Protein AF-A0A954QRC5-F1 (afdb_monomer_lite)

Structure (mmCIF, N/CA/C/O backbone):
data_AF-A0A954QRC5-F1
#
_entry.id   AF-A0A954QRC5-F1
#
loop_
_atom_site.group_PDB
_atom_site.id
_atom_site.type_symbol
_atom_site.label_atom_id
_atom_site.label_alt_id
_atom_site.label_comp_id
_atom_site.label_asym_id
_atom_site.label_entity_id
_atom_site.label_seq_id
_atom_site.pdbx_PDB_ins_code
_atom_site.Cartn_x
_atom_site.Cartn_y
_atom_site.Cartn_z
_atom_site.occupancy
_atom_site.B_iso_or_equiv
_atom_site.auth_seq_id
_atom_site.auth_comp_id
_atom_site.auth_asym_id
_atom_site.auth_atom_id
_atom_site.pdbx_PDB_model_num
ATOM 1 N N . TRP A 1 1 ? 45.193 21.363 -23.589 1.00 53.00 1 TRP A N 1
ATOM 2 C CA . TRP A 1 1 ? 45.398 22.729 -24.098 1.00 53.00 1 TRP A CA 1
ATOM 3 C C . TRP A 1 1 ? 46.099 23.523 -22.999 1.00 53.00 1 TRP A C 1
ATOM 5 O O . TRP A 1 1 ? 45.970 23.137 -21.849 1.00 53.00 1 TRP A O 1
ATOM 15 N N . THR A 1 2 ? 46.882 24.565 -23.301 1.00 50.34 2 THR A N 1
ATOM 16 C CA . THR A 1 2 ? 47.559 25.387 -22.263 1.00 50.34 2 THR A CA 1
ATOM 17 C C . THR A 1 2 ? 46.798 26.670 -21.912 1.00 50.34 2 THR A C 1
ATOM 19 O O . THR A 1 2 ? 47.251 27.435 -21.067 1.00 50.34 2 THR A O 1
ATOM 22 N N . ASN A 1 3 ? 45.649 26.916 -22.552 1.00 53.81 3 ASN A N 1
ATOM 23 C CA . ASN A 1 3 ? 44.782 28.058 -22.284 1.00 53.81 3 ASN A CA 1
ATOM 24 C C . ASN A 1 3 ? 43.510 27.578 -21.572 1.00 53.81 3 ASN A C 1
ATOM 26 O O . ASN A 1 3 ? 42.698 26.878 -22.168 1.00 53.81 3 ASN A O 1
ATOM 30 N N . THR A 1 4 ? 43.352 27.955 -20.305 1.00 54.16 4 THR A N 1
ATOM 31 C CA . THR A 1 4 ? 42.213 27.595 -19.446 1.00 54.16 4 THR A CA 1
ATOM 32 C C . THR A 1 4 ? 40.976 28.477 -19.661 1.00 54.16 4 THR A C 1
ATOM 34 O O . THR A 1 4 ? 39.961 28.262 -19.008 1.00 54.16 4 THR A O 1
ATOM 37 N N . PHE A 1 5 ? 41.033 29.466 -20.564 1.00 59.69 5 PHE A N 1
ATOM 38 C CA . PHE A 1 5 ? 39.926 30.394 -20.847 1.00 59.69 5 PHE A CA 1
ATOM 39 C C . PHE A 1 5 ? 39.188 30.116 -22.162 1.00 59.69 5 PHE A C 1
ATOM 41 O O . PHE A 1 5 ? 38.230 30.816 -22.481 1.00 59.69 5 PHE A O 1
ATOM 48 N N . SER A 1 6 ? 39.638 29.146 -22.958 1.00 71.06 6 SER A N 1
ATOM 49 C CA . SER A 1 6 ? 38.993 28.791 -24.224 1.00 71.06 6 SER A CA 1
ATOM 50 C C . SER A 1 6 ? 38.045 27.611 -24.050 1.00 71.06 6 SER A C 1
ATOM 52 O O . SER A 1 6 ? 38.427 26.601 -23.460 1.00 71.06 6 SER A O 1
ATOM 54 N N . THR A 1 7 ? 36.848 27.738 -24.614 1.00 84.19 7 THR A N 1
ATOM 55 C CA . THR A 1 7 ? 35.832 26.685 -24.661 1.00 84.19 7 THR A CA 1
ATOM 56 C C . THR A 1 7 ? 35.935 25.906 -25.971 1.00 84.19 7 THR A C 1
ATOM 58 O O . THR A 1 7 ? 36.093 26.504 -27.037 1.00 84.19 7 THR A O 1
ATOM 61 N N . ALA A 1 8 ? 35.839 24.580 -25.904 1.00 86.00 8 ALA A N 1
ATOM 62 C CA . ALA A 1 8 ? 35.593 23.731 -27.060 1.00 86.00 8 ALA A CA 1
ATOM 63 C C . ALA A 1 8 ? 34.089 23.737 -27.369 1.00 86.00 8 ALA A C 1
ATOM 65 O O . ALA A 1 8 ? 33.312 23.090 -26.673 1.00 86.00 8 ALA A O 1
ATOM 66 N N . ASP A 1 9 ? 33.679 24.491 -28.389 1.00 87.31 9 ASP A N 1
ATOM 67 C CA . ASP A 1 9 ? 32.316 24.425 -28.921 1.00 87.31 9 ASP A CA 1
ATOM 68 C C . ASP A 1 9 ? 32.235 23.306 -29.970 1.00 87.31 9 ASP A C 1
ATOM 70 O O . ASP A 1 9 ? 32.835 23.396 -31.047 1.00 87.31 9 ASP A O 1
ATOM 74 N N . ILE A 1 10 ? 31.497 22.247 -29.651 1.00 86.38 10 ILE A N 1
ATOM 75 C CA . ILE A 1 10 ? 31.308 21.079 -30.510 1.00 86.38 10 ILE A CA 1
ATOM 76 C C . ILE A 1 10 ? 30.021 21.271 -31.314 1.00 86.38 10 ILE A C 1
ATOM 78 O O . ILE A 1 10 ? 28.940 21.298 -30.742 1.00 86.38 10 ILE A O 1
ATOM 82 N N . TYR A 1 11 ? 30.153 21.431 -32.633 1.00 83.38 11 TYR A N 1
ATOM 83 C CA . TYR A 1 11 ? 29.033 21.609 -33.576 1.00 83.38 11 TYR A CA 1
ATOM 84 C C . TYR A 1 11 ? 28.767 20.367 -34.448 1.00 83.38 11 TYR A C 1
ATOM 86 O O . TYR A 1 11 ? 27.966 20.431 -35.377 1.00 83.38 11 TYR A O 1
ATOM 94 N N . GLY A 1 12 ? 29.494 19.273 -34.230 1.00 83.25 12 GLY A N 1
ATOM 95 C CA . GLY A 1 12 ? 29.350 18.044 -35.006 1.00 83.25 12 GLY A CA 1
ATOM 96 C C . GLY A 1 12 ? 29.810 16.831 -34.213 1.00 83.25 12 GLY A C 1
ATOM 97 O O . GLY A 1 12 ? 30.175 16.957 -33.049 1.00 83.25 12 GLY A O 1
ATOM 98 N N . ASN A 1 13 ? 29.821 15.674 -34.864 1.00 86.56 13 ASN A N 1
ATOM 99 C CA . ASN A 1 13 ? 29.955 14.382 -34.205 1.00 86.56 13 ASN A CA 1
ATOM 100 C C . ASN A 1 13 ? 31.312 14.216 -33.508 1.00 86.56 13 ASN A C 1
ATOM 102 O O . ASN A 1 13 ? 32.377 14.310 -34.133 1.00 86.56 13 ASN A O 1
ATOM 106 N N . LEU A 1 14 ? 31.267 13.916 -32.213 1.00 90.50 14 LEU A N 1
ATOM 107 C CA . LEU A 1 14 ? 32.425 13.542 -31.415 1.00 90.50 14 LEU A CA 1
ATOM 108 C C . LEU A 1 14 ? 32.396 12.039 -31.124 1.00 90.50 14 LEU A C 1
ATOM 110 O O . LEU A 1 14 ? 31.457 11.547 -30.509 1.00 90.50 14 LEU A O 1
ATOM 114 N N . ASN A 1 15 ? 33.457 11.332 -31.511 1.00 91.69 15 ASN A N 1
ATOM 115 C CA . ASN A 1 15 ? 33.613 9.895 -31.295 1.00 91.69 15 ASN A CA 1
ATOM 116 C C . ASN A 1 15 ? 34.990 9.615 -30.651 1.00 91.69 15 ASN A C 1
ATOM 118 O O . ASN A 1 15 ? 36.013 9.780 -31.328 1.00 91.69 15 ASN A O 1
ATOM 122 N N . PRO A 1 16 ? 35.055 9.242 -29.356 1.00 93.19 16 PRO A N 1
ATOM 123 C CA . PRO A 1 16 ? 36.322 9.051 -28.646 1.00 93.19 16 PRO A CA 1
ATOM 124 C C . PRO A 1 16 ? 37.228 7.930 -29.180 1.00 93.19 16 PRO A C 1
ATOM 126 O O . PRO A 1 16 ? 38.452 8.053 -29.092 1.00 93.19 16 PRO A O 1
ATOM 129 N N . GLY A 1 17 ? 36.658 6.849 -29.714 1.00 85.31 17 GLY A N 1
ATOM 130 C CA . GLY A 1 17 ? 37.396 5.669 -30.179 1.00 85.31 17 GLY A CA 1
ATOM 131 C C . GLY A 1 17 ? 37.596 5.579 -31.690 1.00 85.31 17 GLY A C 1
ATOM 132 O O . GLY A 1 17 ? 38.430 4.802 -32.170 1.00 85.31 17 GLY A O 1
ATOM 133 N N . GLY A 1 18 ? 36.884 6.409 -32.448 1.00 82.88 18 GLY A N 1
ATOM 134 C CA . GLY A 1 18 ? 36.820 6.340 -33.901 1.00 82.88 18 GLY A CA 1
ATOM 135 C C . GLY A 1 18 ? 35.854 5.257 -34.395 1.00 82.88 18 GLY A C 1
ATOM 136 O O . GLY A 1 18 ? 35.088 4.660 -33.651 1.00 82.88 18 GLY A O 1
ATOM 137 N N . VAL A 1 19 ? 35.874 4.987 -35.700 1.00 75.06 19 VAL A N 1
ATOM 138 C CA . VAL A 1 19 ? 34.818 4.188 -36.355 1.00 75.06 19 VAL A CA 1
ATOM 139 C C . VAL A 1 19 ? 34.851 2.681 -36.059 1.00 75.06 19 VAL A C 1
ATOM 141 O O . VAL A 1 19 ? 33.872 1.993 -36.329 1.00 75.06 19 VAL A O 1
ATOM 144 N N . SER A 1 20 ? 35.959 2.131 -35.553 1.00 78.31 20 SER A N 1
ATOM 145 C CA . SER A 1 20 ? 36.150 0.670 -35.440 1.00 78.31 20 SER A CA 1
ATOM 146 C C . SER A 1 20 ? 36.813 0.202 -34.144 1.00 78.31 20 SER A C 1
ATOM 148 O O . SER A 1 20 ? 37.191 -0.965 -34.038 1.00 78.31 20 SER A O 1
ATOM 150 N N . SER A 1 21 ? 37.030 1.100 -33.194 1.00 88.12 21 SER A N 1
ATOM 151 C CA . SER A 1 21 ? 37.685 0.804 -31.923 1.00 88.12 21 SER A CA 1
ATOM 152 C C . SER A 1 21 ? 37.087 1.672 -30.839 1.00 88.12 21 SER A C 1
ATOM 154 O O . SER A 1 21 ? 36.661 2.779 -31.127 1.00 88.12 21 SER A O 1
ATOM 156 N N . THR A 1 22 ? 37.139 1.197 -29.601 1.00 94.44 22 THR A N 1
ATOM 157 C CA . THR A 1 22 ? 36.865 2.046 -28.444 1.00 94.44 22 THR A CA 1
ATOM 158 C C . THR A 1 22 ? 38.098 2.879 -28.100 1.00 94.44 22 THR A C 1
ATOM 160 O O . THR A 1 22 ? 39.227 2.475 -28.407 1.00 94.44 22 THR A O 1
ATOM 163 N N . GLY A 1 23 ? 37.917 4.013 -27.429 1.00 96.00 23 GLY A N 1
ATOM 164 C CA . GLY A 1 23 ? 39.027 4.861 -27.006 1.00 96.00 23 GLY A CA 1
ATOM 165 C C . GLY A 1 23 ? 38.673 5.876 -25.928 1.00 96.00 23 GLY A C 1
ATOM 166 O O . GLY A 1 23 ? 37.530 6.006 -25.497 1.00 96.00 23 GLY A O 1
ATOM 167 N N . ILE A 1 24 ? 39.704 6.580 -25.457 1.00 96.75 24 ILE A N 1
ATOM 168 C CA . ILE A 1 24 ? 39.552 7.719 -24.553 1.00 96.75 24 ILE A CA 1
ATOM 169 C C . ILE A 1 24 ? 39.967 8.976 -25.301 1.00 96.75 24 ILE A C 1
ATOM 171 O O . ILE A 1 24 ? 41.099 9.064 -25.783 1.00 96.75 24 ILE A O 1
ATOM 175 N N . LEU A 1 25 ? 39.080 9.966 -25.332 1.00 94.62 25 LEU A N 1
ATOM 176 C CA . LEU A 1 25 ? 39.396 11.310 -25.797 1.00 94.62 25 LEU A CA 1
ATOM 177 C C . LEU A 1 25 ? 39.401 12.264 -24.606 1.00 94.62 25 LEU A C 1
ATOM 179 O O . LEU A 1 25 ? 38.436 12.315 -23.854 1.00 94.62 25 LEU A O 1
ATOM 183 N N . THR A 1 26 ? 40.475 13.035 -24.434 1.00 93.06 26 THR A N 1
ATOM 184 C CA . THR A 1 26 ? 40.593 14.001 -23.333 1.00 93.06 26 THR A CA 1
ATOM 185 C C . THR A 1 26 ? 40.559 15.433 -23.846 1.00 93.06 26 THR A C 1
ATOM 187 O O . THR A 1 26 ? 41.431 15.850 -24.617 1.00 93.06 26 THR A O 1
ATOM 190 N N . LEU A 1 27 ? 39.604 16.217 -23.349 1.00 90.00 27 LEU A N 1
ATOM 191 C CA . LEU A 1 27 ? 39.529 17.659 -23.551 1.00 90.00 27 LEU A CA 1
ATOM 192 C C . LEU A 1 27 ? 39.936 18.366 -22.254 1.00 90.00 27 LEU A C 1
ATOM 194 O O . LEU A 1 27 ? 39.220 18.374 -21.260 1.00 90.00 27 LEU A O 1
ATOM 198 N N . ASN A 1 28 ? 41.127 18.966 -22.278 1.00 85.31 28 ASN A N 1
ATOM 199 C CA . ASN A 1 28 ? 41.669 19.720 -21.147 1.00 85.31 28 ASN A CA 1
ATOM 200 C C . ASN A 1 28 ? 41.193 21.183 -21.227 1.00 85.31 28 ASN A C 1
ATOM 202 O O . ASN A 1 28 ? 41.961 22.043 -21.680 1.00 85.31 28 ASN A O 1
ATOM 206 N N . GLY A 1 29 ? 39.918 21.422 -20.909 1.00 85.44 29 GLY A N 1
ATOM 207 C CA . GLY A 1 29 ? 39.257 22.731 -20.917 1.00 85.44 29 GLY A CA 1
ATOM 208 C C . GLY A 1 29 ? 37.724 22.641 -20.923 1.00 85.44 29 GLY A C 1
ATOM 209 O O . GLY A 1 29 ? 37.149 21.558 -21.017 1.00 85.44 29 GLY A O 1
ATOM 210 N N . ASN A 1 30 ? 37.056 23.798 -20.835 1.00 88.50 30 ASN A N 1
ATOM 211 C CA . ASN A 1 30 ? 35.592 23.883 -20.883 1.00 88.50 30 ASN A CA 1
ATOM 212 C C . ASN A 1 30 ? 35.060 23.356 -22.222 1.00 88.50 30 ASN A C 1
ATOM 214 O O . ASN A 1 30 ? 35.640 23.649 -23.268 1.00 88.50 30 ASN A O 1
ATOM 218 N N . THR A 1 31 ? 33.944 22.636 -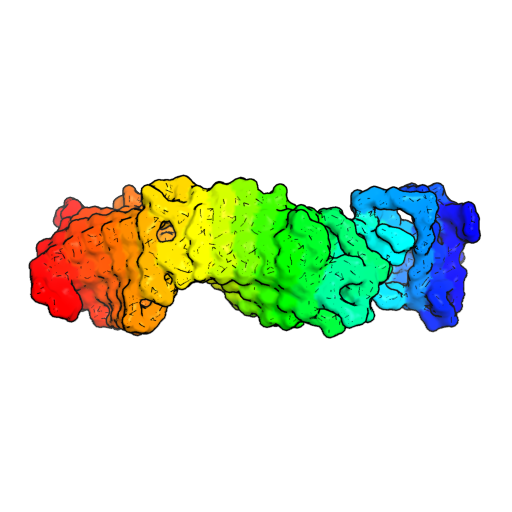22.202 1.00 90.25 31 THR A N 1
ATOM 219 C CA . THR A 1 31 ? 33.335 22.021 -23.386 1.00 90.25 31 THR A CA 1
ATOM 220 C C . THR A 1 31 ? 31.842 22.316 -23.426 1.00 90.25 31 THR A C 1
ATOM 222 O O . THR A 1 31 ? 31.152 22.178 -22.418 1.00 90.25 31 THR A O 1
ATOM 225 N N . ILE A 1 32 ? 31.347 22.721 -24.593 1.00 90.62 32 ILE A N 1
ATOM 226 C CA . ILE A 1 32 ? 29.923 22.922 -24.854 1.00 90.62 32 ILE A CA 1
ATOM 227 C C . ILE A 1 32 ? 29.559 22.115 -26.094 1.00 90.62 32 ILE A C 1
ATOM 229 O O . ILE A 1 32 ? 30.104 22.355 -27.173 1.00 90.62 32 ILE A O 1
ATOM 233 N N . PHE A 1 33 ? 28.612 21.194 -25.957 1.00 89.00 33 PHE A N 1
ATOM 234 C CA . PHE A 1 33 ? 27.949 20.590 -27.108 1.00 89.00 33 PHE A CA 1
ATOM 235 C C . PHE A 1 33 ? 26.873 21.547 -27.610 1.00 89.00 33 PHE A C 1
ATOM 237 O O . PHE A 1 33 ? 26.063 22.044 -26.826 1.00 89.00 33 PHE A O 1
ATOM 244 N N . ARG A 1 34 ? 26.887 21.852 -28.907 1.00 84.12 34 ARG A N 1
ATOM 245 C CA . ARG A 1 34 ? 25.936 22.739 -29.579 1.00 84.12 34 ARG A CA 1
ATOM 246 C C . ARG A 1 34 ? 25.078 21.892 -30.510 1.00 84.12 34 ARG A C 1
ATOM 248 O O . ARG A 1 34 ? 25.609 21.343 -31.465 1.00 84.12 34 ARG A O 1
ATOM 255 N N . ASN A 1 35 ? 23.768 21.874 -30.274 1.00 73.12 35 ASN A N 1
ATOM 256 C CA . ASN A 1 35 ? 22.785 21.209 -31.132 1.00 73.12 35 ASN A CA 1
ATOM 257 C C . ASN A 1 35 ? 22.794 21.808 -32.554 1.00 73.12 35 ASN A C 1
ATOM 259 O O . ASN A 1 35 ? 22.119 22.804 -32.836 1.00 73.12 35 ASN A O 1
ATOM 263 N N . ALA A 1 36 ? 23.624 21.241 -33.425 1.00 67.81 36 ALA A N 1
ATOM 264 C CA . ALA A 1 36 ? 23.804 21.665 -34.812 1.00 67.81 36 ALA A CA 1
ATOM 265 C C . ALA A 1 36 ? 23.773 20.488 -35.804 1.00 67.81 36 ALA A C 1
ATOM 267 O O . ALA A 1 36 ? 23.745 20.726 -37.016 1.00 67.81 36 ALA A O 1
ATOM 268 N N . SER A 1 37 ? 23.741 19.245 -35.312 1.00 62.75 37 SER A N 1
ATOM 269 C CA . SER A 1 37 ? 23.676 18.014 -36.102 1.00 62.75 37 SER A CA 1
ATOM 270 C C . SER A 1 37 ? 22.645 17.026 -35.526 1.00 62.75 37 SER A C 1
ATOM 272 O O . SER A 1 37 ? 22.051 17.290 -34.486 1.00 62.75 37 SER A O 1
ATOM 274 N N . SER A 1 38 ? 22.396 15.910 -36.225 1.00 62.12 38 SER A N 1
ATOM 275 C CA . SER A 1 38 ? 21.506 14.837 -35.747 1.00 62.12 38 SER A CA 1
ATOM 276 C C . SER A 1 38 ? 22.173 13.866 -34.767 1.00 62.12 38 SER A C 1
ATOM 278 O O . SER A 1 38 ? 21.476 13.025 -34.216 1.00 62.12 38 SER A O 1
ATOM 280 N N . THR A 1 39 ? 23.503 13.911 -34.609 1.00 60.66 39 THR A N 1
ATOM 281 C CA . THR A 1 39 ? 24.262 13.083 -33.655 1.00 60.66 39 THR A CA 1
ATOM 282 C C . THR A 1 39 ? 25.511 13.835 -33.199 1.00 60.66 39 THR A C 1
ATOM 284 O O . THR A 1 39 ? 26.461 13.997 -33.954 1.00 60.66 39 THR A O 1
ATOM 287 N N . ASP A 1 40 ? 25.539 14.315 -31.955 1.00 82.56 40 ASP A N 1
ATOM 288 C CA . ASP A 1 40 ? 26.649 15.154 -31.480 1.00 82.56 40 ASP A CA 1
ATOM 289 C C . ASP A 1 40 ? 27.681 14.351 -30.665 1.00 82.56 40 ASP A C 1
ATOM 291 O O . ASP A 1 40 ? 28.870 14.685 -30.672 1.00 82.56 40 ASP A O 1
ATOM 295 N N . PHE A 1 41 ? 27.274 13.249 -30.023 1.00 92.56 41 PHE A N 1
ATOM 296 C CA . PHE A 1 41 ? 28.179 12.353 -29.296 1.00 92.56 41 PHE A CA 1
ATOM 297 C C . PHE A 1 41 ? 27.910 10.880 -29.620 1.00 92.56 41 PHE A C 1
ATOM 299 O O . PHE A 1 41 ? 26.816 10.380 -29.375 1.00 92.56 41 PHE A O 1
ATOM 306 N N . GLU A 1 42 ? 28.920 10.186 -30.145 1.00 93.38 42 GLU A N 1
ATOM 307 C CA . GLU A 1 42 ? 28.864 8.774 -30.534 1.00 93.38 42 GLU A CA 1
ATOM 308 C C . GLU A 1 42 ? 29.714 7.924 -29.585 1.00 93.38 42 GLU A C 1
ATOM 310 O O . GLU A 1 42 ? 30.894 8.221 -29.367 1.00 93.38 42 GLU A O 1
ATOM 315 N N . VAL A 1 43 ? 29.139 6.844 -29.051 1.00 95.69 43 VAL A N 1
ATOM 316 C CA . VAL A 1 43 ? 29.839 5.927 -28.140 1.00 95.69 43 VAL A CA 1
ATOM 317 C C . VAL A 1 43 ? 29.598 4.453 -28.468 1.00 95.69 43 VAL A C 1
ATOM 319 O O . VAL A 1 43 ? 28.471 3.997 -28.680 1.00 95.69 43 VAL A O 1
ATOM 322 N N . GLN A 1 44 ? 30.677 3.677 -28.472 1.00 95.69 44 GLN A N 1
ATOM 323 C CA . GLN A 1 44 ? 30.676 2.224 -28.617 1.00 95.69 44 GLN A CA 1
ATOM 324 C C . GLN A 1 44 ? 30.791 1.556 -27.245 1.00 95.69 44 GLN A C 1
ATOM 326 O O . GLN A 1 44 ? 31.702 1.863 -26.474 1.00 95.69 44 GLN A O 1
ATOM 331 N N . LEU A 1 45 ? 29.900 0.606 -26.947 1.00 96.75 45 LEU A N 1
ATOM 332 C CA . LEU A 1 45 ? 29.929 -0.209 -25.730 1.00 96.75 45 LEU A CA 1
ATOM 333 C C . LEU A 1 45 ? 30.228 -1.675 -26.094 1.00 96.75 45 LEU A C 1
ATOM 335 O O . LEU A 1 45 ? 29.338 -2.461 -26.430 1.00 96.75 45 LEU A O 1
ATOM 339 N N . ASN A 1 46 ? 31.503 -2.050 -26.013 1.00 95.19 46 ASN A N 1
ATOM 340 C CA . ASN A 1 46 ? 32.032 -3.396 -26.281 1.00 95.19 46 ASN A CA 1
ATOM 341 C C . ASN A 1 46 ? 32.468 -4.136 -24.993 1.00 95.19 46 ASN A C 1
ATOM 343 O O . ASN A 1 46 ? 32.863 -5.300 -25.046 1.00 95.19 46 ASN A O 1
ATOM 347 N N . GLY A 1 47 ? 32.405 -3.465 -23.840 1.00 95.75 47 GLY A N 1
ATOM 348 C CA . GLY A 1 47 ? 32.763 -3.958 -22.513 1.00 95.75 47 GLY A CA 1
ATOM 349 C C . GLY A 1 47 ? 32.836 -2.823 -21.483 1.00 95.75 47 GLY A C 1
ATOM 350 O O . GLY A 1 47 ? 32.876 -1.642 -21.822 1.00 95.75 47 GLY A O 1
ATOM 351 N N . THR A 1 48 ? 32.885 -3.159 -20.198 1.00 96.12 48 THR A N 1
ATOM 352 C CA . THR A 1 48 ? 32.796 -2.175 -19.100 1.00 96.12 48 THR A CA 1
ATOM 353 C C . THR A 1 48 ? 34.098 -1.429 -18.792 1.00 96.12 48 THR A C 1
ATOM 355 O O . THR A 1 48 ? 34.093 -0.508 -17.985 1.00 96.12 48 THR A O 1
ATOM 358 N N . ALA A 1 49 ? 35.225 -1.777 -19.420 1.00 96.94 49 ALA A N 1
ATOM 359 C CA . ALA A 1 49 ? 36.497 -1.082 -19.208 1.00 96.94 49 ALA A CA 1
ATOM 360 C C . ALA A 1 49 ? 36.583 0.203 -20.063 1.00 96.94 49 ALA A C 1
ATOM 362 O O . ALA A 1 49 ? 36.498 0.096 -21.287 1.00 96.94 49 ALA A O 1
ATOM 363 N N . PRO A 1 50 ? 36.796 1.403 -19.492 1.00 96.69 50 PRO A N 1
ATOM 364 C CA . PRO A 1 50 ? 36.955 2.622 -20.289 1.00 96.69 50 PRO A CA 1
ATOM 365 C C . PRO A 1 50 ? 38.126 2.528 -21.276 1.00 96.69 50 PRO A C 1
ATOM 367 O O . PRO A 1 50 ? 39.174 1.946 -20.975 1.00 96.69 50 PRO A O 1
ATOM 370 N N . GLY A 1 51 ? 37.947 3.063 -22.480 1.00 95.62 51 GLY A N 1
ATOM 371 C CA . GLY A 1 51 ? 38.925 3.091 -23.569 1.00 95.62 51 GLY A CA 1
ATOM 372 C C . GLY A 1 51 ? 39.154 1.771 -24.300 1.00 95.62 51 GLY A C 1
ATOM 373 O O . GLY A 1 51 ? 39.402 1.764 -25.499 1.00 95.62 51 GLY A O 1
ATOM 374 N N . THR A 1 52 ? 39.088 0.642 -23.600 1.00 95.00 52 THR A N 1
ATOM 375 C CA . THR A 1 52 ? 39.373 -0.692 -24.173 1.00 95.00 52 THR A CA 1
ATOM 376 C C . THR A 1 52 ? 38.129 -1.553 -24.355 1.00 95.00 52 THR A C 1
ATOM 378 O O . THR A 1 52 ? 38.127 -2.462 -25.180 1.00 95.00 52 THR A O 1
ATOM 381 N N . GLY A 1 53 ? 37.091 -1.278 -23.571 1.00 95.88 53 GLY A N 1
ATOM 382 C CA . GLY A 1 53 ? 35.774 -1.889 -23.648 1.00 95.88 53 GLY A CA 1
ATOM 383 C C . GLY A 1 53 ? 34.701 -0.893 -24.075 1.00 95.88 53 GLY A C 1
ATOM 384 O O . GLY A 1 53 ? 33.806 -1.281 -24.807 1.00 95.88 53 GLY A O 1
ATOM 385 N N . HIS A 1 54 ? 34.774 0.380 -23.695 1.00 97.69 54 HIS A N 1
ATOM 386 C CA . HIS A 1 54 ? 33.841 1.394 -24.191 1.00 97.69 54 HIS A CA 1
ATOM 387 C C . HIS A 1 54 ? 34.513 2.736 -24.434 1.00 97.69 54 HIS A C 1
ATOM 389 O O . HIS A 1 54 ? 35.574 3.021 -23.877 1.00 97.69 54 HIS A O 1
ATOM 395 N N . ASP A 1 55 ? 33.876 3.558 -25.258 1.00 98.00 55 ASP A N 1
ATOM 396 C CA . ASP A 1 55 ? 34.292 4.937 -25.472 1.00 98.00 55 ASP A CA 1
ATOM 397 C C . ASP A 1 55 ? 34.078 5.797 -24.235 1.00 98.00 55 ASP A C 1
ATOM 399 O O . ASP A 1 55 ? 33.025 5.745 -23.601 1.00 98.00 55 ASP A O 1
ATOM 403 N N . GLN A 1 56 ? 35.075 6.619 -23.914 1.00 97.75 56 GLN A N 1
ATOM 404 C CA . GLN A 1 56 ? 34.973 7.597 -22.839 1.00 97.75 56 GLN A CA 1
ATOM 405 C C . GLN A 1 56 ? 35.523 8.951 -23.280 1.00 97.75 56 GLN A C 1
ATOM 407 O O . GLN A 1 56 ? 36.657 9.075 -23.749 1.00 97.75 56 GLN A O 1
ATOM 412 N N . LEU A 1 57 ? 34.731 9.992 -23.064 1.00 96.25 57 LEU A N 1
ATOM 413 C CA . LEU A 1 57 ? 35.198 11.369 -23.096 1.00 96.25 57 LEU A CA 1
ATOM 414 C C . LEU A 1 57 ? 35.632 11.783 -21.687 1.00 96.25 57 LEU A C 1
ATOM 416 O O . LEU A 1 57 ? 34.878 11.620 -20.735 1.00 96.25 57 LEU A O 1
ATOM 420 N N . VAL A 1 58 ? 36.833 12.333 -21.545 1.00 95.19 58 VAL A N 1
ATOM 421 C CA . VAL A 1 58 ? 37.317 12.919 -20.288 1.00 95.19 58 VAL A CA 1
ATOM 422 C C . VAL A 1 58 ? 37.365 14.432 -20.448 1.00 95.19 58 VAL A C 1
ATOM 424 O O . VAL A 1 58 ? 38.059 14.935 -21.337 1.00 95.19 58 VAL A O 1
ATOM 427 N N . ILE A 1 59 ? 36.653 15.150 -19.586 1.00 92.38 59 ILE A N 1
ATOM 428 C CA . ILE A 1 59 ? 36.622 16.614 -19.552 1.00 92.38 59 ILE A CA 1
ATOM 429 C C . ILE A 1 59 ? 37.325 17.104 -18.289 1.00 92.38 59 ILE A C 1
ATOM 431 O O . ILE A 1 59 ? 36.951 16.726 -17.187 1.00 92.38 59 ILE A O 1
ATOM 435 N N . ASP A 1 60 ? 38.313 17.981 -18.450 1.00 87.94 60 ASP A N 1
ATOM 436 C CA . ASP A 1 60 ? 38.970 18.703 -17.350 1.00 87.94 60 ASP A CA 1
ATOM 437 C C . ASP A 1 60 ? 38.641 20.205 -17.466 1.00 87.94 60 ASP A C 1
ATOM 439 O O . ASP A 1 60 ? 39.453 21.033 -17.887 1.00 87.94 60 ASP A O 1
ATOM 443 N N . GLY A 1 61 ? 37.365 20.523 -17.220 1.00 86.19 61 GLY A N 1
ATOM 444 C CA . GLY A 1 61 ? 36.737 21.842 -17.356 1.00 86.19 61 GLY A CA 1
ATOM 445 C C . GLY A 1 61 ? 35.214 21.762 -17.178 1.00 86.19 61 GLY A C 1
ATOM 446 O O . GLY A 1 61 ? 34.676 20.690 -16.931 1.00 86.19 61 GLY A O 1
ATOM 447 N N . SER A 1 62 ? 34.487 22.880 -17.287 1.00 87.88 62 SER A N 1
ATOM 448 C CA . SER A 1 62 ? 33.014 22.833 -17.242 1.00 87.88 62 SER A CA 1
ATOM 449 C C . SER A 1 62 ? 32.439 22.142 -18.482 1.00 87.88 62 SER A C 1
ATOM 451 O O . SER A 1 62 ? 32.898 22.426 -19.591 1.00 87.88 62 SER A O 1
ATOM 453 N N . LEU A 1 63 ? 31.399 21.326 -18.312 1.00 92.19 63 LEU A N 1
ATOM 454 C CA . LEU A 1 63 ? 30.681 20.659 -19.398 1.00 92.19 63 LEU A CA 1
ATOM 455 C C . LEU A 1 63 ? 29.235 21.158 -19.485 1.00 92.19 63 LEU A C 1
ATOM 457 O O . LEU A 1 63 ? 28.497 21.047 -18.510 1.00 92.19 63 LEU A O 1
ATOM 461 N N . GLU A 1 64 ? 28.836 21.642 -20.661 1.00 92.62 64 GLU A N 1
ATOM 462 C CA . GLU A 1 64 ? 27.439 21.921 -21.011 1.00 92.62 64 GLU A CA 1
ATOM 463 C C . GLU A 1 64 ? 26.995 20.995 -22.152 1.00 92.62 64 GLU A C 1
ATOM 465 O O . GLU A 1 64 ? 27.606 20.973 -23.225 1.00 92.62 64 GLU A O 1
ATOM 470 N N . LEU A 1 65 ? 25.934 20.226 -21.918 1.00 92.19 65 LEU A N 1
ATOM 471 C CA . LEU A 1 65 ? 25.368 19.279 -22.872 1.00 92.19 65 LEU A CA 1
ATOM 472 C C . LEU A 1 65 ? 24.114 19.843 -23.540 1.00 92.19 65 LEU A C 1
ATOM 474 O O . LEU A 1 65 ? 23.158 20.245 -22.875 1.00 92.19 65 LEU A O 1
ATOM 478 N N . THR A 1 66 ? 24.121 19.801 -24.869 1.00 83.00 66 THR A N 1
ATOM 479 C CA . THR A 1 66 ? 22.946 19.860 -25.748 1.00 83.00 66 THR A CA 1
ATOM 480 C C . THR A 1 66 ? 23.183 18.882 -26.907 1.00 83.00 66 THR A C 1
ATOM 482 O O . THR A 1 66 ? 24.314 18.422 -27.066 1.00 83.00 66 THR A O 1
ATOM 485 N N . GLY A 1 67 ? 22.166 18.556 -27.710 1.00 84.38 67 GLY A N 1
ATOM 486 C CA . GLY A 1 67 ? 22.361 17.670 -28.868 1.00 84.38 67 GLY A CA 1
ATOM 487 C C . GLY A 1 67 ? 22.040 16.201 -28.605 1.00 84.38 67 GLY A C 1
ATOM 488 O O . GLY A 1 67 ? 21.580 15.850 -27.519 1.00 84.38 67 GLY A O 1
ATOM 489 N N . ASP A 1 68 ? 22.261 15.348 -29.602 1.00 87.94 68 ASP A N 1
ATOM 490 C CA . ASP A 1 68 ? 21.837 13.941 -29.579 1.00 87.94 68 ASP A CA 1
ATOM 491 C C . ASP A 1 68 ? 22.985 12.990 -29.187 1.00 87.94 68 ASP A C 1
ATOM 493 O O . ASP A 1 68 ? 24.140 13.186 -29.578 1.00 87.94 68 ASP A O 1
ATOM 497 N N . LEU A 1 69 ? 22.646 11.942 -28.428 1.00 92.94 69 LEU A N 1
ATOM 498 C CA . LEU A 1 69 ? 23.537 10.840 -28.052 1.00 92.94 69 LEU A CA 1
ATOM 499 C C . LEU A 1 69 ? 23.257 9.624 -28.942 1.00 92.94 69 LEU A C 1
ATOM 501 O O . LEU A 1 69 ? 22.135 9.118 -28.961 1.00 92.94 69 LEU A O 1
ATOM 505 N N . GLU A 1 70 ? 24.289 9.103 -29.600 1.00 92.75 70 GLU A N 1
ATOM 506 C CA . GLU A 1 70 ? 24.241 7.837 -30.329 1.00 92.75 70 GLU A CA 1
ATOM 507 C C . GLU A 1 70 ? 25.082 6.776 -29.612 1.00 92.75 70 GLU A C 1
ATOM 509 O O . GLU A 1 70 ? 26.259 6.976 -29.311 1.00 92.75 70 GLU A O 1
ATOM 514 N N . VAL A 1 71 ? 24.475 5.620 -29.346 1.00 94.81 71 VAL A N 1
ATOM 515 C CA . VAL A 1 71 ? 25.122 4.497 -28.659 1.00 94.81 71 VAL A CA 1
ATOM 516 C C . VAL A 1 71 ? 25.065 3.265 -29.550 1.00 94.81 71 VAL A C 1
ATOM 518 O O . VAL A 1 71 ? 24.026 2.953 -30.128 1.00 94.81 71 VAL A O 1
ATOM 521 N N . THR A 1 72 ? 26.161 2.514 -29.618 1.00 94.06 72 THR A N 1
ATOM 522 C CA . THR A 1 72 ? 26.213 1.215 -30.303 1.00 94.06 72 THR A CA 1
ATOM 523 C C . THR A 1 72 ? 26.706 0.121 -29.361 1.00 94.06 72 THR A C 1
ATOM 525 O O . THR A 1 72 ? 27.533 0.362 -28.483 1.00 94.06 72 THR A O 1
ATOM 528 N N . LEU A 1 73 ? 26.187 -1.098 -29.527 1.00 94.88 73 LEU A N 1
ATOM 529 C CA . LEU A 1 73 ? 26.571 -2.258 -28.719 1.00 94.88 73 LEU A CA 1
ATOM 530 C C . LEU A 1 73 ? 27.374 -3.257 -29.553 1.00 94.88 73 LEU A C 1
ATOM 532 O O . LEU A 1 73 ? 26.889 -3.733 -30.580 1.00 94.88 73 LEU A O 1
ATOM 536 N N . GLY A 1 74 ? 28.556 -3.644 -29.071 1.00 93.69 74 GLY A N 1
ATOM 537 C CA . GLY A 1 74 ? 29.314 -4.782 -29.612 1.00 93.69 74 GLY A CA 1
ATOM 538 C C . GLY A 1 74 ? 29.064 -6.103 -28.882 1.00 93.69 74 GLY A C 1
ATOM 539 O O . GLY A 1 74 ? 29.597 -7.137 -29.283 1.00 93.69 74 GLY A O 1
ATOM 540 N N . TYR A 1 75 ? 28.271 -6.089 -27.808 1.00 94.19 75 TYR A N 1
ATOM 541 C CA . TYR A 1 75 ? 27.886 -7.273 -27.036 1.00 94.19 75 TYR A CA 1
ATOM 542 C C . TYR A 1 75 ? 26.514 -7.078 -26.370 1.00 94.19 75 TYR A C 1
ATOM 544 O O . TYR A 1 75 ? 25.835 -6.088 -26.622 1.00 94.19 75 TYR A O 1
ATOM 552 N N . THR A 1 76 ? 26.073 -8.029 -25.542 1.00 93.69 76 THR A N 1
ATOM 553 C CA . THR A 1 76 ? 24.835 -7.914 -24.752 1.00 93.69 76 THR A CA 1
ATOM 554 C C . THR A 1 76 ? 25.168 -7.636 -23.283 1.00 93.69 76 THR A C 1
ATOM 556 O O . THR A 1 76 ? 25.537 -8.580 -22.580 1.00 93.69 76 THR A O 1
ATOM 559 N N . PRO A 1 77 ? 25.031 -6.385 -22.802 1.00 94.94 77 PRO A N 1
ATOM 560 C CA . PRO A 1 77 ? 25.347 -6.047 -21.419 1.00 94.94 77 PRO A CA 1
ATOM 561 C C . PRO A 1 77 ? 24.458 -6.742 -20.381 1.00 94.94 77 PRO A C 1
ATOM 563 O O . PRO A 1 77 ? 23.233 -6.861 -20.531 1.00 94.94 77 PRO A O 1
ATOM 566 N N . ALA A 1 78 ? 25.070 -7.183 -19.285 1.00 92.69 78 ALA A N 1
ATOM 567 C CA . ALA A 1 78 ? 24.352 -7.755 -18.147 1.00 92.69 78 ALA A CA 1
ATOM 568 C C . ALA A 1 78 ? 23.604 -6.671 -17.343 1.00 92.69 78 ALA A C 1
ATOM 570 O O . ALA A 1 78 ? 23.930 -5.487 -17.413 1.00 92.69 78 ALA A O 1
ATOM 571 N N . VAL A 1 79 ? 22.547 -7.056 -16.609 1.00 88.88 79 VAL A N 1
ATOM 572 C CA . VAL A 1 79 ? 21.756 -6.105 -15.797 1.00 88.88 79 VAL A CA 1
ATOM 573 C C . VAL A 1 79 ? 22.660 -5.458 -14.763 1.00 88.88 79 VAL A C 1
ATOM 575 O O . VAL A 1 79 ? 23.362 -6.168 -14.049 1.00 88.88 79 VAL A O 1
ATOM 578 N N . GLY A 1 80 ? 22.619 -4.129 -14.676 1.00 91.62 80 GLY A N 1
ATOM 579 C CA . GLY A 1 80 ? 23.442 -3.358 -13.752 1.00 91.62 80 GLY A CA 1
ATOM 580 C C . GLY A 1 80 ? 24.864 -3.091 -14.244 1.00 91.62 80 GLY A C 1
ATOM 581 O O . GLY A 1 80 ? 25.612 -2.433 -13.528 1.00 91.62 80 GLY A O 1
ATOM 582 N N . GLU A 1 81 ? 25.256 -3.553 -15.439 1.00 96.75 81 GLU A N 1
ATOM 583 C CA . GLU A 1 81 ? 26.494 -3.068 -16.054 1.00 96.75 81 GLU A CA 1
ATOM 584 C C . GLU A 1 81 ? 26.369 -1.578 -16.380 1.00 96.75 81 GLU A C 1
ATOM 586 O O . GLU A 1 81 ? 25.388 -1.142 -16.993 1.00 96.75 81 GLU A O 1
ATOM 591 N N . SER A 1 82 ? 27.381 -0.818 -15.964 1.00 96.94 82 SER A N 1
ATOM 592 C CA . SER A 1 82 ? 27.453 0.630 -16.133 1.00 96.94 82 SER A CA 1
ATOM 593 C C . SER A 1 82 ? 28.649 1.041 -16.988 1.00 96.94 82 SER A C 1
ATOM 595 O O . SER A 1 82 ? 29.702 0.401 -16.966 1.00 96.94 82 SER A O 1
ATOM 597 N N . PHE A 1 83 ? 28.480 2.145 -17.710 1.00 98.12 83 PHE A N 1
ATOM 598 C CA . PHE A 1 83 ? 29.449 2.713 -18.641 1.00 98.12 83 PHE A CA 1
ATOM 599 C C . PHE A 1 83 ? 29.538 4.218 -18.389 1.00 98.12 83 PHE A C 1
ATOM 601 O O . PHE A 1 83 ? 28.583 4.949 -18.660 1.00 98.12 83 PHE A O 1
ATOM 608 N N . THR A 1 84 ? 30.668 4.685 -17.858 1.00 97.81 84 THR A N 1
ATOM 609 C CA . THR A 1 84 ? 30.945 6.121 -17.719 1.00 97.81 84 THR A CA 1
ATOM 610 C C . THR A 1 84 ? 31.392 6.659 -19.072 1.00 97.81 84 THR A C 1
ATOM 612 O O . THR A 1 84 ? 32.580 6.643 -19.394 1.00 97.81 84 THR A O 1
ATOM 615 N N . ILE A 1 85 ? 30.427 7.108 -19.873 1.00 97.81 85 ILE A N 1
ATOM 616 C CA . ILE A 1 85 ? 30.661 7.598 -21.236 1.00 97.81 85 ILE A CA 1
ATOM 617 C C . ILE A 1 85 ? 31.270 9.004 -21.249 1.00 97.81 85 ILE A C 1
ATOM 619 O O . ILE A 1 85 ? 32.005 9.349 -22.175 1.00 97.81 85 ILE A O 1
ATOM 623 N N . ILE A 1 86 ? 31.022 9.796 -20.201 1.00 97.12 86 ILE A N 1
ATOM 624 C CA . ILE A 1 86 ? 31.721 11.058 -19.959 1.00 97.12 86 ILE A CA 1
ATOM 625 C C . ILE A 1 86 ? 32.185 11.089 -18.507 1.00 97.12 86 ILE A C 1
ATOM 627 O O . ILE A 1 86 ? 31.363 11.032 -17.597 1.00 97.12 86 ILE A O 1
ATOM 631 N N . ASN A 1 87 ? 33.496 11.200 -18.317 1.00 96.25 87 ASN A N 1
ATOM 632 C CA . ASN A 1 87 ? 34.133 11.482 -17.038 1.00 96.25 87 ASN A CA 1
ATOM 633 C C . ASN A 1 87 ? 34.412 12.990 -16.955 1.00 96.25 87 ASN A C 1
ATOM 635 O O . ASN A 1 87 ? 35.261 13.504 -17.696 1.00 96.25 87 ASN A O 1
ATOM 639 N N . ASN A 1 88 ? 33.688 13.703 -16.097 1.00 93.56 88 ASN A N 1
ATOM 640 C CA . ASN A 1 88 ? 33.921 15.121 -15.845 1.00 93.56 88 ASN A CA 1
ATOM 641 C C . ASN A 1 88 ? 34.877 15.263 -14.657 1.00 93.56 88 ASN A C 1
ATOM 643 O O . ASN A 1 88 ? 34.468 15.497 -13.529 1.00 93.56 88 ASN A O 1
ATOM 647 N N . ALA A 1 89 ? 36.175 15.198 -14.945 1.00 91.31 89 ALA A N 1
ATOM 648 C CA . ALA A 1 89 ? 37.249 15.233 -13.956 1.00 91.31 89 ALA A CA 1
ATOM 649 C C . ALA A 1 89 ? 37.393 16.584 -13.217 1.00 91.31 89 ALA A C 1
ATOM 651 O O . ALA A 1 89 ? 38.246 16.722 -12.334 1.00 91.31 89 ALA A O 1
ATOM 652 N N . SER A 1 90 ? 36.605 17.600 -13.589 1.00 86.94 90 SER A N 1
ATOM 653 C CA . SER A 1 90 ? 36.549 18.876 -12.874 1.00 86.94 90 SER A CA 1
ATOM 654 C C . SER A 1 90 ? 35.590 18.805 -11.682 1.00 86.94 90 SER A C 1
ATOM 656 O O . SER A 1 90 ? 34.747 17.930 -11.596 1.00 86.94 90 SER A O 1
ATOM 658 N N . THR A 1 91 ? 35.634 19.779 -10.770 1.00 83.88 91 THR A N 1
ATOM 659 C CA . THR A 1 91 ? 34.636 19.869 -9.683 1.00 83.88 91 THR A CA 1
ATOM 660 C C . THR A 1 91 ? 33.331 20.551 -10.105 1.00 83.88 91 THR A C 1
ATOM 662 O O . THR A 1 91 ? 32.452 20.768 -9.270 1.00 83.88 91 THR A O 1
ATOM 665 N N . ASN A 1 92 ? 33.220 21.000 -11.358 1.00 85.12 92 ASN A N 1
ATOM 666 C CA . ASN A 1 92 ? 32.014 21.660 -11.843 1.00 85.12 92 ASN A CA 1
ATOM 667 C C . ASN A 1 92 ? 30.990 20.601 -12.248 1.00 85.12 92 ASN A C 1
ATOM 6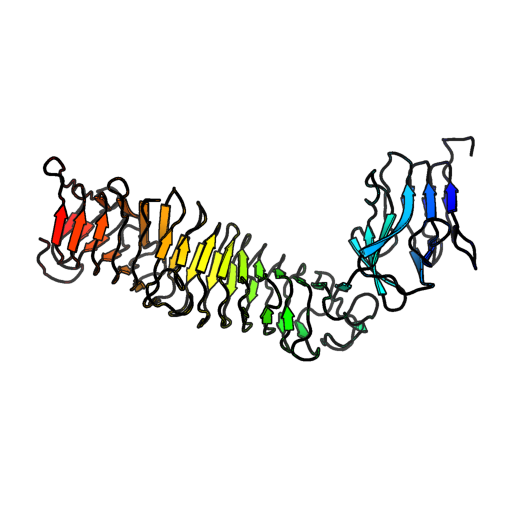69 O O . ASN A 1 92 ? 31.329 19.630 -12.925 1.00 85.12 92 ASN A O 1
ATOM 673 N N . ALA A 1 93 ? 29.729 20.816 -11.878 1.00 84.88 93 ALA A N 1
ATOM 674 C CA . ALA A 1 93 ? 28.643 19.949 -12.311 1.00 84.88 93 ALA A CA 1
ATOM 675 C C . ALA A 1 93 ? 28.507 19.964 -13.840 1.00 84.88 93 ALA A C 1
ATOM 677 O O . ALA A 1 93 ? 28.680 21.007 -14.477 1.00 84.88 93 ALA A O 1
ATOM 678 N N . THR A 1 94 ? 28.154 18.813 -14.406 1.00 91.44 94 THR A N 1
ATOM 679 C CA . THR A 1 94 ? 27.660 18.736 -15.780 1.00 91.44 94 THR A CA 1
ATOM 680 C C . THR A 1 94 ? 26.335 19.490 -15.861 1.00 91.44 94 THR A C 1
ATOM 682 O O . THR A 1 94 ? 25.427 19.251 -15.062 1.00 91.44 94 THR A O 1
ATOM 685 N N . THR A 1 95 ? 26.231 20.446 -16.782 1.00 92.19 95 THR A N 1
ATOM 686 C CA . THR A 1 95 ? 25.016 21.237 -17.007 1.00 92.19 95 THR A CA 1
ATOM 687 C C . THR A 1 95 ? 24.348 20.842 -18.321 1.00 92.19 95 THR A C 1
ATOM 689 O O . THR A 1 95 ? 25.006 20.418 -19.266 1.00 92.19 95 THR A O 1
ATOM 692 N N . GLY A 1 96 ? 23.025 20.990 -18.398 1.00 90.88 96 GLY A N 1
ATOM 693 C CA . GLY A 1 96 ? 22.255 20.547 -19.563 1.00 90.88 96 GLY A CA 1
ATOM 694 C C . GLY A 1 96 ? 22.056 19.028 -19.609 1.00 90.88 96 GLY A C 1
ATOM 695 O O . GLY A 1 96 ? 22.256 18.336 -18.613 1.00 90.88 96 GLY A O 1
ATOM 696 N N . ALA A 1 97 ? 21.595 18.532 -20.753 1.00 91.00 97 ALA A N 1
ATOM 697 C CA . ALA A 1 97 ? 21.326 17.119 -21.009 1.00 91.00 97 ALA A CA 1
ATOM 698 C C . ALA A 1 97 ? 21.343 16.856 -22.522 1.00 91.00 97 ALA A C 1
ATOM 700 O O . ALA A 1 97 ? 21.201 17.785 -23.323 1.00 91.00 97 ALA A O 1
ATOM 701 N N . PHE A 1 98 ? 21.470 15.589 -22.911 1.00 93.00 98 PHE A N 1
ATOM 702 C CA . PHE A 1 98 ? 21.219 15.197 -24.297 1.00 93.00 98 PHE A CA 1
ATOM 703 C C . PHE A 1 98 ? 19.722 15.354 -24.606 1.00 93.00 98 PHE A C 1
ATOM 705 O O . PHE A 1 98 ? 18.868 15.220 -23.722 1.00 93.00 98 PHE A O 1
ATOM 712 N N . ASN A 1 99 ? 19.382 15.673 -25.852 1.00 87.56 99 ASN A N 1
ATOM 713 C CA . ASN A 1 99 ? 18.008 15.934 -26.263 1.00 87.56 99 ASN A CA 1
ATOM 714 C C . ASN A 1 99 ? 17.128 14.708 -25.983 1.00 87.56 99 ASN A C 1
ATOM 716 O O . ASN A 1 99 ? 17.476 13.579 -26.317 1.00 87.56 99 ASN A O 1
ATOM 720 N N . GLY A 1 100 ? 15.973 14.936 -25.356 1.00 83.12 100 GLY A N 1
ATOM 721 C CA . GLY A 1 100 ? 15.034 13.865 -25.008 1.00 83.12 100 GLY A CA 1
ATOM 722 C C . GLY A 1 100 ? 15.498 12.936 -23.880 1.00 83.12 100 GLY A C 1
ATOM 723 O O . GLY A 1 100 ? 14.722 12.087 -23.457 1.00 83.12 100 GLY A O 1
ATOM 724 N N . LEU A 1 101 ? 16.710 13.121 -23.350 1.00 89.69 101 LEU A N 1
ATOM 725 C CA . LEU A 1 101 ? 17.301 12.287 -22.310 1.00 89.69 101 LEU A CA 1
ATOM 726 C C . LEU A 1 101 ? 17.572 13.123 -21.055 1.00 89.69 101 LEU A C 1
ATOM 728 O O . LEU A 1 101 ? 18.709 13.398 -20.708 1.00 89.69 101 LEU A O 1
ATOM 732 N N . SER A 1 102 ? 16.530 13.553 -20.344 1.00 90.62 102 SER A N 1
ATOM 733 C CA . SER A 1 102 ? 16.702 14.158 -19.011 1.00 90.62 102 SER A CA 1
ATOM 734 C C . SER A 1 102 ? 17.342 13.194 -17.992 1.00 90.62 102 SER A C 1
ATOM 736 O O . SER A 1 102 ? 17.414 11.989 -18.229 1.00 90.62 102 SER A O 1
ATOM 738 N N . GLU A 1 103 ? 17.773 13.702 -16.833 1.00 91.50 103 GLU A N 1
ATOM 739 C CA . GLU A 1 103 ? 18.270 12.873 -15.721 1.00 91.50 103 GLU A CA 1
ATOM 740 C C . GLU A 1 103 ? 17.336 11.687 -15.420 1.00 91.50 103 GLU A C 1
ATOM 742 O O . GLU A 1 103 ? 16.140 11.874 -15.193 1.00 91.50 103 GLU A O 1
ATOM 747 N N . GLY A 1 104 ? 17.886 10.470 -15.413 1.00 86.19 104 GLY A N 1
ATOM 748 C CA . GLY A 1 104 ? 17.158 9.230 -15.140 1.00 86.19 104 GLY A CA 1
ATOM 749 C C . GLY A 1 104 ? 16.368 8.655 -16.320 1.00 86.19 104 GLY A C 1
ATOM 750 O O . GLY A 1 104 ? 15.722 7.623 -16.145 1.00 86.19 104 GLY A O 1
ATOM 751 N N . SER A 1 105 ? 16.403 9.284 -17.501 1.00 86.62 105 SER A N 1
ATOM 752 C CA . SER A 1 105 ? 15.615 8.832 -18.659 1.00 86.62 105 SER A CA 1
ATOM 753 C C . SER A 1 105 ? 15.993 7.424 -19.099 1.00 86.62 105 SER A C 1
ATOM 755 O O . SER A 1 105 ? 17.159 7.024 -19.022 1.00 86.62 105 SER A O 1
ATOM 757 N N . LEU A 1 106 ? 14.997 6.696 -19.602 1.00 87.38 106 LEU A N 1
ATOM 758 C CA . LEU A 1 106 ? 15.185 5.407 -20.247 1.00 87.38 106 LEU A CA 1
ATOM 759 C C . LEU A 1 106 ? 15.271 5.573 -21.760 1.00 87.38 106 LEU A C 1
ATOM 761 O O . LEU A 1 106 ? 14.531 6.357 -22.348 1.00 87.38 106 LEU A O 1
ATOM 765 N N . PHE A 1 107 ? 16.152 4.807 -22.390 1.00 88.00 107 PHE A N 1
ATOM 766 C CA . PHE A 1 107 ? 16.236 4.721 -23.843 1.00 88.00 107 PHE A CA 1
ATOM 767 C C . PHE A 1 107 ? 16.765 3.357 -24.279 1.00 88.00 107 PHE A C 1
ATOM 769 O O . PHE A 1 107 ? 17.380 2.623 -23.498 1.00 88.00 107 PHE A O 1
ATOM 776 N N . SER A 1 108 ? 16.512 3.022 -25.539 1.00 86.94 108 SER A N 1
ATOM 777 C CA . SER A 1 108 ? 16.847 1.723 -26.108 1.00 86.94 108 SER A CA 1
ATOM 778 C C . SER A 1 108 ? 18.094 1.794 -26.976 1.00 86.94 108 SER A C 1
ATOM 780 O O . SER A 1 108 ? 18.254 2.704 -27.787 1.00 86.94 108 SER A O 1
ATOM 782 N N . VAL A 1 109 ? 18.956 0.787 -26.845 1.00 89.25 109 VAL A N 1
ATOM 783 C CA . VAL A 1 109 ? 20.091 0.554 -27.740 1.00 89.25 109 VAL A CA 1
ATOM 784 C C . VAL A 1 109 ? 20.045 -0.898 -28.199 1.00 89.25 109 VAL A C 1
ATOM 786 O O . VAL A 1 109 ? 20.243 -1.829 -27.412 1.00 89.25 109 VAL A O 1
ATOM 789 N N . GLY A 1 110 ? 19.742 -1.113 -29.479 1.00 86.62 110 GLY A N 1
ATOM 790 C CA . GLY A 1 110 ? 19.431 -2.449 -29.984 1.00 86.62 110 GLY A CA 1
ATOM 791 C C . GLY A 1 110 ? 18.214 -3.026 -29.258 1.00 86.62 110 GLY A C 1
ATOM 792 O O . GLY A 1 110 ? 17.154 -2.421 -29.275 1.00 86.62 110 GLY A O 1
ATOM 793 N N . SER A 1 111 ? 18.365 -4.183 -28.607 1.00 82.12 111 SER A N 1
ATOM 794 C CA . SER A 1 111 ? 17.295 -4.826 -27.826 1.00 82.12 111 SER A CA 1
ATOM 795 C C . SER A 1 111 ? 17.409 -4.596 -26.308 1.00 82.12 111 SER A C 1
ATOM 797 O O . SER A 1 111 ? 16.837 -5.363 -25.532 1.00 82.12 111 SER A O 1
ATOM 799 N N . GLN A 1 112 ? 18.246 -3.652 -25.868 1.00 88.56 112 GLN A N 1
ATOM 800 C CA . GLN A 1 112 ? 18.552 -3.410 -24.454 1.00 88.56 112 GLN A CA 1
ATOM 801 C C . GLN A 1 112 ? 18.075 -2.022 -24.031 1.00 88.56 112 GLN A C 1
ATOM 803 O O . GLN A 1 112 ? 18.192 -1.075 -24.803 1.00 88.56 112 GLN A O 1
ATOM 808 N N . VAL A 1 113 ? 17.598 -1.901 -22.791 1.00 89.00 113 VAL A N 1
ATOM 809 C CA . VAL A 1 113 ? 17.163 -0.627 -22.199 1.00 89.00 113 VAL A CA 1
ATOM 810 C C . VAL A 1 113 ? 18.227 -0.121 -21.228 1.00 89.00 113 VAL A C 1
ATOM 812 O O . VAL A 1 113 ? 18.730 -0.877 -20.388 1.00 89.00 113 VAL A O 1
ATOM 815 N N . PHE A 1 114 ? 18.551 1.163 -21.330 1.00 92.62 114 PHE A N 1
ATOM 816 C CA . PHE A 1 114 ? 19.510 1.860 -20.481 1.00 92.62 114 PHE A CA 1
ATOM 817 C C . PHE A 1 114 ? 18.842 3.009 -19.738 1.00 92.62 114 PHE A C 1
ATOM 819 O O . PHE A 1 114 ? 17.968 3.670 -20.285 1.00 92.62 114 PHE A O 1
ATOM 826 N N . SER A 1 115 ? 19.296 3.266 -18.513 1.00 94.19 115 SER A N 1
ATOM 827 C CA . SER A 1 115 ? 19.076 4.535 -17.819 1.00 94.19 115 SER A CA 1
ATOM 828 C C . SER A 1 115 ? 20.312 5.421 -17.941 1.00 94.19 115 SER A C 1
ATOM 830 O O . SER A 1 115 ? 21.432 4.914 -17.813 1.00 94.19 115 SER A O 1
ATOM 832 N N . ILE A 1 116 ? 20.121 6.727 -18.100 1.00 96.19 116 ILE A N 1
ATOM 833 C CA . ILE A 1 116 ? 21.199 7.727 -18.069 1.00 96.19 116 ILE A CA 1
ATOM 834 C C . ILE A 1 116 ? 21.166 8.547 -16.774 1.00 96.19 116 ILE A C 1
ATOM 836 O O . ILE A 1 116 ? 20.099 8.950 -16.318 1.00 96.19 116 ILE A O 1
ATOM 840 N N . THR A 1 117 ? 22.333 8.820 -16.195 1.00 95.75 117 THR A N 1
ATOM 841 C CA . THR A 1 117 ? 22.514 9.829 -15.138 1.00 95.75 117 THR A CA 1
ATOM 842 C C . THR A 1 117 ? 23.629 10.791 -15.526 1.00 95.75 117 THR A C 1
ATOM 844 O O . THR A 1 117 ? 24.623 10.361 -16.107 1.00 95.75 117 THR A O 1
ATOM 847 N N . TYR A 1 118 ? 23.457 12.072 -15.209 1.00 95.38 118 TYR A N 1
ATOM 848 C CA . TYR A 1 118 ? 24.440 13.156 -15.337 1.00 95.38 118 TYR A CA 1
ATOM 849 C C . TYR A 1 118 ? 25.117 13.485 -13.995 1.00 95.38 118 TYR A C 1
ATOM 851 O O . TYR A 1 118 ? 25.896 14.434 -13.899 1.00 95.38 118 TYR A O 1
ATOM 859 N N . GLN A 1 119 ? 24.781 12.720 -12.951 1.00 93.75 119 GLN A N 1
ATOM 860 C CA . GLN A 1 119 ? 25.292 12.842 -11.586 1.00 93.75 119 GLN A CA 1
ATOM 861 C C . GLN A 1 119 ? 26.027 11.564 -11.154 1.00 93.75 119 GLN A C 1
ATOM 863 O O . GLN A 1 119 ? 26.045 11.208 -9.974 1.00 93.75 119 GLN A O 1
ATOM 868 N N . GLY A 1 120 ? 26.596 10.833 -12.112 1.00 89.94 120 GLY A N 1
ATOM 869 C CA . GLY A 1 120 ? 27.387 9.642 -11.835 1.00 89.94 120 GLY A CA 1
ATOM 870 C C . GLY A 1 120 ? 28.769 9.975 -11.270 1.00 89.94 120 GLY A C 1
ATOM 871 O O . GLY A 1 120 ? 29.128 11.137 -11.086 1.00 89.94 120 GLY A O 1
ATOM 872 N N . GLY A 1 121 ? 29.573 8.935 -11.041 1.00 87.50 121 GLY A N 1
ATOM 873 C CA . GLY A 1 121 ? 30.951 9.103 -10.577 1.00 87.50 121 GLY A CA 1
ATOM 874 C C . GLY A 1 121 ? 31.068 9.373 -9.078 1.00 87.50 121 GLY A C 1
ATOM 875 O O . GLY A 1 121 ? 30.083 9.438 -8.342 1.00 87.50 121 GLY A O 1
ATOM 876 N N . THR A 1 122 ? 32.302 9.495 -8.595 1.00 86.81 122 THR A N 1
ATOM 877 C CA . THR A 1 122 ? 32.587 9.771 -7.170 1.00 86.81 122 THR A CA 1
ATOM 878 C C . THR A 1 122 ? 32.345 11.228 -6.773 1.00 86.81 122 THR A C 1
ATOM 880 O O . THR A 1 122 ? 32.205 11.544 -5.594 1.00 86.81 122 THR A O 1
ATOM 883 N N . ASP A 1 123 ? 32.304 12.096 -7.768 1.00 87.25 123 ASP A N 1
ATOM 884 C CA . ASP A 1 123 ? 32.161 13.549 -7.759 1.00 87.25 123 ASP A CA 1
ATOM 885 C C . ASP A 1 123 ? 30.759 14.015 -8.186 1.00 87.25 123 ASP A C 1
ATOM 887 O O . ASP A 1 123 ? 30.452 15.201 -8.071 1.00 87.25 123 ASP A O 1
ATOM 891 N N . SER A 1 124 ? 29.867 13.081 -8.541 1.00 90.25 124 SER A N 1
ATOM 892 C CA . SER A 1 124 ? 28.447 13.336 -8.843 1.00 90.25 124 SER A CA 1
ATOM 893 C C . SER A 1 124 ? 28.219 14.289 -10.022 1.00 90.25 124 SER A C 1
ATOM 895 O O . SER A 1 124 ? 27.300 15.111 -10.007 1.00 90.25 124 SER A O 1
ATOM 897 N N . ASN A 1 125 ? 29.058 14.191 -11.047 1.00 92.69 125 ASN A N 1
ATOM 898 C CA . ASN A 1 125 ? 29.001 15.003 -12.262 1.00 92.69 125 ASN A CA 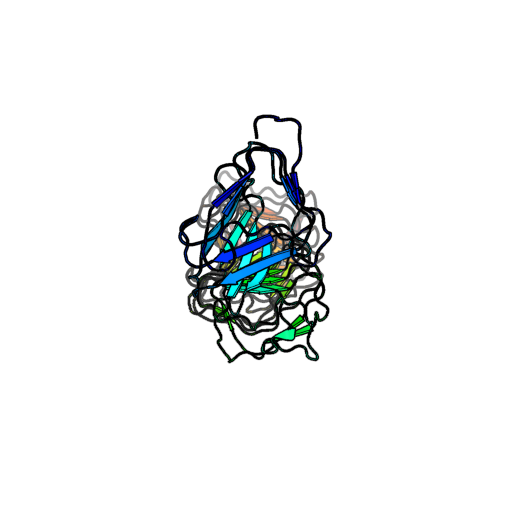1
ATOM 899 C C . ASN A 1 125 ? 29.340 14.214 -13.541 1.00 92.69 125 ASN A C 1
ATOM 901 O O . ASN A 1 125 ? 29.387 14.816 -14.616 1.00 92.69 125 ASN A O 1
ATOM 905 N N . ASP A 1 126 ? 29.549 12.900 -13.460 1.00 95.81 126 ASP A N 1
ATOM 906 C CA . ASP A 1 126 ? 29.788 12.064 -14.637 1.00 95.81 126 ASP A CA 1
ATOM 907 C C . ASP A 1 126 ? 28.493 11.725 -15.375 1.00 95.81 126 ASP A C 1
ATOM 909 O O . ASP A 1 126 ? 27.416 11.617 -14.778 1.00 95.81 126 ASP A O 1
ATOM 913 N N . VAL A 1 127 ? 28.622 11.446 -16.675 1.00 97.38 127 VAL A N 1
ATOM 914 C CA . VAL A 1 127 ? 27.537 10.869 -17.473 1.00 97.38 127 VAL A CA 1
ATOM 915 C C . VAL A 1 127 ? 27.709 9.362 -17.565 1.00 97.38 127 VAL A C 1
ATOM 917 O O . VAL A 1 127 ? 28.665 8.862 -18.170 1.00 97.38 127 VAL A O 1
ATOM 920 N N . VAL A 1 128 ? 26.770 8.631 -16.969 1.00 98.00 128 VAL A N 1
ATOM 921 C CA . VAL A 1 128 ? 26.822 7.172 -16.842 1.00 98.00 128 VAL A CA 1
ATOM 922 C C . VAL A 1 128 ? 25.566 6.546 -17.430 1.00 98.00 128 VAL A C 1
ATOM 924 O O . VAL A 1 128 ? 24.445 6.905 -17.069 1.00 98.00 128 VAL A O 1
ATOM 927 N N . LEU A 1 129 ? 25.765 5.564 -18.307 1.00 97.81 129 LEU A N 1
ATOM 928 C CA . LEU A 1 129 ? 24.709 4.688 -18.804 1.00 97.81 129 LEU A CA 1
ATOM 929 C C . LEU A 1 129 ? 24.704 3.410 -17.980 1.00 97.81 129 LEU A C 1
ATOM 931 O O . LEU A 1 129 ? 25.759 2.822 -17.765 1.00 97.81 129 LEU A O 1
ATOM 935 N N . THR A 1 130 ? 23.540 2.948 -17.542 1.00 96.19 130 THR A N 1
ATOM 936 C CA . THR A 1 130 ? 23.409 1.671 -16.828 1.00 96.19 130 THR A CA 1
ATOM 937 C C . THR A 1 130 ? 22.362 0.816 -17.507 1.00 96.19 130 THR A C 1
ATOM 939 O O . THR A 1 130 ? 21.242 1.274 -17.733 1.00 96.19 130 THR A O 1
ATOM 942 N N . ARG A 1 131 ? 22.705 -0.431 -17.839 1.00 94.12 131 ARG A N 1
ATOM 943 C CA . ARG A 1 131 ? 21.729 -1.363 -18.402 1.00 94.12 131 ARG A CA 1
ATOM 944 C C . ARG A 1 131 ? 20.718 -1.737 -17.321 1.00 94.12 131 ARG A C 1
ATOM 946 O O . ARG A 1 131 ? 21.094 -2.221 -16.250 1.00 94.12 131 ARG A O 1
ATOM 953 N N . VAL A 1 132 ? 19.431 -1.621 -17.638 1.00 90.50 132 VAL A N 1
ATOM 954 C CA . VAL A 1 132 ? 18.322 -1.917 -16.719 1.00 90.50 132 VAL A CA 1
ATOM 955 C C . VAL A 1 132 ? 17.350 -2.947 -17.302 1.00 90.50 132 VAL A C 1
ATOM 957 O O . VAL A 1 132 ? 17.414 -3.323 -18.474 1.00 90.50 132 VAL A O 1
ATOM 960 N N . LEU A 1 133 ? 16.459 -3.451 -16.451 1.00 90.81 133 LEU A N 1
ATOM 961 C CA . LEU A 1 133 ? 15.228 -4.114 -16.869 1.00 90.81 133 LEU A CA 1
ATOM 962 C C . LEU A 1 133 ? 14.090 -3.150 -16.567 1.00 90.81 133 LEU A C 1
ATOM 964 O O . LEU A 1 133 ? 13.597 -3.111 -15.441 1.00 90.81 133 LEU A O 1
ATOM 968 N N . ALA A 1 134 ? 13.723 -2.331 -17.544 1.00 91.44 134 ALA A N 1
ATOM 969 C CA . ALA A 1 134 ? 12.651 -1.368 -17.387 1.00 91.44 134 ALA A CA 1
ATOM 970 C C . ALA A 1 134 ? 11.900 -1.154 -18.700 1.00 91.44 134 ALA A C 1
ATOM 972 O O . ALA A 1 134 ? 12.441 -1.411 -19.772 1.00 91.44 134 ALA A O 1
ATOM 973 N N . GLY A 1 135 ? 10.660 -0.699 -18.589 1.00 93.44 135 GLY A N 1
ATOM 974 C CA . GLY A 1 135 ? 9.852 -0.251 -19.713 1.00 93.44 135 GLY A CA 1
ATOM 975 C C . GLY A 1 135 ? 9.047 0.968 -19.304 1.00 93.44 135 GLY A C 1
ATOM 976 O O . GLY A 1 135 ? 8.382 0.938 -18.270 1.00 93.44 135 GLY A O 1
ATOM 977 N N . GLU A 1 136 ? 9.104 2.033 -20.094 1.00 95.38 136 GLU A N 1
ATOM 978 C CA . GLU A 1 136 ? 8.269 3.213 -19.889 1.00 95.38 136 GLU A CA 1
ATOM 979 C C . GLU A 1 136 ? 7.149 3.222 -20.920 1.00 95.38 136 GLU A C 1
ATOM 981 O O . GLU A 1 136 ? 7.400 3.164 -22.117 1.00 95.38 136 GLU A O 1
ATOM 986 N N . TRP A 1 137 ? 5.909 3.235 -20.449 1.00 97.88 137 TRP A N 1
ATOM 987 C CA . TRP A 1 137 ? 4.733 3.257 -21.301 1.00 97.88 137 TRP A CA 1
ATOM 988 C C . TRP A 1 137 ? 4.549 4.653 -21.893 1.00 97.88 137 TRP A C 1
ATOM 990 O O . TRP A 1 137 ? 4.276 5.601 -21.154 1.00 97.88 137 TRP A O 1
ATOM 1000 N N . ASP A 1 138 ? 4.618 4.786 -23.212 1.00 96.06 138 ASP A N 1
ATOM 1001 C CA . ASP A 1 138 ? 4.296 6.032 -23.915 1.00 96.06 138 ASP A CA 1
ATOM 1002 C C . ASP A 1 138 ? 2.940 5.965 -24.639 1.00 96.06 138 ASP A C 1
ATOM 1004 O O . ASP A 1 138 ? 2.309 7.003 -24.865 1.00 96.06 138 ASP A O 1
ATOM 1008 N N . GLY A 1 139 ? 2.429 4.759 -24.909 1.00 97.38 139 GLY A N 1
ATOM 1009 C CA . GLY A 1 139 ? 1.198 4.545 -25.664 1.00 97.38 139 GLY A CA 1
ATOM 1010 C C . GLY A 1 139 ? 1.272 5.057 -27.107 1.00 97.38 139 GLY A C 1
ATOM 1011 O O . GLY A 1 139 ? 0.255 5.535 -27.620 1.00 97.38 139 GLY A O 1
ATOM 1012 N N . GLY A 1 140 ? 2.455 5.028 -27.731 1.00 96.44 140 GLY A N 1
ATOM 1013 C CA . GLY A 1 140 ? 2.684 5.486 -29.106 1.00 96.44 140 GLY A CA 1
ATOM 1014 C C . GLY A 1 140 ? 2.021 4.623 -30.188 1.00 96.44 140 GLY A C 1
ATOM 1015 O O . GLY A 1 140 ? 1.792 5.092 -31.307 1.00 96.44 140 GLY A O 1
ATOM 1016 N N . GLY A 1 141 ? 1.649 3.388 -29.854 1.00 96.50 141 GLY A N 1
ATOM 1017 C CA . GLY A 1 141 ? 1.044 2.416 -30.750 1.00 96.50 141 GLY A CA 1
ATOM 1018 C C . GLY A 1 141 ? -0.429 2.676 -31.084 1.00 96.50 141 GLY A C 1
ATOM 1019 O O . GLY A 1 141 ? -1.097 3.616 -30.632 1.00 96.50 141 GLY A O 1
ATOM 1020 N N . THR A 1 142 ? -0.969 1.804 -31.938 1.00 96.75 142 THR A N 1
ATOM 1021 C CA . THR A 1 142 ? -2.358 1.916 -32.427 1.00 96.75 142 THR A CA 1
ATOM 1022 C C . THR A 1 142 ? -3.397 1.292 -31.492 1.00 96.75 142 THR A C 1
ATOM 1024 O O . THR A 1 142 ? -4.583 1.610 -31.615 1.00 96.75 142 THR A O 1
ATOM 1027 N N . ASP A 1 143 ? -2.962 0.496 -30.519 1.00 97.62 143 ASP A N 1
ATOM 1028 C CA . ASP A 1 143 ? -3.788 -0.162 -29.509 1.00 97.62 143 ASP A CA 1
ATOM 1029 C C . ASP A 1 143 ? -3.286 0.139 -28.088 1.00 97.62 143 ASP A C 1
ATOM 1031 O O . ASP A 1 143 ? -2.358 0.921 -27.906 1.00 97.62 143 ASP A O 1
ATOM 1035 N N . ASP A 1 144 ? -3.924 -0.460 -27.082 1.00 98.00 144 ASP A N 1
ATOM 1036 C CA . ASP A 1 144 ? -3.576 -0.267 -25.674 1.00 98.00 144 ASP A CA 1
ATOM 1037 C C . ASP A 1 144 ? -2.922 -1.522 -25.050 1.00 98.00 144 ASP A C 1
ATOM 1039 O O . ASP A 1 144 ? -2.993 -1.716 -23.835 1.00 98.00 144 ASP A O 1
ATOM 1043 N N . ASN A 1 145 ? -2.314 -2.394 -25.864 1.00 98.44 145 ASN A N 1
ATOM 1044 C CA . ASN A 1 145 ? -1.752 -3.678 -25.429 1.00 98.44 145 ASN A CA 1
ATOM 1045 C C . ASN A 1 145 ? -0.293 -3.548 -24.963 1.00 98.44 145 ASN A C 1
ATOM 1047 O O . ASN A 1 145 ? 0.508 -2.844 -25.583 1.00 98.44 145 ASN A O 1
ATOM 1051 N N . TRP A 1 146 ? 0.075 -4.261 -23.895 1.00 98.56 146 TRP A N 1
ATOM 1052 C CA . TRP A 1 146 ? 1.445 -4.303 -23.363 1.00 98.56 146 TRP A CA 1
ATOM 1053 C C . TRP A 1 146 ? 2.409 -5.108 -24.249 1.00 98.56 146 TRP A C 1
ATOM 1055 O O . TRP A 1 146 ? 3.612 -4.864 -24.194 1.00 98.56 146 TRP A O 1
ATOM 1065 N N . THR A 1 147 ? 1.923 -6.029 -25.087 1.00 98.06 147 THR A N 1
ATOM 1066 C CA . THR A 1 147 ? 2.754 -6.768 -26.059 1.00 98.06 147 THR A CA 1
ATOM 1067 C C . THR A 1 147 ? 3.104 -5.970 -27.316 1.00 98.06 147 THR A C 1
ATOM 1069 O O . THR A 1 147 ? 3.997 -6.385 -28.057 1.00 98.06 147 THR A O 1
ATOM 1072 N N . THR A 1 148 ? 2.450 -4.833 -27.558 1.00 98.00 148 THR A N 1
ATOM 1073 C CA . THR A 1 148 ? 2.756 -3.946 -28.687 1.00 98.00 148 THR A CA 1
ATOM 1074 C C . THR A 1 148 ? 4.003 -3.133 -28.365 1.00 98.00 148 THR A C 1
ATOM 1076 O O . THR A 1 148 ? 4.016 -2.361 -27.407 1.00 98.00 148 THR A O 1
ATOM 1079 N N . ALA A 1 149 ? 5.062 -3.312 -29.154 1.00 96.69 149 ALA A N 1
ATOM 1080 C CA . ALA A 1 149 ? 6.360 -2.700 -28.895 1.00 96.69 149 ALA A CA 1
ATOM 1081 C C . ALA A 1 149 ? 6.288 -1.166 -28.954 1.00 96.69 149 ALA A C 1
ATOM 1083 O O . ALA A 1 149 ? 6.832 -0.503 -28.079 1.00 96.69 149 ALA A O 1
ATOM 1084 N N . GLU A 1 150 ? 5.522 -0.630 -29.904 1.00 96.81 150 GLU A N 1
ATOM 1085 C CA . GLU A 1 150 ? 5.318 0.804 -30.150 1.00 96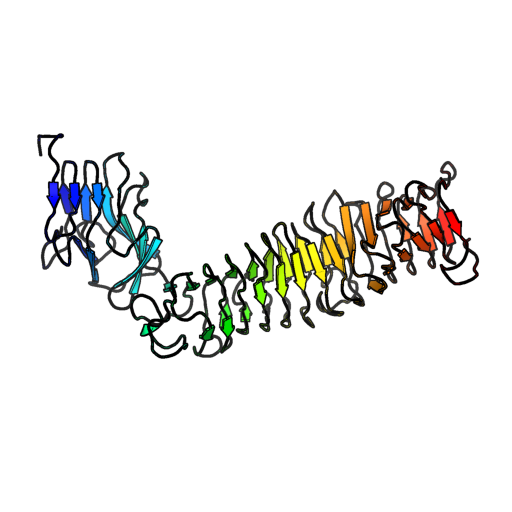.81 150 GLU A CA 1
ATOM 1086 C C . GLU A 1 150 ? 4.581 1.543 -29.016 1.00 96.81 150 GLU A C 1
ATOM 1088 O O . GLU A 1 150 ? 4.409 2.756 -29.079 1.00 96.81 150 GLU A O 1
ATOM 1093 N N . ASN A 1 151 ? 4.080 0.833 -27.998 1.00 97.81 151 ASN A N 1
ATOM 1094 C CA . ASN A 1 151 ? 3.494 1.444 -26.799 1.00 97.81 151 ASN A CA 1
ATOM 1095 C C . ASN A 1 151 ? 4.511 1.685 -25.670 1.00 97.81 151 ASN A C 1
ATOM 1097 O O . ASN A 1 151 ? 4.139 2.181 -24.597 1.00 97.81 151 ASN A O 1
ATOM 1101 N N . TRP A 1 152 ? 5.767 1.301 -25.889 1.00 96.69 152 TRP A N 1
ATOM 1102 C CA . TRP A 1 152 ? 6.857 1.454 -24.942 1.00 96.69 152 TRP A CA 1
ATOM 1103 C C . TRP A 1 152 ? 7.944 2.334 -25.538 1.00 96.69 152 TRP A C 1
ATOM 1105 O O . TRP A 1 152 ? 8.318 2.172 -26.697 1.00 96.69 152 TRP A O 1
ATOM 1115 N N . VAL A 1 153 ? 8.517 3.201 -24.705 1.00 89.25 153 VAL A N 1
ATOM 1116 C CA . VAL A 1 153 ? 9.643 4.052 -25.087 1.00 89.25 153 VAL A CA 1
ATOM 1117 C C . VAL A 1 153 ? 10.753 3.202 -25.701 1.00 89.25 153 VAL A C 1
ATOM 1119 O O . VAL A 1 153 ? 11.245 2.244 -25.099 1.00 89.25 153 VAL A O 1
ATOM 1122 N N . GLY A 1 154 ? 11.159 3.593 -26.907 1.00 86.50 154 GLY A N 1
ATOM 1123 C CA . GLY A 1 154 ? 12.194 2.913 -27.676 1.00 86.50 154 GLY A CA 1
ATOM 1124 C C . GLY A 1 154 ? 11.714 1.663 -28.412 1.00 86.50 154 GLY A C 1
ATOM 1125 O O . GLY A 1 154 ? 12.566 0.871 -28.804 1.00 86.50 154 GLY A O 1
ATOM 1126 N N . ASP A 1 155 ? 10.400 1.494 -28.585 1.00 93.00 155 ASP A N 1
ATOM 1127 C CA . ASP A 1 155 ? 9.745 0.461 -29.392 1.00 93.00 155 ASP A CA 1
ATOM 1128 C C . ASP A 1 155 ? 10.175 -0.969 -29.022 1.00 93.00 155 ASP A C 1
ATOM 1130 O O . ASP A 1 155 ? 10.440 -1.819 -29.879 1.00 93.00 155 ASP A O 1
ATOM 1134 N N . ILE A 1 156 ? 10.283 -1.242 -27.717 1.00 90.12 156 ILE A N 1
ATOM 1135 C CA . ILE A 1 156 ? 10.693 -2.545 -27.182 1.00 90.12 156 ILE A CA 1
ATOM 1136 C C . ILE A 1 156 ? 9.723 -3.006 -26.105 1.00 90.12 156 ILE A C 1
ATOM 1138 O O . ILE A 1 156 ? 9.532 -2.360 -25.079 1.00 90.12 156 ILE A O 1
ATOM 1142 N N . VAL A 1 157 ? 9.195 -4.213 -26.303 1.00 94.75 157 VAL A N 1
ATOM 1143 C CA . VAL A 1 157 ? 8.374 -4.901 -25.310 1.00 94.75 157 VAL A CA 1
ATOM 1144 C C . VAL A 1 157 ? 9.206 -5.225 -24.058 1.00 94.75 157 VAL A C 1
ATOM 1146 O O . VAL A 1 157 ? 10.251 -5.876 -24.175 1.00 94.75 157 VAL A O 1
ATOM 1149 N N . PRO A 1 158 ? 8.749 -4.844 -22.853 1.00 95.19 158 PRO A N 1
ATOM 1150 C CA . PRO A 1 158 ? 9.438 -5.157 -21.610 1.00 95.19 158 PRO A CA 1
ATOM 1151 C C . PRO A 1 158 ? 9.663 -6.658 -21.411 1.00 95.19 158 PRO A C 1
ATOM 1153 O O . PRO A 1 158 ? 8.764 -7.480 -21.580 1.00 95.19 158 PRO A O 1
ATOM 1156 N N . ALA A 1 159 ? 10.876 -7.017 -20.996 1.00 91.69 159 ALA A N 1
ATOM 1157 C CA . ALA A 1 159 ? 11.221 -8.388 -20.637 1.00 91.69 159 ALA A CA 1
ATOM 1158 C C . ALA A 1 159 ? 10.669 -8.772 -19.244 1.00 91.69 159 ALA A C 1
ATOM 1160 O O . ALA A 1 159 ? 10.357 -7.894 -18.434 1.00 91.69 159 ALA A O 1
ATOM 1161 N N . PRO A 1 160 ? 10.593 -10.076 -18.904 1.00 94.38 160 PRO A N 1
ATOM 1162 C CA . PRO A 1 160 ? 10.269 -10.502 -17.546 1.00 94.38 160 PRO A CA 1
ATOM 1163 C C . PRO A 1 160 ? 11.190 -9.859 -16.502 1.00 94.38 160 PRO A C 1
ATOM 1165 O O . PRO A 1 160 ? 12.374 -9.634 -16.753 1.00 94.38 160 PRO A O 1
ATOM 1168 N N . TYR A 1 161 ? 10.637 -9.603 -15.317 1.00 92.62 161 TYR A N 1
ATOM 1169 C CA . TYR A 1 161 ? 11.253 -8.891 -14.192 1.00 92.62 161 TYR A CA 1
ATOM 1170 C C . TYR A 1 161 ? 11.530 -7.399 -14.434 1.00 92.62 161 TYR A C 1
ATOM 1172 O O . TYR A 1 161 ? 12.141 -6.756 -13.582 1.00 92.62 161 TYR A O 1
ATOM 1180 N N . ALA A 1 162 ? 11.062 -6.818 -15.545 1.00 95.00 162 ALA A N 1
ATOM 1181 C CA . ALA A 1 162 ? 11.192 -5.385 -15.779 1.00 95.00 162 ALA A CA 1
ATOM 1182 C C . ALA A 1 162 ? 10.402 -4.541 -14.771 1.00 95.00 162 ALA A C 1
ATOM 1184 O O . ALA A 1 162 ? 9.312 -4.914 -14.331 1.00 95.00 162 ALA A O 1
ATOM 1185 N N . ASN A 1 163 ? 10.960 -3.381 -14.431 1.00 94.56 163 ASN A N 1
ATOM 1186 C CA . ASN A 1 163 ? 10.262 -2.304 -13.746 1.00 94.56 163 ASN A CA 1
ATOM 1187 C C . ASN A 1 163 ? 9.482 -1.486 -14.777 1.00 94.56 163 ASN A C 1
ATOM 1189 O O . ASN A 1 163 ? 10.071 -0.928 -15.699 1.00 94.56 163 ASN A O 1
ATOM 1193 N N . LEU A 1 164 ? 8.165 -1.417 -14.635 1.00 98.12 164 LEU A N 1
ATOM 1194 C CA . LEU A 1 164 ? 7.309 -0.705 -15.577 1.00 98.12 164 LEU A CA 1
ATOM 1195 C C . LEU A 1 164 ? 6.981 0.688 -15.049 1.00 98.12 164 LEU A C 1
ATOM 1197 O O . LEU A 1 164 ? 6.636 0.848 -13.878 1.00 98.12 164 LEU A O 1
ATOM 1201 N N . ILE A 1 165 ? 7.064 1.692 -15.911 1.00 97.88 165 ILE A N 1
ATOM 1202 C CA . ILE A 1 165 ? 6.805 3.091 -15.580 1.00 97.88 165 ILE A CA 1
ATOM 1203 C C . ILE A 1 165 ? 5.635 3.581 -16.430 1.00 97.88 165 ILE A C 1
ATOM 1205 O O . ILE A 1 165 ? 5.620 3.418 -17.644 1.00 97.88 165 ILE A O 1
ATOM 1209 N N . PHE A 1 166 ? 4.658 4.203 -15.781 1.00 98.19 166 PHE A N 1
ATOM 1210 C CA . PHE A 1 166 ? 3.465 4.791 -16.381 1.00 98.19 166 PHE A CA 1
ATOM 1211 C C . PHE A 1 166 ? 3.478 6.309 -16.108 1.00 98.19 166 PHE A C 1
ATOM 1213 O O . PHE A 1 166 ? 2.970 6.763 -15.073 1.00 98.19 166 PHE A O 1
ATOM 1220 N N . PRO A 1 167 ? 4.123 7.099 -16.989 1.00 96.94 167 PRO A N 1
ATOM 1221 C CA . PRO A 1 167 ? 4.430 8.513 -16.782 1.00 96.94 167 PRO A CA 1
ATOM 1222 C C . PRO A 1 167 ? 3.261 9.446 -17.104 1.00 96.94 167 PRO A C 1
ATOM 1224 O O . PRO A 1 167 ? 2.281 9.084 -17.742 1.00 96.94 167 PRO A O 1
ATOM 1227 N N . ASN A 1 168 ? 3.347 10.721 -16.726 1.00 95.44 168 ASN A N 1
ATOM 1228 C CA . ASN A 1 168 ? 2.306 11.683 -17.106 1.00 95.44 168 ASN A CA 1
ATOM 1229 C C . ASN A 1 168 ? 2.242 11.937 -18.627 1.00 95.44 168 ASN A C 1
ATOM 1231 O O . ASN A 1 168 ? 1.158 12.192 -19.144 1.00 95.44 168 ASN A O 1
ATOM 1235 N N . SER A 1 169 ? 3.355 11.789 -19.346 1.00 93.44 169 SER A N 1
ATOM 1236 C CA . SER A 1 169 ? 3.496 12.050 -20.789 1.00 93.44 169 SER A CA 1
ATOM 1237 C C . SER A 1 169 ? 2.743 11.078 -21.705 1.00 93.44 169 SER A C 1
ATOM 1239 O O . SER A 1 169 ? 2.400 11.470 -22.815 1.00 93.44 169 SER A O 1
ATOM 1241 N N . ALA A 1 170 ? 2.462 9.846 -21.263 1.00 96.88 170 ALA A N 1
ATOM 1242 C CA . ALA A 1 170 ? 1.912 8.819 -22.151 1.00 96.88 170 ALA A CA 1
ATOM 1243 C C . ALA A 1 170 ? 0.562 9.201 -22.777 1.00 96.88 170 ALA A C 1
ATOM 1245 O O . ALA A 1 170 ? -0.328 9.686 -22.066 1.00 96.88 170 ALA A O 1
ATOM 1246 N N . ALA A 1 171 ? 0.381 8.890 -24.058 1.00 97.25 171 ALA A N 1
ATOM 1247 C CA . ALA A 1 171 ? -0.821 9.193 -24.829 1.00 97.25 171 ALA A CA 1
ATOM 1248 C C . ALA A 1 171 ? -2.039 8.355 -24.401 1.00 97.25 171 ALA A C 1
ATOM 1250 O O . ALA A 1 171 ? -3.172 8.838 -24.431 1.00 97.25 171 ALA A O 1
ATOM 1251 N N . ARG A 1 172 ? -1.813 7.109 -23.966 1.00 97.50 172 ARG A N 1
ATOM 1252 C CA . ARG A 1 172 ? -2.864 6.143 -23.603 1.00 97.50 172 ARG A CA 1
ATOM 1253 C C . ARG A 1 172 ? -2.805 5.826 -22.116 1.00 97.50 172 ARG A C 1
ATOM 1255 O O . ARG A 1 172 ? -1.840 5.239 -21.641 1.00 97.50 172 ARG A O 1
ATOM 1262 N N . LYS A 1 173 ? -3.821 6.237 -21.355 1.00 98.25 173 LYS A N 1
ATOM 1263 C CA . LYS A 1 173 ? -3.875 6.029 -19.892 1.00 98.25 173 LYS A CA 1
ATOM 1264 C C . LYS A 1 173 ? -4.699 4.815 -19.469 1.00 98.25 173 LYS A C 1
ATOM 1266 O O . LYS A 1 173 ? -4.540 4.330 -18.357 1.00 98.25 173 LYS A O 1
ATOM 1271 N N . SER A 1 174 ? -5.575 4.325 -20.337 1.00 98.44 174 SER A N 1
ATOM 1272 C CA . SER A 1 174 ? -6.256 3.043 -20.144 1.00 98.44 174 SER A CA 1
ATOM 1273 C C . SER A 1 174 ? -5.531 2.010 -20.985 1.00 98.44 174 SER A C 1
ATOM 1275 O O . SER A 1 174 ? -5.437 2.204 -22.191 1.00 98.44 174 SER A O 1
ATOM 1277 N N . ASN A 1 175 ? -4.973 0.977 -20.362 1.00 98.44 175 ASN A N 1
ATOM 1278 C CA . ASN A 1 175 ? -4.213 -0.041 -21.077 1.00 98.44 175 ASN A CA 1
ATOM 1279 C C . ASN A 1 175 ? -4.403 -1.443 -20.492 1.00 98.44 175 ASN A C 1
ATOM 1281 O O . ASN A 1 175 ? -4.923 -1.634 -19.383 1.00 98.44 175 ASN A O 1
ATOM 1285 N N . ILE A 1 176 ? -4.057 -2.429 -21.314 1.00 98.62 176 ILE A N 1
ATOM 1286 C CA . ILE A 1 176 ? -4.348 -3.839 -21.102 1.00 98.62 176 ILE A CA 1
ATOM 1287 C C . ILE A 1 176 ? -3.029 -4.605 -21.104 1.00 98.62 176 ILE A C 1
ATOM 1289 O O . ILE A 1 176 ? -2.348 -4.712 -22.121 1.00 98.62 176 ILE A O 1
ATOM 1293 N N . ASN A 1 177 ? -2.703 -5.185 -19.954 1.00 98.75 177 ASN A N 1
ATOM 1294 C CA . ASN A 1 177 ? -1.695 -6.218 -19.849 1.00 98.75 177 ASN A CA 1
ATOM 1295 C C . ASN A 1 177 ? -2.183 -7.484 -20.557 1.00 98.75 177 ASN A C 1
ATOM 1297 O O . ASN A 1 177 ? -2.989 -8.245 -20.018 1.00 98.75 177 ASN A O 1
ATOM 1301 N N . ASP A 1 178 ? -1.673 -7.724 -21.753 1.00 98.62 178 ASP A N 1
ATOM 1302 C CA . ASP A 1 178 ? -1.928 -8.913 -22.560 1.00 98.62 178 ASP A CA 1
ATOM 1303 C C . ASP A 1 178 ? -0.711 -9.851 -22.627 1.00 98.62 178 ASP A C 1
ATOM 1305 O O . ASP A 1 178 ? -0.725 -10.835 -23.369 1.00 98.62 178 ASP A O 1
ATOM 1309 N N . PHE A 1 179 ? 0.315 -9.618 -21.796 1.00 98.44 179 PHE A N 1
ATOM 1310 C CA . PHE A 1 179 ? 1.391 -10.586 -21.595 1.00 98.44 179 PHE A CA 1
ATOM 1311 C C . PHE A 1 179 ? 0.855 -11.952 -21.163 1.00 98.44 179 PHE A C 1
ATOM 1313 O O . PHE A 1 179 ? -0.249 -12.082 -20.625 1.00 98.44 179 PHE A O 1
ATOM 1320 N N . SER A 1 180 ? 1.664 -12.996 -21.366 1.00 98.06 180 SER A N 1
ATOM 1321 C CA . SER A 1 180 ? 1.332 -14.341 -20.897 1.00 98.06 180 SER A CA 1
ATOM 1322 C C . SER A 1 180 ? 0.991 -14.326 -19.404 1.00 98.06 180 SER A C 1
ATOM 1324 O O . SER A 1 180 ? 1.746 -13.772 -18.603 1.00 98.06 180 SER A O 1
ATOM 1326 N N . ALA A 1 181 ? -0.118 -14.967 -19.035 1.00 98.00 181 ALA A N 1
ATOM 1327 C CA . ALA A 1 181 ? -0.571 -15.062 -17.652 1.00 98.00 181 ALA A CA 1
ATOM 1328 C C . ALA A 1 181 ? 0.551 -15.553 -16.718 1.00 98.00 181 ALA A C 1
ATOM 1330 O O . ALA A 1 181 ? 1.179 -16.581 -16.972 1.00 98.00 181 ALA A O 1
ATOM 1331 N N . GLY A 1 182 ? 0.786 -14.814 -15.635 1.00 94.62 182 GLY A N 1
ATOM 1332 C CA . GLY A 1 182 ? 1.836 -15.092 -14.656 1.00 94.62 182 GLY A CA 1
ATOM 1333 C C . GLY A 1 182 ? 3.215 -14.545 -15.027 1.00 94.62 182 GLY A C 1
ATOM 1334 O O . GLY A 1 182 ? 4.186 -14.893 -14.357 1.00 94.62 182 GLY A O 1
ATOM 1335 N N . MET A 1 183 ? 3.334 -13.699 -16.060 1.00 97.81 183 MET A N 1
ATOM 1336 C CA . MET A 1 183 ? 4.601 -13.031 -16.371 1.00 97.81 183 MET A CA 1
ATOM 1337 C C . MET A 1 183 ? 5.134 -12.298 -15.136 1.00 97.81 183 MET A C 1
ATOM 1339 O O . MET A 1 183 ? 4.412 -11.542 -14.481 1.00 97.81 183 MET A O 1
ATOM 1343 N N . SER A 1 184 ? 6.406 -12.543 -14.816 1.00 97.69 184 SER A N 1
ATOM 1344 C CA . SER A 1 184 ? 7.072 -11.880 -13.700 1.00 97.69 184 SER A CA 1
ATOM 1345 C C . SER A 1 184 ? 7.326 -10.414 -14.032 1.00 97.69 184 SER A C 1
ATOM 1347 O O . SER A 1 184 ? 7.926 -10.126 -15.066 1.00 97.69 184 SER A O 1
ATOM 1349 N N . ILE A 1 185 ? 6.928 -9.507 -13.145 1.00 97.88 185 ILE A N 1
ATOM 1350 C CA . ILE A 1 185 ? 7.170 -8.062 -13.228 1.00 97.88 185 ILE A CA 1
ATOM 1351 C C . ILE A 1 185 ? 7.940 -7.627 -11.981 1.00 97.88 185 ILE A C 1
ATOM 1353 O O . ILE A 1 185 ? 7.622 -8.051 -10.868 1.00 97.88 185 ILE A O 1
ATOM 1357 N N . GLY A 1 186 ? 8.956 -6.784 -12.176 1.00 93.94 186 GLY A N 1
ATOM 1358 C CA . GLY A 1 186 ? 9.809 -6.261 -11.113 1.00 93.94 186 GLY A CA 1
ATOM 1359 C C . GLY A 1 186 ? 9.018 -5.366 -10.167 1.00 93.94 186 GLY A C 1
ATOM 1360 O O . GLY A 1 186 ? 8.677 -5.753 -9.055 1.00 93.94 186 GLY A O 1
ATOM 1361 N N . SER A 1 187 ? 8.691 -4.170 -10.632 1.00 95.31 187 SER A N 1
ATOM 1362 C CA . SER A 1 187 ? 7.848 -3.194 -9.940 1.00 95.31 187 SER A CA 1
ATOM 1363 C C . SER A 1 187 ? 7.041 -2.400 -10.959 1.00 95.31 187 SER A C 1
ATOM 1365 O O . SER A 1 187 ? 7.327 -2.448 -12.155 1.00 95.31 187 SER A O 1
ATOM 1367 N N . ILE A 1 188 ? 6.020 -1.685 -10.500 1.00 98.38 188 ILE A N 1
ATOM 1368 C CA . ILE A 1 188 ? 5.229 -0.789 -11.338 1.00 98.38 188 ILE A CA 1
ATOM 1369 C C . ILE A 1 188 ? 5.189 0.580 -10.668 1.00 98.38 188 ILE A C 1
ATOM 1371 O O . ILE A 1 188 ? 4.764 0.709 -9.522 1.00 98.38 188 ILE A O 1
ATOM 1375 N N . LEU A 1 189 ? 5.590 1.619 -11.388 1.00 97.50 189 LEU A N 1
ATOM 1376 C CA . LEU A 1 189 ? 5.470 3.004 -10.958 1.00 97.50 189 LEU A CA 1
ATOM 1377 C C . LEU A 1 189 ? 4.454 3.724 -11.840 1.00 97.50 189 LEU A C 1
ATOM 1379 O O . LEU A 1 189 ? 4.659 3.868 -13.038 1.00 97.50 189 LEU A O 1
ATOM 1383 N N . ILE A 1 190 ? 3.390 4.242 -11.239 1.00 98.00 190 ILE A N 1
ATOM 1384 C CA . ILE A 1 190 ? 2.400 5.095 -11.893 1.00 98.00 190 ILE A CA 1
ATOM 1385 C C . ILE A 1 190 ? 2.649 6.532 -11.436 1.00 98.00 190 ILE A C 1
ATOM 1387 O O . ILE A 1 190 ? 2.149 6.968 -10.398 1.00 98.00 190 ILE A O 1
ATOM 1391 N N . SER A 1 191 ? 3.474 7.261 -12.185 1.00 96.25 191 SER A N 1
ATOM 1392 C CA . SER A 1 191 ? 3.807 8.661 -11.895 1.00 96.25 191 SER A CA 1
ATOM 1393 C C . SER A 1 191 ? 2.864 9.656 -12.579 1.00 96.25 191 SER A C 1
ATOM 1395 O O . SER A 1 191 ? 2.805 10.813 -12.168 1.00 96.25 191 SER A O 1
ATOM 1397 N N . GLY A 1 192 ? 2.092 9.226 -13.585 1.00 95.56 192 GLY A N 1
ATOM 1398 C CA . GLY A 1 192 ? 1.020 10.020 -14.193 1.00 95.56 192 GLY A CA 1
ATOM 1399 C C . GLY A 1 192 ? -0.355 9.817 -13.550 1.00 95.56 192 GLY A C 1
ATOM 1400 O O . GLY A 1 192 ? -0.572 8.885 -12.779 1.00 95.56 192 GLY A O 1
ATOM 1401 N N . SER A 1 193 ? -1.297 10.704 -13.878 1.00 97.19 193 SER A N 1
ATOM 1402 C CA . SER A 1 193 ? -2.677 10.659 -13.364 1.00 97.19 193 SER A CA 1
ATOM 1403 C C . SER A 1 193 ? -3.641 9.928 -14.307 1.00 97.19 193 SER A C 1
ATOM 1405 O O . SER A 1 193 ? -3.407 9.862 -15.514 1.00 97.19 193 SER A O 1
ATOM 1407 N N . SER A 1 194 ? -4.782 9.492 -13.764 1.00 97.50 194 SER A N 1
ATOM 1408 C CA . SER A 1 194 ? -5.922 8.903 -14.491 1.00 97.50 194 SER A CA 1
ATOM 1409 C C . SER A 1 194 ? -5.612 7.606 -15.245 1.00 97.50 194 SER A C 1
ATOM 1411 O O . SER A 1 194 ? -6.256 7.300 -16.250 1.00 97.50 194 SER A O 1
ATOM 1413 N N . TYR A 1 195 ? -4.635 6.835 -14.769 1.00 98.56 195 TYR A N 1
ATOM 1414 C CA . TYR A 1 195 ? -4.347 5.518 -15.320 1.00 98.56 195 TYR A CA 1
ATOM 1415 C C . TYR A 1 195 ? -5.406 4.486 -14.934 1.00 98.56 195 TYR A C 1
ATOM 1417 O O . TYR A 1 195 ? -5.858 4.438 -13.791 1.00 98.56 195 TYR A O 1
ATOM 1425 N N . SER A 1 196 ? -5.735 3.606 -15.875 1.00 98.62 196 SER A N 1
ATOM 1426 C CA . SER A 1 196 ? -6.501 2.384 -15.646 1.00 98.62 196 SER A CA 1
ATOM 1427 C C . SER A 1 196 ? -5.721 1.210 -16.229 1.00 98.62 196 SER A C 1
ATOM 1429 O O . SER A 1 196 ? -5.628 1.070 -17.447 1.00 98.62 196 SER A O 1
ATOM 1431 N N . LEU A 1 197 ? -5.118 0.402 -15.354 1.00 98.81 197 LEU A N 1
ATOM 1432 C CA . LEU A 1 197 ? -4.342 -0.778 -15.744 1.00 98.81 197 LEU A CA 1
ATOM 1433 C C . LEU A 1 197 ? -5.193 -2.032 -15.511 1.00 98.81 197 LEU A C 1
ATOM 1435 O O . LEU A 1 197 ? -5.719 -2.225 -14.412 1.00 98.81 197 LEU A O 1
ATOM 1439 N N . SER A 1 198 ? -5.344 -2.884 -16.523 1.00 98.81 198 SER A N 1
ATOM 1440 C CA . SER A 1 198 ? -6.181 -4.098 -16.474 1.00 98.81 198 SER A CA 1
ATOM 1441 C C . SER A 1 198 ? -5.538 -5.254 -17.245 1.00 98.81 198 SER A C 1
ATOM 1443 O O . SER A 1 198 ? -4.519 -5.043 -17.891 1.00 98.81 198 SER A O 1
ATOM 1445 N N . GLY A 1 199 ? -6.094 -6.469 -17.185 1.00 98.62 199 GLY A N 1
ATOM 1446 C CA . GLY A 1 199 ? -5.675 -7.580 -18.051 1.00 98.62 199 GLY A CA 1
ATOM 1447 C C . GLY A 1 199 ? -5.232 -8.846 -17.314 1.00 98.62 199 GLY A C 1
ATOM 1448 O O . GLY A 1 199 ? -5.745 -9.171 -16.242 1.00 98.62 199 GLY A O 1
ATOM 1449 N N . ASN A 1 200 ? -4.314 -9.588 -17.934 1.00 98.75 200 ASN A N 1
ATOM 1450 C CA . ASN A 1 200 ? -3.842 -10.903 -17.498 1.00 98.75 200 ASN A CA 1
ATOM 1451 C C . ASN A 1 200 ? -3.091 -10.845 -16.157 1.00 98.75 200 ASN A C 1
ATOM 1453 O O . ASN A 1 200 ? -2.449 -9.836 -15.870 1.00 98.75 200 ASN A O 1
ATOM 1457 N N . PRO A 1 201 ? -3.119 -11.922 -15.344 1.00 98.75 201 PRO A N 1
ATOM 1458 C CA . PRO A 1 201 ? -2.439 -11.951 -14.052 1.00 98.75 201 PRO A CA 1
ATOM 1459 C C . PRO A 1 201 ? -0.916 -11.815 -14.190 1.00 98.75 201 PRO A C 1
ATOM 1461 O O . PRO A 1 201 ? -0.340 -12.302 -15.165 1.00 98.75 201 PRO A O 1
ATOM 1464 N N . ILE A 1 202 ? -0.261 -11.236 -13.181 1.00 98.75 202 ILE A N 1
ATOM 1465 C CA . ILE A 1 202 ? 1.205 -11.106 -13.092 1.00 98.75 202 ILE A CA 1
ATOM 1466 C C . ILE A 1 202 ? 1.758 -11.753 -11.819 1.00 98.75 202 ILE A C 1
ATOM 1468 O O . ILE A 1 202 ? 1.066 -11.852 -10.804 1.00 98.75 202 ILE A O 1
ATOM 1472 N N . ASN A 1 203 ? 3.033 -12.140 -11.865 1.00 98.44 203 ASN A N 1
ATOM 1473 C CA . ASN A 1 203 ? 3.821 -12.461 -10.677 1.00 98.44 203 ASN A CA 1
ATOM 1474 C C . ASN A 1 203 ? 4.664 -11.233 -10.291 1.00 98.44 203 ASN A C 1
ATOM 1476 O O . ASN A 1 203 ? 5.568 -10.848 -11.029 1.00 98.44 203 ASN A O 1
ATOM 1480 N N . LEU A 1 204 ? 4.369 -10.582 -9.168 1.00 97.94 204 LEU A N 1
ATOM 1481 C CA . LEU A 1 204 ? 5.015 -9.325 -8.779 1.00 97.94 204 LEU A CA 1
ATOM 1482 C C . LEU A 1 204 ? 6.159 -9.580 -7.791 1.00 97.94 204 LEU A C 1
ATOM 1484 O O . LEU A 1 204 ? 5.935 -10.102 -6.701 1.00 97.94 204 LEU A O 1
ATOM 1488 N N . THR A 1 205 ? 7.383 -9.178 -8.137 1.00 94.81 205 THR A N 1
ATOM 1489 C CA . THR A 1 205 ? 8.568 -9.331 -7.263 1.00 94.81 205 THR A CA 1
ATOM 1490 C C . THR A 1 205 ? 8.943 -8.056 -6.500 1.00 94.81 205 THR A C 1
ATOM 1492 O O . THR A 1 205 ? 9.988 -7.998 -5.859 1.00 94.81 205 THR A O 1
ATOM 1495 N N . GLY A 1 206 ? 8.102 -7.029 -6.576 1.00 91.00 206 GLY A N 1
ATOM 1496 C CA . GLY A 1 206 ? 8.307 -5.715 -5.977 1.00 91.00 206 GLY A CA 1
ATOM 1497 C C . GLY A 1 206 ? 6.971 -5.068 -5.634 1.00 91.00 206 GLY A C 1
ATOM 1498 O O . GLY A 1 206 ? 6.088 -5.718 -5.087 1.00 91.00 206 GLY A O 1
ATOM 1499 N N . SER A 1 207 ? 6.806 -3.775 -5.912 1.00 94.69 207 SER A N 1
ATOM 1500 C CA . SER A 1 207 ? 5.586 -3.040 -5.545 1.00 94.69 207 SER A CA 1
ATOM 1501 C C . SER A 1 207 ? 4.987 -2.267 -6.711 1.00 94.69 207 SER A C 1
ATOM 1503 O O . SER A 1 207 ? 5.692 -1.901 -7.650 1.00 94.69 207 SER A O 1
ATOM 1505 N N . VAL A 1 208 ? 3.689 -1.993 -6.613 1.00 98.38 208 VAL A N 1
ATOM 1506 C CA . VAL A 1 208 ? 2.965 -1.027 -7.436 1.00 98.38 208 VAL A CA 1
ATOM 1507 C C . VAL A 1 208 ? 2.830 0.275 -6.647 1.00 98.38 208 VAL A C 1
ATOM 1509 O O . VAL A 1 208 ? 2.224 0.299 -5.578 1.00 98.38 208 VAL A O 1
ATOM 1512 N N . SER A 1 209 ? 3.368 1.373 -7.160 1.00 96.56 209 SER A N 1
ATOM 1513 C CA . SER A 1 209 ? 3.324 2.679 -6.496 1.00 96.56 209 SER A CA 1
ATOM 1514 C C . SER A 1 209 ? 2.612 3.699 -7.372 1.00 96.56 209 SER A C 1
ATOM 1516 O O . SER A 1 209 ? 3.020 3.931 -8.505 1.00 96.56 209 SER A O 1
ATOM 1518 N N . SER A 1 210 ? 1.568 4.333 -6.844 1.00 96.62 210 SER A N 1
ATOM 1519 C CA . SER A 1 210 ? 0.848 5.429 -7.490 1.00 96.62 210 SER A CA 1
ATOM 1520 C C . SER A 1 210 ? 1.236 6.763 -6.857 1.00 96.62 210 SER A C 1
ATOM 1522 O O . SER A 1 210 ? 0.910 7.036 -5.698 1.00 96.62 210 SER A O 1
ATOM 1524 N N . ASN A 1 211 ? 1.885 7.617 -7.647 1.00 93.31 211 ASN A N 1
ATOM 1525 C CA . ASN A 1 211 ? 2.387 8.922 -7.215 1.00 93.31 211 ASN A CA 1
ATOM 1526 C C . ASN A 1 211 ? 1.555 10.109 -7.703 1.00 93.31 211 ASN A C 1
ATOM 1528 O O . ASN A 1 211 ? 1.999 11.250 -7.641 1.00 93.31 211 ASN A O 1
ATOM 1532 N N . ALA A 1 212 ? 0.346 9.840 -8.182 1.00 93.69 212 ALA A N 1
ATOM 1533 C CA . ALA A 1 212 ? -0.511 10.827 -8.816 1.00 93.69 212 ALA A CA 1
ATOM 1534 C C . ALA A 1 212 ? -1.999 10.509 -8.580 1.00 93.69 212 ALA A C 1
ATOM 1536 O O . ALA A 1 212 ? -2.349 9.681 -7.734 1.00 93.69 212 ALA A O 1
ATOM 1537 N N . PHE A 1 213 ? -2.887 11.228 -9.268 1.00 94.81 213 PHE A N 1
ATOM 1538 C CA . PHE A 1 213 ? -4.315 11.276 -8.958 1.00 94.81 213 PHE A CA 1
ATOM 1539 C C . PHE A 1 213 ? -5.138 10.316 -9.819 1.00 94.81 213 PHE A C 1
ATOM 1541 O O . PHE A 1 213 ? -4.889 10.179 -11.014 1.00 94.81 213 PHE A O 1
ATOM 1548 N N . GLY A 1 214 ? -6.188 9.730 -9.234 1.00 94.81 214 GLY A N 1
ATOM 1549 C CA . GLY A 1 214 ? -7.240 9.039 -9.989 1.00 94.81 214 GLY A CA 1
ATOM 1550 C C . GLY A 1 214 ? -6.793 7.755 -10.687 1.00 94.81 214 GLY A C 1
ATOM 1551 O O . GLY A 1 214 ? -7.346 7.411 -11.726 1.00 94.81 214 GLY A O 1
ATOM 1552 N N . ASN A 1 215 ? -5.785 7.071 -10.149 1.00 98.00 215 ASN A N 1
ATOM 1553 C CA . ASN A 1 215 ? -5.260 5.843 -10.734 1.00 98.00 215 ASN A CA 1
ATOM 1554 C C . ASN A 1 215 ? -6.044 4.613 -10.245 1.00 98.00 215 ASN A C 1
ATOM 1556 O O . ASN A 1 215 ? -6.455 4.538 -9.080 1.00 98.00 215 ASN A O 1
ATOM 1560 N N . ALA A 1 216 ? -6.216 3.635 -11.132 1.00 98.50 216 ALA A N 1
ATOM 1561 C CA . ALA A 1 216 ? -6.886 2.368 -10.874 1.00 98.50 216 ALA A CA 1
ATOM 1562 C C . ALA A 1 216 ? -6.053 1.179 -11.379 1.00 98.50 216 ALA A C 1
ATOM 1564 O O . ALA A 1 216 ? -5.513 1.208 -12.487 1.00 98.50 216 ALA A O 1
ATOM 1565 N N . PHE A 1 217 ? -5.981 0.117 -10.575 1.00 98.81 217 PHE A N 1
ATOM 1566 C CA . PHE A 1 217 ? -5.222 -1.100 -10.862 1.00 98.81 217 PHE A CA 1
ATOM 1567 C C . PHE A 1 217 ? -6.098 -2.351 -10.705 1.00 98.81 217 PHE A C 1
ATOM 1569 O O . PHE A 1 217 ? -6.524 -2.705 -9.601 1.00 98.81 217 PHE A O 1
ATOM 1576 N N . SER A 1 218 ? -6.360 -3.025 -11.825 1.00 98.75 218 SER A N 1
ATOM 1577 C CA . SER A 1 218 ? -7.269 -4.177 -11.964 1.00 98.75 218 SER A CA 1
ATOM 1578 C C . SER A 1 218 ? -6.585 -5.419 -12.560 1.00 98.75 218 SER A C 1
ATOM 1580 O O . SER A 1 218 ? -7.255 -6.263 -13.150 1.00 98.75 218 SER A O 1
ATOM 1582 N N . ILE A 1 219 ? -5.259 -5.522 -12.458 1.00 98.88 219 ILE A N 1
ATOM 1583 C CA . ILE A 1 219 ? -4.481 -6.685 -12.902 1.00 98.88 219 ILE A CA 1
ATOM 1584 C C . ILE A 1 219 ? -4.328 -7.656 -11.722 1.00 98.88 219 ILE A C 1
ATOM 1586 O O . ILE A 1 219 ? -3.713 -7.271 -10.730 1.00 98.88 219 ILE A O 1
ATOM 1590 N N . PRO A 1 220 ? -4.823 -8.907 -11.783 1.00 98.88 220 PRO A N 1
ATOM 1591 C CA . PRO A 1 220 ? -4.623 -9.859 -10.692 1.00 98.88 220 PRO A CA 1
ATOM 1592 C C . PRO A 1 220 ? -3.133 -10.112 -10.413 1.00 98.88 220 PRO A C 1
ATOM 1594 O O . PRO A 1 220 ? -2.325 -10.210 -11.337 1.00 98.88 220 PRO A O 1
ATOM 1597 N N . VAL A 1 221 ? -2.768 -10.240 -9.139 1.00 98.88 221 VAL A N 1
ATOM 1598 C CA . VAL A 1 221 ? -1.373 -10.356 -8.697 1.00 98.88 221 VAL A CA 1
ATOM 1599 C C . VAL A 1 221 ? -1.187 -11.608 -7.857 1.00 98.88 221 VAL A C 1
ATOM 1601 O O . VAL A 1 221 ? -1.921 -11.827 -6.900 1.00 98.88 221 VAL A O 1
ATOM 1604 N N . GLN A 1 222 ? -0.154 -12.385 -8.164 1.00 98.75 222 GLN A N 1
ATOM 1605 C CA . GLN A 1 222 ? 0.489 -13.264 -7.192 1.00 98.75 222 GLN A CA 1
ATOM 1606 C C . GLN A 1 222 ? 1.802 -12.613 -6.744 1.00 98.75 222 GLN A C 1
ATOM 1608 O O . GLN A 1 222 ? 2.547 -12.102 -7.582 1.00 98.75 222 GLN A O 1
ATOM 1613 N N . LEU A 1 223 ? 2.102 -12.603 -5.445 1.00 98.06 223 LEU A N 1
ATOM 1614 C CA . LEU A 1 223 ? 3.390 -12.105 -4.959 1.00 98.06 223 LEU A CA 1
ATOM 1615 C C . LEU A 1 223 ? 4.497 -13.151 -5.172 1.00 98.06 223 LEU A C 1
ATOM 1617 O O . LEU A 1 223 ? 4.431 -14.279 -4.680 1.00 98.06 223 LEU A O 1
ATOM 1621 N N . GLY A 1 224 ? 5.553 -12.752 -5.875 1.00 96.06 224 GLY A N 1
ATOM 1622 C CA . GLY A 1 224 ? 6.786 -13.528 -6.036 1.00 96.06 224 GLY A CA 1
ATOM 1623 C C . GLY A 1 224 ? 7.827 -13.210 -4.963 1.00 96.06 224 GLY A C 1
ATOM 1624 O O . GLY A 1 224 ? 8.749 -13.987 -4.722 1.00 96.06 224 GLY A O 1
ATOM 1625 N N . SER A 1 225 ? 7.696 -12.066 -4.298 1.00 91.44 225 SER A N 1
ATOM 1626 C CA . SER A 1 225 ? 8.525 -11.603 -3.179 1.00 91.44 225 SER A CA 1
ATOM 1627 C C . SER A 1 225 ? 7.707 -10.644 -2.313 1.00 91.44 225 SER A C 1
ATOM 1629 O O . SER A 1 225 ? 6.628 -10.219 -2.724 1.00 91.44 225 SER A O 1
ATOM 1631 N N . ALA A 1 226 ? 8.203 -10.307 -1.120 1.00 87.56 226 ALA A N 1
ATOM 1632 C CA . ALA A 1 226 ? 7.564 -9.291 -0.286 1.00 87.56 226 ALA A CA 1
ATOM 1633 C C . ALA A 1 226 ? 7.444 -7.960 -1.050 1.00 87.56 226 ALA A C 1
ATOM 1635 O O . ALA A 1 226 ? 8.402 -7.503 -1.677 1.00 87.56 226 ALA A O 1
ATOM 1636 N N . GLY A 1 227 ? 6.270 -7.337 -0.996 1.00 86.19 227 GLY A N 1
ATOM 1637 C CA . GLY A 1 227 ? 5.920 -6.221 -1.873 1.00 86.19 227 GLY A CA 1
ATOM 1638 C C . GLY A 1 227 ? 4.472 -5.792 -1.685 1.00 86.19 227 GLY A C 1
ATOM 1639 O O . GLY A 1 227 ? 3.803 -6.290 -0.789 1.00 86.19 227 GLY A O 1
ATOM 1640 N N . GLY A 1 228 ? 3.964 -4.863 -2.489 1.00 95.50 228 GLY A N 1
ATOM 1641 C CA . GLY A 1 228 ? 2.549 -4.504 -2.412 1.00 95.50 228 GLY A CA 1
ATOM 1642 C C . GLY A 1 228 ? 2.193 -3.209 -3.115 1.00 95.50 228 GLY A C 1
ATOM 1643 O O . GLY A 1 228 ? 2.627 -2.986 -4.241 1.00 95.50 228 GLY A O 1
ATOM 1644 N N . PHE A 1 229 ? 1.364 -2.383 -2.483 1.00 98.44 229 PHE A N 1
ATOM 1645 C CA . PHE A 1 229 ? 0.712 -1.243 -3.125 1.00 98.44 229 PHE A CA 1
ATOM 1646 C C . PHE A 1 229 ? 0.917 0.026 -2.312 1.00 98.44 229 PHE A C 1
ATOM 1648 O O . PHE A 1 229 ? 0.717 0.021 -1.102 1.00 98.44 229 PHE A O 1
ATOM 1655 N N . ASN A 1 230 ? 1.286 1.122 -2.974 1.00 96.19 230 ASN A N 1
ATOM 1656 C CA . ASN A 1 230 ? 1.530 2.401 -2.316 1.00 96.19 230 ASN A CA 1
ATOM 1657 C C . ASN A 1 230 ? 0.766 3.537 -3.000 1.00 96.19 230 ASN A C 1
ATOM 1659 O O . ASN A 1 230 ? 0.783 3.642 -4.226 1.00 96.19 230 ASN A O 1
ATOM 1663 N N . SER A 1 231 ? 0.146 4.415 -2.211 1.00 95.06 231 SER A N 1
ATOM 1664 C CA . SER A 1 231 ? -0.419 5.685 -2.675 1.00 95.06 231 SER A CA 1
ATOM 1665 C C . SER A 1 231 ? 0.242 6.866 -1.976 1.00 95.06 231 SER A C 1
ATOM 1667 O O . SER A 1 231 ? 0.285 6.919 -0.743 1.00 95.06 231 SER A O 1
ATOM 1669 N N . THR A 1 232 ? 0.739 7.834 -2.746 1.00 92.56 232 THR A N 1
ATOM 1670 C CA . THR A 1 232 ? 1.438 9.005 -2.185 1.00 92.56 232 THR A CA 1
ATOM 1671 C C . THR A 1 232 ? 0.732 10.340 -2.418 1.00 92.56 232 THR A C 1
ATOM 1673 O O . THR A 1 232 ? 1.154 11.339 -1.842 1.00 92.56 232 THR A O 1
ATOM 1676 N N . SER A 1 233 ? -0.355 10.374 -3.201 1.00 90.81 233 SER A N 1
ATOM 1677 C CA . SER A 1 233 ? -1.039 11.626 -3.577 1.00 90.81 233 SER A CA 1
ATOM 1678 C C . SER A 1 233 ? -2.539 11.648 -3.270 1.00 90.81 233 SER A C 1
ATOM 1680 O O . SER A 1 233 ? -3.011 12.528 -2.553 1.00 90.81 233 SER A O 1
ATOM 1682 N N . SER A 1 234 ? -3.314 10.718 -3.828 1.00 92.81 234 SER A N 1
ATOM 1683 C CA . SER A 1 234 ? -4.782 10.720 -3.752 1.00 92.81 234 SER A CA 1
ATOM 1684 C C . SER A 1 234 ? -5.323 9.296 -3.642 1.00 92.81 234 SER A C 1
ATOM 1686 O O . SER A 1 234 ? -4.595 8.385 -3.254 1.00 92.81 234 SER A O 1
ATOM 1688 N N . THR A 1 235 ? -6.602 9.081 -3.946 1.00 95.50 235 THR A N 1
ATOM 1689 C CA . THR A 1 235 ? -7.162 7.734 -3.960 1.00 95.50 235 THR A CA 1
ATOM 1690 C C . THR A 1 235 ? -6.520 6.903 -5.068 1.00 95.50 235 THR A C 1
ATOM 1692 O O . THR A 1 235 ? -6.671 7.221 -6.249 1.00 95.50 235 THR A O 1
ATOM 1695 N N . PHE A 1 236 ? -5.825 5.833 -4.682 1.00 98.19 236 PHE A N 1
ATOM 1696 C CA . PHE A 1 236 ? -5.376 4.772 -5.578 1.00 98.19 236 PHE A CA 1
ATOM 1697 C C . PHE A 1 236 ? -6.293 3.568 -5.375 1.00 98.19 236 PHE A C 1
ATOM 1699 O O . PHE A 1 236 ? -6.335 3.003 -4.281 1.00 98.19 236 PHE A O 1
ATOM 1706 N N . THR A 1 237 ? -7.061 3.209 -6.404 1.00 98.62 237 THR A N 1
ATOM 1707 C CA . THR A 1 237 ? -8.028 2.106 -6.314 1.00 98.62 237 THR A CA 1
ATOM 1708 C C . THR A 1 237 ? -7.412 0.821 -6.844 1.00 98.62 237 THR A C 1
ATOM 1710 O O . THR A 1 237 ? -7.046 0.741 -8.014 1.00 98.62 237 THR A O 1
ATOM 1713 N N . VAL A 1 238 ? -7.344 -0.205 -6.002 1.00 98.81 238 VAL A N 1
ATOM 1714 C CA . VAL A 1 238 ? -6.861 -1.538 -6.364 1.00 98.81 238 VAL A CA 1
ATOM 1715 C C . VAL A 1 238 ? -8.030 -2.515 -6.286 1.00 98.81 238 VAL A C 1
ATOM 1717 O O . VAL A 1 238 ? -8.468 -2.918 -5.209 1.00 98.81 238 VAL A O 1
ATOM 1720 N N . SER A 1 239 ? -8.561 -2.887 -7.444 1.00 98.50 239 SER A N 1
ATOM 1721 C CA . SER A 1 239 ? -9.661 -3.854 -7.627 1.00 98.50 239 SER A CA 1
ATOM 1722 C C . SER A 1 239 ? -9.164 -5.252 -7.999 1.00 98.50 239 SER A C 1
ATOM 1724 O O . SER A 1 239 ? -9.939 -6.132 -8.363 1.00 98.50 239 SER A O 1
ATOM 1726 N N . SER A 1 240 ? -7.855 -5.457 -7.908 1.00 96.56 240 SER A N 1
ATOM 1727 C CA . SER A 1 240 ? -7.178 -6.693 -8.285 1.00 96.56 240 SER A CA 1
ATOM 1728 C C . SER A 1 240 ? -7.328 -7.769 -7.217 1.00 96.56 240 SER A C 1
ATOM 1730 O O . SER A 1 240 ? -7.190 -7.477 -6.031 1.00 96.56 240 SER A O 1
ATOM 1732 N N . ALA A 1 241 ? -7.550 -9.020 -7.629 1.00 98.56 241 ALA A N 1
ATOM 1733 C CA . ALA A 1 241 ? -7.336 -10.156 -6.737 1.00 98.56 241 ALA A CA 1
ATOM 1734 C C . ALA A 1 241 ? -5.832 -10.295 -6.451 1.00 98.56 241 ALA A C 1
ATOM 1736 O O . ALA A 1 241 ? -5.029 -10.241 -7.384 1.00 98.56 241 ALA A O 1
ATOM 1737 N N . ILE A 1 242 ? -5.464 -10.450 -5.181 1.00 98.88 242 ILE A N 1
ATOM 1738 C CA . ILE A 1 242 ? -4.079 -10.528 -4.716 1.00 98.88 242 ILE A CA 1
ATOM 1739 C C . ILE A 1 242 ? -3.889 -11.838 -3.953 1.00 98.88 242 ILE A C 1
ATOM 1741 O O . ILE A 1 242 ? -4.443 -12.020 -2.872 1.00 98.88 2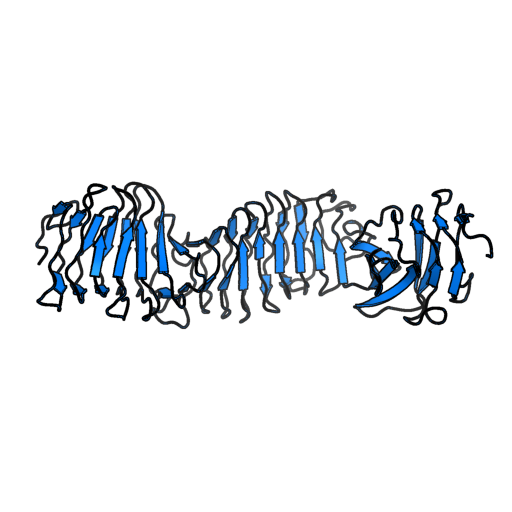42 ILE A O 1
ATOM 1745 N N . ASP A 1 243 ? -3.067 -12.731 -4.489 1.00 98.81 243 ASP A N 1
ATOM 1746 C CA . ASP A 1 243 ? -2.551 -13.893 -3.772 1.00 98.81 243 ASP A CA 1
ATOM 1747 C C . ASP A 1 243 ? -1.207 -13.542 -3.123 1.00 98.81 243 ASP A C 1
ATOM 1749 O O . ASP A 1 243 ? -0.207 -13.310 -3.807 1.00 98.81 243 ASP A O 1
ATOM 1753 N N . THR A 1 244 ? -1.183 -13.504 -1.790 1.00 98.75 244 THR A N 1
ATOM 1754 C CA . THR A 1 244 ? 0.035 -13.243 -1.010 1.00 98.75 244 THR A CA 1
ATOM 1755 C C . THR A 1 244 ? 1.090 -14.325 -1.203 1.00 98.75 244 THR A C 1
ATOM 1757 O O . THR A 1 244 ? 2.265 -14.035 -1.013 1.00 98.75 244 THR A O 1
ATOM 1760 N N . ASN A 1 245 ? 0.713 -15.559 -1.571 1.00 98.31 245 ASN A N 1
ATOM 1761 C CA . ASN A 1 245 ? 1.647 -16.664 -1.818 1.00 98.31 245 ASN A CA 1
ATOM 1762 C C . ASN A 1 245 ? 2.681 -16.863 -0.682 1.00 98.31 245 ASN A C 1
ATOM 1764 O O . ASN A 1 245 ? 3.854 -17.154 -0.909 1.00 98.31 245 ASN A O 1
ATOM 1768 N N . GLY A 1 246 ? 2.250 -16.635 0.564 1.00 97.88 246 GLY A N 1
ATOM 1769 C CA . GLY A 1 246 ? 3.101 -16.714 1.756 1.00 97.88 246 GLY A CA 1
ATOM 1770 C C . GLY A 1 246 ? 4.067 -15.542 1.961 1.00 97.88 246 GLY A C 1
ATOM 1771 O O . GLY A 1 246 ? 4.809 -15.555 2.940 1.00 97.88 246 GLY A O 1
ATOM 1772 N N . GLN A 1 247 ? 4.048 -14.535 1.088 1.00 97.50 247 GLN A N 1
ATOM 1773 C CA . GLN A 1 247 ? 4.861 -13.326 1.181 1.00 97.50 247 GLN A CA 1
ATOM 1774 C C . GLN A 1 247 ? 4.120 -12.194 1.889 1.00 97.50 247 GLN A C 1
ATOM 1776 O O . GLN A 1 247 ? 2.902 -12.065 1.788 1.00 97.50 247 GLN A O 1
ATOM 1781 N N . ASP A 1 248 ? 4.876 -11.322 2.548 1.00 95.75 248 ASP A N 1
ATOM 1782 C CA . ASP A 1 248 ? 4.327 -10.113 3.155 1.00 95.75 248 ASP A CA 1
ATOM 1783 C C . ASP A 1 248 ? 3.790 -9.144 2.085 1.00 95.75 248 ASP A C 1
ATOM 1785 O O . ASP A 1 248 ? 4.535 -8.688 1.208 1.00 95.75 248 ASP A O 1
ATOM 1789 N N . LEU A 1 249 ? 2.505 -8.793 2.200 1.00 98.75 249 LEU A N 1
ATOM 1790 C CA . LEU A 1 249 ? 1.838 -7.749 1.429 1.00 98.75 249 LEU A CA 1
ATOM 1791 C C . LEU A 1 249 ? 1.934 -6.410 2.170 1.00 98.75 249 LEU A C 1
ATOM 1793 O O . LEU A 1 249 ? 1.301 -6.208 3.203 1.00 98.75 249 LEU A O 1
ATOM 1797 N N . ASN A 1 250 ? 2.691 -5.469 1.617 1.00 97.69 250 ASN A N 1
ATOM 1798 C CA . ASN A 1 250 ? 2.917 -4.144 2.185 1.00 97.69 250 ASN A CA 1
ATOM 1799 C C . ASN A 1 250 ? 2.009 -3.099 1.518 1.00 97.69 250 ASN A C 1
ATOM 1801 O O . ASN A 1 250 ? 2.102 -2.850 0.317 1.00 97.69 250 ASN A O 1
ATOM 1805 N N . LEU A 1 251 ? 1.138 -2.473 2.302 1.00 98.56 251 LEU A N 1
ATOM 1806 C CA . LEU A 1 251 ? 0.147 -1.491 1.872 1.00 98.56 251 LEU A CA 1
ATOM 1807 C C . LEU A 1 251 ? 0.489 -0.115 2.457 1.00 98.56 251 LEU A C 1
ATOM 1809 O O . LEU A 1 251 ? 0.415 0.098 3.665 1.00 98.56 251 LEU A O 1
ATOM 1813 N N . GLY A 1 252 ? 0.886 0.832 1.614 1.00 95.50 252 GLY A N 1
ATOM 1814 C CA . GLY A 1 252 ? 1.311 2.167 2.033 1.00 95.50 252 GLY A CA 1
ATOM 1815 C C . GLY A 1 252 ? 0.358 3.267 1.581 1.00 95.50 252 GLY A C 1
ATOM 1816 O O . GLY A 1 252 ? -0.011 3.338 0.410 1.00 95.50 252 GLY A O 1
ATOM 1817 N N . ALA A 1 253 ? 0.006 4.182 2.480 1.00 95.25 253 ALA A N 1
ATOM 1818 C CA . ALA A 1 253 ? -0.702 5.409 2.120 1.00 95.25 253 ALA A CA 1
ATOM 1819 C C . ALA A 1 253 ? -0.066 6.617 2.814 1.00 95.25 253 ALA A C 1
ATOM 1821 O O . ALA A 1 253 ? -0.209 6.791 4.022 1.00 95.25 253 ALA A O 1
ATOM 1822 N N . SER A 1 254 ? 0.632 7.471 2.064 1.00 92.19 254 SER A N 1
ATOM 1823 C CA . SER A 1 254 ? 1.197 8.736 2.569 1.00 92.19 254 SER A CA 1
ATOM 1824 C C . SER A 1 254 ? 0.459 9.976 2.056 1.00 92.19 254 SER A C 1
ATOM 1826 O O . SER A 1 254 ? 0.644 11.059 2.604 1.00 92.19 254 SER A O 1
ATOM 1828 N N . GLY A 1 255 ? -0.415 9.816 1.060 1.00 85.56 255 GLY A N 1
ATOM 1829 C CA . GLY A 1 255 ? -1.322 10.853 0.575 1.00 85.56 255 GLY A CA 1
ATOM 1830 C C . GLY A 1 255 ? -2.603 10.235 0.021 1.00 85.56 255 GLY A C 1
ATOM 1831 O O . GLY A 1 255 ? -2.548 9.296 -0.771 1.00 85.56 255 GLY A O 1
ATOM 1832 N N . GLY A 1 256 ? -3.756 10.747 0.458 1.00 90.88 256 GLY A N 1
ATOM 1833 C CA . GLY A 1 256 ? -5.067 10.212 0.089 1.00 90.88 256 GLY A CA 1
ATOM 1834 C C . GLY A 1 256 ? -5.351 8.820 0.665 1.00 90.88 256 GLY A C 1
ATOM 1835 O O . GLY A 1 256 ? -4.960 8.499 1.783 1.00 90.88 256 GLY A O 1
ATOM 1836 N N . THR A 1 257 ? -6.067 7.993 -0.096 1.00 96.69 257 THR A N 1
ATOM 1837 C CA . THR A 1 257 ? -6.485 6.656 0.344 1.00 96.69 257 THR A CA 1
ATOM 1838 C C . THR A 1 257 ? -5.927 5.585 -0.582 1.00 96.69 257 THR A C 1
ATOM 1840 O O . THR A 1 257 ? -6.146 5.628 -1.789 1.00 96.69 257 THR A O 1
ATOM 1843 N N . LEU A 1 258 ? -5.260 4.575 -0.035 1.00 98.56 258 LEU A N 1
ATOM 1844 C CA . LEU A 1 258 ? -5.078 3.320 -0.760 1.00 98.56 258 LEU A CA 1
ATOM 1845 C C . LEU A 1 258 ? -6.341 2.479 -0.561 1.00 98.56 258 LEU A C 1
ATOM 1847 O O . LEU A 1 258 ? -6.574 1.979 0.538 1.00 98.56 258 LEU A O 1
ATOM 1851 N N . LEU A 1 259 ? -7.177 2.375 -1.592 1.00 98.75 259 LEU A N 1
ATOM 1852 C CA . LEU A 1 259 ? -8.462 1.682 -1.523 1.00 98.75 259 LEU A CA 1
ATOM 1853 C C . LEU A 1 259 ? -8.353 0.295 -2.162 1.00 98.75 259 LEU A C 1
ATOM 1855 O O . LEU A 1 259 ? -8.325 0.165 -3.385 1.00 98.75 259 LEU A O 1
ATOM 1859 N N . MET A 1 260 ? -8.336 -0.739 -1.326 1.00 98.81 260 MET A N 1
ATOM 1860 C CA . MET A 1 260 ? -8.272 -2.142 -1.731 1.00 98.81 260 MET A CA 1
ATOM 1861 C C . MET A 1 260 ? -9.688 -2.723 -1.778 1.00 98.81 260 MET A C 1
ATOM 1863 O O . MET A 1 260 ? -10.302 -2.974 -0.741 1.00 98.81 260 MET A O 1
ATOM 1867 N N . THR A 1 261 ? -10.220 -2.930 -2.980 1.00 98.69 261 THR A N 1
ATOM 1868 C CA . THR A 1 261 ? -11.567 -3.503 -3.198 1.00 98.69 261 THR A CA 1
ATOM 1869 C C . THR A 1 261 ? -11.529 -4.954 -3.671 1.00 98.69 261 THR A C 1
ATOM 1871 O O . THR A 1 261 ? -12.511 -5.677 -3.508 1.00 98.69 261 THR A O 1
ATOM 1874 N N . GLY A 1 262 ? -10.406 -5.391 -4.246 1.00 98.06 262 GLY A N 1
ATOM 1875 C CA . GLY A 1 262 ? -10.197 -6.783 -4.627 1.00 98.06 262 GLY A CA 1
ATOM 1876 C C . GLY A 1 262 ? -9.935 -7.697 -3.427 1.00 98.06 262 GLY A C 1
ATOM 1877 O O . GLY A 1 262 ? -9.601 -7.239 -2.335 1.00 98.06 262 GLY A O 1
ATOM 1878 N N . VAL A 1 263 ? -10.103 -9.004 -3.640 1.00 98.75 263 VAL A N 1
ATOM 1879 C CA . VAL A 1 263 ? -9.856 -10.037 -2.621 1.00 98.75 263 VAL A CA 1
ATOM 1880 C C . VAL A 1 263 ? -8.357 -10.214 -2.395 1.00 98.75 263 VAL A C 1
ATOM 1882 O O . VAL A 1 263 ? -7.611 -10.383 -3.357 1.00 98.75 263 VAL A O 1
ATOM 1885 N N . ILE A 1 264 ? -7.938 -10.260 -1.132 1.00 98.94 264 ILE A N 1
ATOM 1886 C CA . ILE A 1 264 ? -6.601 -10.679 -0.699 1.00 98.94 264 ILE A CA 1
ATOM 1887 C C . ILE A 1 264 ? -6.686 -12.111 -0.141 1.00 98.94 264 ILE A C 1
ATOM 1889 O O . ILE A 1 264 ? -7.536 -12.395 0.707 1.00 98.94 264 ILE A O 1
ATOM 1893 N N . SER A 1 265 ? -5.818 -13.014 -0.597 1.00 98.88 265 SER A N 1
ATOM 1894 C CA . SER A 1 265 ? -5.768 -14.432 -0.202 1.00 98.88 265 SER A CA 1
ATOM 1895 C C . SER A 1 265 ? -4.341 -14.919 0.089 1.00 98.88 265 SER A C 1
ATOM 1897 O O . SER A 1 265 ? -3.372 -14.188 -0.107 1.00 98.88 265 SER A O 1
ATOM 1899 N N . GLY A 1 266 ? -4.196 -16.169 0.537 1.00 98.62 266 GLY A N 1
ATOM 1900 C CA . GLY A 1 266 ? -2.903 -16.807 0.826 1.00 98.62 266 GLY A CA 1
ATOM 1901 C C . GLY A 1 266 ? -2.455 -16.649 2.285 1.00 98.62 266 GLY A C 1
ATOM 1902 O O . GLY A 1 266 ? -3.184 -16.121 3.119 1.00 98.62 266 GLY A O 1
ATOM 1903 N N . SER A 1 267 ? -1.268 -17.153 2.624 1.00 98.12 267 SER A N 1
ATOM 1904 C CA . SER A 1 267 ? -0.804 -17.235 4.020 1.00 98.12 267 SER A CA 1
ATOM 1905 C C . SER A 1 267 ? 0.138 -16.111 4.461 1.00 98.12 267 SER A C 1
ATOM 1907 O O . SER A 1 267 ? 0.682 -16.187 5.560 1.00 98.12 267 SER A O 1
ATOM 1909 N N . GLY A 1 268 ? 0.403 -15.124 3.604 1.00 98.19 268 GLY A N 1
ATOM 1910 C CA . GLY A 1 268 ? 1.292 -14.009 3.922 1.00 98.19 268 GLY A CA 1
ATOM 1911 C C . GLY A 1 268 ? 0.649 -12.988 4.860 1.00 98.19 268 GLY A C 1
ATOM 1912 O O . GLY A 1 268 ? -0.578 -12.914 4.958 1.00 98.19 268 GLY A O 1
ATOM 1913 N N . ASN A 1 269 ? 1.476 -12.194 5.544 1.00 98.44 269 ASN A N 1
ATOM 1914 C CA . ASN A 1 269 ? 0.983 -11.113 6.401 1.00 98.44 269 ASN A CA 1
ATOM 1915 C C . ASN A 1 269 ? 0.557 -9.903 5.562 1.00 98.44 269 ASN A C 1
ATOM 1917 O O . ASN A 1 269 ? 1.091 -9.666 4.478 1.00 98.44 269 ASN A O 1
ATOM 1921 N N . VAL A 1 270 ? -0.350 -9.089 6.099 1.00 98.88 270 VAL A N 1
ATOM 1922 C CA . VAL A 1 270 ? -0.731 -7.789 5.535 1.00 98.88 270 VAL A CA 1
ATOM 1923 C C . VAL A 1 270 ? -0.198 -6.686 6.442 1.00 98.88 270 VAL A C 1
ATOM 1925 O O . VAL A 1 270 ? -0.646 -6.532 7.574 1.00 98.88 270 VAL A O 1
ATOM 1928 N N . ASN A 1 271 ? 0.753 -5.896 5.951 1.00 98.19 271 ASN A N 1
ATOM 1929 C CA . ASN A 1 271 ? 1.373 -4.798 6.690 1.00 98.19 271 ASN A CA 1
ATOM 1930 C C . ASN A 1 271 ? 0.882 -3.456 6.148 1.00 98.19 271 ASN A C 1
ATOM 1932 O O . ASN A 1 271 ? 0.973 -3.221 4.946 1.00 98.19 271 ASN A O 1
ATOM 1936 N N . THR A 1 272 ? 0.437 -2.540 7.007 1.00 97.94 272 THR A N 1
ATOM 1937 C CA . THR A 1 272 ? 0.107 -1.166 6.603 1.00 97.94 272 THR A CA 1
ATOM 1938 C C . THR A 1 272 ? 1.186 -0.173 7.026 1.00 97.94 272 THR A C 1
ATOM 1940 O O . THR A 1 272 ? 1.878 -0.375 8.026 1.00 97.94 272 THR A O 1
ATOM 1943 N N . SER A 1 273 ? 1.349 0.892 6.241 1.00 92.88 273 SER A N 1
ATOM 1944 C CA . SER A 1 273 ? 2.340 1.953 6.455 1.00 92.88 273 SER A CA 1
ATOM 1945 C C . SER A 1 273 ? 1.884 3.307 5.890 1.00 92.88 273 SER A C 1
ATOM 1947 O O . SER A 1 273 ? 0.862 3.413 5.208 1.00 92.88 273 SER A O 1
ATOM 1949 N N . GLY A 1 274 ? 2.674 4.353 6.148 1.00 91.69 274 GLY A N 1
ATOM 1950 C CA . GLY A 1 274 ? 2.397 5.725 5.707 1.00 91.69 274 GLY A CA 1
ATOM 1951 C C . GLY A 1 274 ? 1.487 6.485 6.672 1.00 91.69 274 GLY A C 1
ATOM 1952 O O . GLY A 1 274 ? 0.994 5.911 7.625 1.00 91.69 274 GLY A O 1
ATOM 1953 N N . SER A 1 275 ? 1.306 7.789 6.469 1.00 92.94 275 SER A N 1
ATOM 1954 C CA . SER A 1 275 ? 0.607 8.698 7.396 1.00 92.94 275 SER A CA 1
ATOM 1955 C C . SER A 1 275 ? -0.871 8.940 7.068 1.00 92.94 275 SER A C 1
ATOM 1957 O O . SER A 1 275 ? -1.473 9.877 7.594 1.00 92.94 275 SER A O 1
ATOM 1959 N N . SER A 1 276 ? -1.444 8.171 6.146 1.00 96.19 276 SER A N 1
ATOM 1960 C CA . SER A 1 276 ? -2.808 8.355 5.649 1.00 96.19 276 SER A CA 1
ATOM 1961 C C . SER A 1 276 ? -3.641 7.076 5.788 1.00 96.19 276 SER A C 1
ATOM 1963 O O . SER A 1 276 ? -3.408 6.292 6.708 1.00 96.19 276 SER A O 1
ATOM 1965 N N . THR A 1 277 ? -4.664 6.892 4.947 1.00 97.88 277 THR A N 1
ATOM 1966 C CA . THR A 1 277 ? -5.623 5.783 5.090 1.00 97.88 277 THR A CA 1
ATOM 1967 C C . THR A 1 277 ? -5.347 4.648 4.108 1.00 97.88 277 THR A C 1
ATOM 1969 O O . THR A 1 277 ? -5.314 4.862 2.896 1.00 97.88 277 THR A O 1
ATOM 1972 N N . VAL A 1 278 ? -5.236 3.428 4.627 1.00 98.81 278 VAL A N 1
ATOM 1973 C CA . VAL A 1 278 ? -5.376 2.185 3.856 1.00 98.81 278 VAL A CA 1
ATOM 1974 C C . VAL A 1 278 ? -6.767 1.632 4.147 1.00 98.81 278 VAL A C 1
ATOM 1976 O O . VAL A 1 278 ? -7.098 1.408 5.306 1.00 98.81 278 VAL A O 1
ATOM 1979 N N . ALA A 1 279 ? -7.590 1.430 3.122 1.00 98.75 279 ALA A N 1
ATOM 1980 C CA . ALA A 1 279 ? -8.941 0.897 3.259 1.00 98.75 279 ALA A CA 1
ATOM 1981 C C . ALA A 1 279 ? -9.028 -0.507 2.654 1.00 98.75 279 ALA A C 1
ATOM 1983 O O . ALA A 1 279 ? -8.762 -0.688 1.466 1.00 98.75 279 ALA A O 1
ATOM 1984 N N . LEU A 1 280 ? -9.414 -1.490 3.468 1.00 98.88 280 LEU A N 1
ATOM 1985 C CA . LEU A 1 280 ? -9.701 -2.860 3.049 1.00 98.88 280 LEU A CA 1
ATOM 1986 C C . LEU A 1 280 ? -11.218 -3.038 2.945 1.00 98.88 280 LEU A C 1
ATOM 1988 O O . LEU A 1 280 ? -11.921 -3.117 3.953 1.00 98.88 280 LEU A O 1
ATOM 1992 N N . ALA A 1 281 ? -11.715 -3.090 1.713 1.00 98.62 281 ALA A N 1
ATOM 1993 C CA . ALA A 1 281 ? -13.129 -3.261 1.380 1.00 98.62 281 ALA A CA 1
ATOM 1994 C C . ALA A 1 281 ? -13.432 -4.619 0.720 1.00 98.62 281 ALA A C 1
ATOM 1996 O O . ALA A 1 281 ? -14.587 -4.924 0.433 1.00 98.62 281 ALA A O 1
ATOM 1997 N N . GLY A 1 282 ? -12.400 -5.426 0.459 1.00 98.44 282 GLY A N 1
ATOM 1998 C CA . GLY A 1 282 ? -12.528 -6.758 -0.125 1.00 98.44 282 GLY A CA 1
ATOM 1999 C C . GLY A 1 282 ? -13.041 -7.816 0.857 1.00 98.44 282 GLY A C 1
ATOM 2000 O O . GLY A 1 282 ? -12.869 -7.720 2.074 1.00 98.44 282 GLY A O 1
ATOM 2001 N N . ASN A 1 283 ? -13.636 -8.875 0.304 1.00 98.31 283 ASN A N 1
ATOM 2002 C CA . ASN A 1 283 ? -13.943 -10.108 1.028 1.00 98.31 283 ASN A CA 1
ATOM 2003 C C . ASN A 1 283 ? -12.676 -10.968 1.140 1.00 98.31 283 ASN A C 1
ATOM 2005 O O . ASN A 1 283 ? -12.457 -11.867 0.325 1.00 98.31 283 ASN A O 1
ATOM 2009 N N . ASN A 1 284 ? -11.798 -10.622 2.079 1.00 98.81 284 ASN A N 1
ATOM 2010 C CA . ASN A 1 284 ? -10.465 -11.203 2.163 1.00 98.81 284 ASN A CA 1
ATOM 2011 C C . ASN A 1 284 ? -10.481 -12.587 2.825 1.00 98.81 284 ASN A C 1
ATOM 2013 O O . ASN A 1 284 ? -11.319 -12.891 3.665 1.00 98.81 284 ASN A O 1
ATOM 2017 N N . SER A 1 285 ? -9.533 -13.435 2.425 1.00 98.44 285 SER A N 1
ATOM 2018 C CA . SER A 1 285 ? -9.398 -14.827 2.882 1.00 98.44 285 SER A CA 1
ATOM 2019 C C . SER A 1 285 ? -7.963 -15.198 3.264 1.00 98.44 285 SER A C 1
ATOM 2021 O O . SER A 1 285 ? -7.652 -16.377 3.429 1.00 98.44 285 SER A O 1
ATOM 2023 N N . TYR A 1 286 ? -7.070 -14.211 3.390 1.00 98.75 286 TYR A N 1
ATOM 2024 C CA . TYR A 1 286 ? -5.713 -14.470 3.857 1.00 98.75 286 TYR A CA 1
ATOM 2025 C C . TYR A 1 286 ? -5.708 -14.959 5.310 1.00 98.75 286 TYR A C 1
ATOM 2027 O O . TYR A 1 286 ? -6.649 -14.710 6.069 1.00 98.75 286 TYR A O 1
ATOM 2035 N N . THR A 1 287 ? -4.656 -15.687 5.679 1.00 98.12 287 THR A N 1
ATOM 2036 C CA . THR A 1 287 ? -4.525 -16.322 7.002 1.00 98.12 287 THR A CA 1
ATOM 2037 C C . THR A 1 287 ? -3.305 -15.847 7.790 1.00 98.12 287 THR A C 1
ATOM 2039 O O . THR A 1 287 ? -3.029 -16.404 8.847 1.00 98.12 287 THR A O 1
ATOM 2042 N N . GLY A 1 288 ? -2.525 -14.902 7.258 1.00 98.19 288 GLY A N 1
ATOM 2043 C CA . GLY A 1 288 ? -1.444 -14.249 8.000 1.00 98.19 288 GLY A CA 1
ATOM 2044 C C . GLY A 1 288 ? -1.954 -13.125 8.904 1.00 98.19 288 GLY A C 1
ATOM 2045 O O . GLY A 1 288 ? -3.134 -12.777 8.881 1.00 98.19 288 GLY A O 1
ATOM 2046 N N . GLU A 1 289 ? -1.049 -12.531 9.680 1.00 98.38 289 GLU A N 1
ATOM 2047 C CA . GLU A 1 289 ? -1.375 -11.416 10.575 1.00 98.38 289 GLU A CA 1
ATOM 2048 C C . GLU A 1 289 ? -1.686 -10.133 9.790 1.00 98.38 289 GLU A C 1
ATOM 2050 O O . GLU A 1 289 ? -1.088 -9.863 8.744 1.00 98.38 289 GLU A O 1
ATOM 2055 N N . THR A 1 290 ? -2.537 -9.276 10.357 1.00 98.75 290 THR A N 1
ATOM 2056 C CA . THR A 1 290 ? -2.699 -7.887 9.907 1.00 98.75 290 THR A CA 1
ATOM 2057 C C . THR A 1 290 ? -1.916 -6.951 10.826 1.00 98.75 290 THR A C 1
ATOM 2059 O O . THR A 1 290 ? -2.228 -6.822 12.006 1.00 98.75 290 THR A O 1
ATOM 2062 N N . ARG A 1 291 ? -0.901 -6.251 10.322 1.00 97.69 291 ARG A N 1
ATOM 2063 C CA . ARG A 1 291 ? -0.028 -5.372 11.118 1.00 97.69 291 ARG A CA 1
ATOM 2064 C C . ARG A 1 291 ? -0.226 -3.915 10.731 1.00 97.69 291 ARG A C 1
ATOM 2066 O O . ARG A 1 291 ? 0.067 -3.522 9.606 1.00 97.69 291 ARG A O 1
ATOM 2073 N N . VAL A 1 292 ? -0.679 -3.099 11.676 1.00 98.06 292 VAL A N 1
ATOM 2074 C CA . VAL A 1 292 ? -1.041 -1.696 11.445 1.00 98.06 292 VAL A CA 1
ATOM 2075 C C . VAL A 1 292 ? 0.075 -0.764 11.908 1.00 98.06 292 VAL A C 1
ATOM 2077 O O . VAL A 1 292 ? 0.233 -0.532 13.111 1.00 98.06 292 VAL A O 1
ATOM 2080 N N . GLY A 1 293 ? 0.839 -0.218 10.958 1.00 93.44 293 GLY A N 1
ATOM 2081 C CA . GLY A 1 293 ? 1.954 0.699 11.207 1.00 93.44 293 GLY A CA 1
ATOM 2082 C C . GLY A 1 293 ? 1.757 2.056 10.529 1.00 93.44 293 GLY A C 1
ATOM 2083 O O . GLY A 1 293 ? 1.318 2.129 9.395 1.00 93.44 293 GLY A O 1
ATOM 2084 N N . GLY A 1 294 ? 2.045 3.162 11.218 1.00 86.06 294 GLY A N 1
ATOM 2085 C CA . GLY A 1 294 ? 2.009 4.538 10.691 1.00 86.06 294 GLY A CA 1
ATOM 2086 C C . GLY A 1 294 ? 0.644 5.117 10.276 1.00 86.06 294 GLY A C 1
ATOM 2087 O O . GLY A 1 294 ? 0.509 6.338 10.301 1.00 86.06 294 GLY A O 1
ATOM 2088 N N . SER A 1 295 ? -0.333 4.278 9.914 1.00 91.94 295 SER A N 1
ATOM 2089 C CA . SER A 1 295 ? -1.532 4.647 9.151 1.00 91.94 295 SER A CA 1
ATOM 2090 C C . SER A 1 295 ? -2.843 4.447 9.917 1.00 91.94 295 SER A C 1
ATOM 2092 O O . SER A 1 295 ? -2.893 3.750 10.936 1.00 91.94 295 SER A O 1
ATOM 2094 N N . VAL A 1 296 ? -3.936 4.967 9.353 1.00 98.00 296 VAL A N 1
ATOM 2095 C CA . VAL A 1 296 ? -5.293 4.481 9.652 1.00 98.00 296 VAL A CA 1
ATOM 2096 C C . VAL A 1 296 ? -5.577 3.283 8.747 1.00 98.00 296 VAL A C 1
ATOM 2098 O O . VAL A 1 296 ? -5.541 3.419 7.524 1.00 98.00 296 VAL A O 1
ATOM 2101 N N . LEU A 1 297 ? -5.854 2.115 9.328 1.00 98.81 297 LEU A N 1
ATOM 2102 C CA . LEU A 1 297 ? -6.397 0.967 8.599 1.00 98.81 297 LEU A CA 1
ATOM 2103 C C . LEU A 1 297 ? -7.922 0.970 8.733 1.00 98.81 297 LEU A C 1
ATOM 2105 O O . LEU A 1 297 ? -8.439 0.713 9.817 1.00 98.81 297 LEU A O 1
ATOM 2109 N N . ALA A 1 298 ? -8.637 1.258 7.649 1.00 98.81 298 ALA A N 1
ATOM 2110 C CA . ALA A 1 298 ? -10.093 1.209 7.594 1.00 98.81 298 ALA A CA 1
ATOM 2111 C C . ALA A 1 298 ? -10.576 -0.173 7.121 1.00 98.81 298 ALA A C 1
ATOM 2113 O O . ALA A 1 298 ? -10.292 -0.586 5.998 1.00 98.81 298 ALA A O 1
ATOM 2114 N N . ALA A 1 299 ? -11.323 -0.880 7.966 1.00 98.88 299 ALA A N 1
ATOM 2115 C CA . ALA A 1 299 ? -12.030 -2.110 7.633 1.00 98.88 299 ALA A CA 1
ATOM 2116 C C . ALA A 1 299 ? -13.456 -1.765 7.176 1.00 98.88 299 ALA A C 1
ATOM 2118 O O . ALA A 1 299 ? -14.273 -1.283 7.962 1.00 98.88 299 ALA A O 1
ATOM 2119 N N . GLN A 1 300 ? -13.738 -2.003 5.895 1.00 98.69 300 GLN A N 1
ATOM 2120 C CA . GLN A 1 300 ? -14.989 -1.623 5.225 1.00 98.69 300 GLN A CA 1
ATOM 2121 C C . GLN A 1 300 ? -15.837 -2.831 4.789 1.00 98.69 300 GLN A C 1
ATOM 2123 O O . GLN A 1 300 ? -16.854 -2.656 4.120 1.00 98.69 300 GLN A O 1
ATOM 2128 N N . HIS A 1 301 ? -15.423 -4.045 5.159 1.00 98.62 301 HIS A N 1
ATOM 2129 C CA . HIS A 1 301 ? -16.122 -5.302 4.894 1.00 98.62 301 HIS A CA 1
ATOM 2130 C C . HIS A 1 301 ? -16.004 -6.252 6.101 1.00 98.62 301 HIS A C 1
ATOM 2132 O O . HIS A 1 301 ? -15.006 -6.214 6.820 1.00 98.62 301 HIS A O 1
ATOM 2138 N N . ASP A 1 302 ? -16.978 -7.146 6.300 1.00 98.69 302 ASP A N 1
ATOM 2139 C CA . ASP A 1 302 ? -17.028 -8.092 7.438 1.00 98.69 302 ASP A CA 1
ATOM 2140 C C . ASP A 1 302 ? -15.835 -9.063 7.493 1.00 98.69 302 ASP A C 1
ATOM 2142 O O . ASP A 1 302 ? -15.492 -9.601 8.542 1.00 98.69 302 ASP A O 1
ATOM 2146 N N . GLN A 1 303 ? -15.207 -9.295 6.342 1.00 98.25 303 GLN A N 1
ATOM 2147 C CA . GLN A 1 303 ? -13.994 -10.106 6.164 1.00 98.25 303 GLN A CA 1
ATOM 2148 C C . GLN A 1 303 ? -12.798 -9.254 5.713 1.00 98.25 303 GLN A C 1
ATOM 2150 O O . GLN A 1 303 ? -11.886 -9.751 5.062 1.00 98.25 303 GLN A O 1
ATOM 2155 N N . ALA A 1 304 ? -12.801 -7.948 5.995 1.00 98.69 304 ALA A N 1
ATOM 2156 C CA . ALA A 1 304 ? -11.724 -7.054 5.568 1.00 98.69 304 ALA A CA 1
ATOM 2157 C C . ALA A 1 304 ? -10.348 -7.466 6.119 1.00 98.69 304 ALA A C 1
ATOM 2159 O O . ALA A 1 304 ? -9.345 -7.237 5.451 1.00 98.69 304 ALA A O 1
ATOM 2160 N N . LEU A 1 305 ? -10.302 -8.080 7.305 1.00 98.69 305 LEU A N 1
ATOM 2161 C CA . LEU A 1 305 ? -9.063 -8.412 8.019 1.00 98.69 305 LEU A CA 1
ATOM 2162 C C . LEU A 1 305 ? -8.607 -9.871 7.825 1.00 98.69 305 LEU A C 1
ATOM 2164 O O . LEU A 1 305 ? -7.699 -10.324 8.510 1.00 98.69 305 LEU A O 1
ATOM 2168 N N . GLY A 1 306 ? -9.194 -10.584 6.856 1.00 98.12 306 GLY A N 1
ATOM 2169 C CA . GLY A 1 306 ? -8.866 -11.980 6.574 1.00 98.12 306 GLY A CA 1
ATOM 2170 C C . GLY A 1 306 ? -9.629 -12.961 7.466 1.00 98.12 306 GLY A C 1
ATOM 2171 O O . GLY A 1 306 ? -10.708 -12.655 7.975 1.00 98.12 306 GLY A O 1
ATOM 2172 N N . SER A 1 307 ? -9.092 -14.174 7.596 1.00 95.88 307 SER A N 1
ATOM 2173 C CA . SER A 1 307 ? -9.712 -15.241 8.389 1.00 95.88 307 SER A CA 1
ATOM 2174 C C . SER A 1 307 ? -9.446 -15.028 9.880 1.00 95.88 307 SER A C 1
ATOM 2176 O O . SER A 1 307 ? -8.309 -15.173 10.299 1.00 95.88 307 SER A O 1
ATOM 2178 N N . GLY A 1 308 ? -10.474 -14.759 10.688 1.00 94.38 308 GLY A N 1
ATOM 2179 C CA . GLY A 1 308 ? -10.338 -14.619 12.144 1.00 94.38 308 GLY A CA 1
ATOM 2180 C C . GLY A 1 308 ? -10.613 -15.918 12.919 1.00 94.38 308 GLY A C 1
ATOM 2181 O O . GLY A 1 308 ? -11.651 -16.556 12.719 1.00 94.38 308 GLY A O 1
ATOM 2182 N N . ASP A 1 309 ? -9.724 -16.296 13.845 1.00 95.88 309 ASP A N 1
ATOM 2183 C CA . ASP A 1 309 ? -9.899 -17.428 14.779 1.00 95.88 309 ASP A CA 1
ATOM 2184 C C . ASP A 1 309 ? -9.713 -17.060 16.272 1.00 95.88 309 ASP A C 1
ATOM 2186 O O . ASP A 1 309 ? -9.674 -17.924 17.151 1.00 95.88 309 ASP A O 1
ATOM 2190 N N . ASN A 1 310 ? -9.626 -15.763 16.561 1.00 96.81 310 ASN A N 1
ATOM 2191 C CA . ASN A 1 310 ? -9.360 -15.144 17.857 1.00 96.81 310 ASN A CA 1
ATOM 2192 C C . ASN A 1 310 ? -7.988 -15.513 18.465 1.00 96.81 310 ASN A C 1
ATOM 2194 O O . ASN A 1 310 ? -7.767 -15.365 19.673 1.00 96.81 310 ASN A O 1
ATOM 2198 N N . THR A 1 311 ? -7.035 -15.956 17.643 1.00 96.12 311 THR A N 1
ATOM 2199 C CA . THR A 1 311 ? -5.632 -16.158 18.024 1.00 96.12 311 THR A CA 1
ATOM 2200 C C . THR A 1 311 ? -4.747 -15.021 17.514 1.00 96.12 311 THR A C 1
ATOM 2202 O O . THR A 1 311 ? -5.190 -14.111 16.823 1.00 96.12 311 THR A O 1
ATOM 2205 N N . THR A 1 312 ? -3.468 -15.025 17.894 1.00 93.06 312 THR A N 1
ATOM 2206 C CA . THR A 1 312 ? -2.503 -14.054 17.360 1.00 93.06 312 THR A CA 1
ATOM 2207 C C . THR A 1 312 ? -2.064 -14.381 15.936 1.00 93.06 312 THR A C 1
ATOM 2209 O O . THR A 1 312 ? -1.661 -13.466 15.240 1.00 93.06 312 THR A O 1
ATOM 2212 N N . ALA A 1 313 ? -2.142 -15.645 15.498 1.00 94.38 313 ALA A N 1
ATOM 2213 C CA . ALA A 1 313 ? -1.603 -16.078 14.205 1.00 94.38 313 ALA A CA 1
ATOM 2214 C C . ALA A 1 313 ? -2.364 -15.490 13.009 1.00 94.38 313 ALA A C 1
ATOM 2216 O O . ALA A 1 313 ? -1.768 -15.262 11.961 1.00 94.38 313 ALA A O 1
ATOM 2217 N N . THR A 1 314 ? -3.657 -15.223 13.189 1.00 94.81 314 THR A N 1
ATOM 2218 C CA . THR A 1 314 ? -4.508 -14.552 12.202 1.00 94.81 314 THR A CA 1
ATOM 2219 C C . THR A 1 314 ? -5.014 -13.202 12.718 1.00 94.81 314 THR A C 1
ATOM 2221 O O . THR A 1 314 ? -6.046 -12.722 12.272 1.00 94.81 314 THR A O 1
ATOM 2224 N N . GLY A 1 315 ? -4.343 -12.644 13.731 1.00 97.44 315 GLY A N 1
ATOM 2225 C CA . GLY A 1 315 ? -4.807 -11.469 14.456 1.00 97.44 315 GLY A CA 1
ATOM 2226 C C . GLY A 1 315 ? -4.390 -10.146 13.817 1.00 97.44 315 GLY A C 1
ATOM 2227 O O . GLY A 1 315 ? -3.488 -10.067 12.978 1.00 97.44 315 GLY A O 1
ATOM 2228 N N . THR A 1 316 ? -4.985 -9.071 14.324 1.00 98.44 316 THR A N 1
ATOM 2229 C CA . THR A 1 316 ? -4.656 -7.692 13.990 1.00 98.44 316 THR A CA 1
ATOM 2230 C C . THR A 1 316 ? -3.795 -7.086 15.092 1.00 98.44 316 THR A C 1
ATOM 2232 O O . THR A 1 316 ? -4.124 -7.143 16.279 1.00 98.44 316 THR A O 1
ATOM 2235 N N . ILE A 1 317 ? -2.671 -6.483 14.720 1.00 97.12 317 ILE A N 1
ATOM 2236 C CA . ILE A 1 317 ? -1.661 -5.968 15.645 1.00 97.12 317 ILE A CA 1
ATOM 2237 C C . ILE A 1 317 ? -1.392 -4.501 15.327 1.00 97.12 317 ILE A C 1
ATOM 2239 O O . ILE A 1 317 ? -0.928 -4.168 14.239 1.00 97.12 317 ILE A O 1
ATOM 2243 N N . ILE A 1 318 ? -1.625 -3.613 16.290 1.00 96.69 318 ILE A N 1
ATOM 2244 C CA . ILE A 1 318 ? -1.173 -2.223 16.209 1.00 96.69 318 ILE A CA 1
ATOM 2245 C C . ILE A 1 318 ? 0.329 -2.180 16.511 1.00 96.69 318 ILE A C 1
ATOM 2247 O O . ILE A 1 318 ? 0.755 -2.491 17.626 1.00 96.69 318 ILE A O 1
ATOM 2251 N N . THR A 1 319 ? 1.133 -1.793 15.521 1.00 93.31 319 THR A N 1
ATOM 2252 C CA . THR A 1 319 ? 2.603 -1.769 15.611 1.00 93.31 319 THR A CA 1
ATOM 2253 C C . THR A 1 319 ? 3.191 -0.356 15.569 1.00 93.31 319 THR A C 1
ATOM 2255 O O . THR A 1 319 ? 4.306 -0.153 16.050 1.00 93.31 319 THR A O 1
ATOM 2258 N N . GLY A 1 320 ? 2.458 0.637 15.048 1.00 88.56 320 GLY A N 1
ATOM 2259 C CA . GLY A 1 320 ? 2.897 2.036 14.962 1.00 88.56 320 GLY A CA 1
ATOM 2260 C C . GLY A 1 320 ? 2.305 2.954 16.038 1.00 88.56 320 GLY A C 1
ATOM 2261 O O . GLY A 1 320 ? 1.142 2.838 16.408 1.00 88.56 320 GLY A O 1
ATOM 2262 N N . THR A 1 321 ? 3.080 3.935 16.512 1.00 86.19 321 THR A N 1
ATOM 2263 C CA . THR A 1 321 ? 2.650 4.886 17.562 1.00 86.19 321 THR A CA 1
ATOM 2264 C C . THR A 1 321 ? 1.511 5.823 17.148 1.00 86.19 321 THR A C 1
ATOM 2266 O O . THR A 1 321 ? 0.796 6.313 18.017 1.00 86.19 321 THR A O 1
ATOM 2269 N N . ASN A 1 322 ? 1.333 6.048 15.842 1.00 84.50 322 ASN A N 1
ATOM 2270 C CA . ASN A 1 322 ? 0.262 6.861 15.251 1.00 84.50 322 ASN A CA 1
ATOM 2271 C C . ASN A 1 322 ? -0.730 6.008 14.443 1.00 84.50 322 ASN A C 1
ATOM 2273 O O . ASN A 1 322 ? -1.348 6.496 13.501 1.00 84.50 322 ASN A O 1
ATOM 2277 N N . SER A 1 323 ? -0.841 4.724 14.776 1.00 94.62 323 SER A N 1
ATOM 2278 C CA . SER A 1 323 ? -1.696 3.783 14.063 1.00 94.62 323 SER A CA 1
ATOM 2279 C C . SER A 1 323 ? -3.052 3.623 14.725 1.00 94.62 323 SER A C 1
ATOM 2281 O O . SER A 1 323 ? -3.151 3.555 15.950 1.00 94.62 323 SER A O 1
ATOM 2283 N N . SER A 1 324 ? -4.095 3.487 13.913 1.00 96.94 324 SER A N 1
ATOM 2284 C CA . SER A 1 324 ? -5.417 3.095 14.397 1.00 96.94 324 SER A CA 1
ATOM 2285 C C . SER A 1 324 ? -6.081 2.103 13.457 1.00 96.94 324 SER A C 1
ATOM 2287 O O . SER A 1 324 ? -5.959 2.206 12.236 1.00 96.94 324 SER A O 1
ATOM 2289 N N . LEU A 1 325 ? -6.827 1.170 14.041 1.00 98.69 325 LEU A N 1
ATOM 2290 C CA . LEU A 1 325 ? -7.810 0.378 13.313 1.00 98.69 325 LEU A CA 1
ATOM 2291 C C . LEU A 1 325 ? -9.138 1.138 13.324 1.00 98.69 325 LEU A C 1
ATOM 2293 O O . LEU A 1 325 ? -9.541 1.649 14.367 1.00 98.69 325 LEU A O 1
ATOM 2297 N N . GLN A 1 326 ? -9.809 1.234 12.183 1.00 98.81 326 GLN A N 1
ATOM 2298 C CA . GLN A 1 326 ? -11.065 1.957 12.017 1.00 98.81 326 GLN A CA 1
ATOM 2299 C C . GLN A 1 326 ? -12.115 1.057 11.378 1.00 98.81 326 GLN A C 1
ATOM 2301 O O . GLN A 1 326 ? -11.903 0.535 10.291 1.00 98.81 326 GLN A O 1
ATOM 2306 N N . LEU A 1 327 ? -13.249 0.882 12.048 1.00 98.88 327 LEU A N 1
ATOM 2307 C CA . LEU A 1 327 ? -14.400 0.166 11.507 1.00 98.88 327 LEU A CA 1
ATOM 2308 C C . LEU A 1 327 ? -15.352 1.150 10.829 1.00 98.88 327 LEU A C 1
ATOM 2310 O O . LEU A 1 327 ? -15.682 2.189 11.410 1.00 98.88 327 LEU A O 1
ATOM 2314 N N . GLU A 1 328 ? -15.813 0.815 9.629 1.00 98.56 328 GLU A N 1
ATOM 2315 C CA . GLU A 1 328 ? -16.716 1.660 8.846 1.00 98.56 328 GLU A CA 1
ATOM 2316 C C . GLU A 1 328 ? -17.873 0.850 8.258 1.00 98.56 328 GLU A C 1
ATOM 2318 O O . GLU A 1 328 ? -17.844 -0.373 8.237 1.00 98.56 328 GLU A O 1
ATOM 2323 N N . ASN A 1 329 ? -18.883 1.535 7.718 1.00 97.19 329 ASN A N 1
ATOM 2324 C CA . ASN A 1 329 ? -19.961 0.932 6.920 1.00 97.19 329 ASN A CA 1
ATOM 2325 C C . ASN A 1 329 ? -20.830 -0.125 7.630 1.00 97.19 329 ASN A C 1
ATOM 2327 O O . ASN A 1 329 ? -21.558 -0.856 6.962 1.00 97.19 329 ASN A O 1
ATOM 2331 N N . GLY A 1 330 ? -20.829 -0.175 8.962 1.00 98.31 330 GLY A N 1
ATOM 2332 C CA . GLY A 1 330 ? -21.673 -1.099 9.722 1.00 98.31 330 GLY A CA 1
ATOM 2333 C C . GLY A 1 330 ? -21.152 -2.533 9.747 1.00 98.31 330 GLY A C 1
ATOM 2334 O O . GLY A 1 330 ? -21.945 -3.469 9.843 1.00 98.31 330 GLY A O 1
ATOM 2335 N N . VAL A 1 331 ? -19.835 -2.708 9.626 1.00 98.62 331 VAL A N 1
ATOM 2336 C CA . VAL A 1 331 ? -19.201 -4.029 9.559 1.00 98.62 331 VAL A CA 1
ATOM 2337 C C . VAL A 1 331 ? -19.351 -4.821 10.851 1.00 98.62 331 VAL A C 1
ATOM 2339 O O . VAL A 1 331 ? -19.374 -4.266 11.952 1.00 98.62 331 VAL A O 1
ATOM 2342 N N . THR A 1 332 ? -19.370 -6.144 10.719 1.00 98.69 332 THR A N 1
ATOM 2343 C CA . THR A 1 332 ? -19.216 -7.097 11.820 1.00 98.69 332 THR A CA 1
ATOM 2344 C C . THR A 1 332 ? -17.950 -7.917 11.622 1.00 98.69 332 THR A C 1
ATOM 2346 O O . THR A 1 332 ? -17.934 -8.901 10.884 1.00 98.69 332 THR A O 1
ATOM 2349 N N . ILE A 1 333 ? -16.885 -7.539 12.329 1.00 98.69 333 ILE A N 1
ATOM 2350 C CA . ILE A 1 333 ? -15.624 -8.276 12.304 1.00 98.69 333 ILE A CA 1
ATOM 2351 C C . ILE A 1 333 ? -15.707 -9.462 13.271 1.00 98.69 333 ILE A C 1
ATOM 2353 O O . ILE A 1 333 ? -15.828 -9.317 14.499 1.00 98.69 333 ILE A O 1
ATOM 2357 N N . SER A 1 334 ? -15.676 -10.658 12.687 1.00 97.75 334 SER A N 1
ATOM 2358 C CA . SER A 1 334 ? -15.935 -11.918 13.381 1.00 97.75 334 SER A CA 1
ATOM 2359 C C . SER A 1 334 ? -14.648 -12.623 13.809 1.00 97.75 334 SER A C 1
ATOM 2361 O O . SER A 1 334 ? -13.797 -12.874 12.968 1.00 97.75 334 SER A O 1
ATOM 2363 N N . ASN A 1 335 ? -14.531 -12.983 15.092 1.00 95.75 335 ASN A N 1
ATOM 2364 C CA . ASN A 1 335 ? -13.412 -13.752 15.657 1.00 95.75 335 ASN A CA 1
ATOM 2365 C C . ASN A 1 335 ? -12.017 -13.176 15.349 1.00 95.75 335 ASN A C 1
ATOM 2367 O O . ASN A 1 335 ? -11.052 -13.915 15.242 1.00 95.75 335 ASN A O 1
ATOM 2371 N N . GLU A 1 336 ? -11.881 -11.863 15.216 1.00 98.12 336 GLU A N 1
ATOM 2372 C CA . GLU A 1 336 ? -10.585 -11.224 14.987 1.00 98.12 336 GLU A CA 1
ATOM 2373 C C . GLU A 1 336 ? -9.981 -10.790 16.325 1.00 98.12 336 GLU A C 1
ATOM 2375 O O . GLU A 1 336 ? -10.636 -10.096 17.108 1.00 98.12 336 GLU A O 1
ATOM 2380 N N . ARG A 1 337 ? -8.734 -11.177 16.610 1.00 98.12 337 ARG A N 1
ATOM 2381 C CA . ARG A 1 337 ? -8.045 -10.731 17.827 1.00 98.12 337 ARG A CA 1
ATOM 2382 C C . ARG A 1 337 ? -7.306 -9.428 17.556 1.00 98.12 337 ARG A C 1
ATOM 2384 O O . ARG A 1 337 ? -6.451 -9.389 16.681 1.00 98.12 337 ARG A O 1
ATOM 2391 N N . LEU A 1 338 ? -7.545 -8.392 18.357 1.00 98.38 338 LEU A N 1
ATOM 2392 C CA . LEU A 1 338 ? -6.817 -7.123 18.276 1.00 98.38 338 LEU A CA 1
ATOM 2393 C C . LEU A 1 338 ? -5.776 -7.026 19.388 1.00 98.38 338 LEU A C 1
ATOM 2395 O O . LEU A 1 338 ? -6.101 -7.150 20.568 1.00 98.38 338 LEU A O 1
ATOM 2399 N N . THR A 1 339 ? -4.526 -6.753 19.029 1.00 96.81 339 THR A N 1
ATOM 2400 C CA . THR A 1 339 ? -3.429 -6.551 19.981 1.00 96.81 339 THR A CA 1
ATOM 2401 C C . THR A 1 339 ? -2.608 -5.302 19.671 1.00 96.81 339 THR A C 1
ATOM 2403 O O . THR A 1 339 ? -2.826 -4.633 18.663 1.00 96.81 339 THR A O 1
ATOM 2406 N N . SER A 1 340 ? -1.679 -4.945 20.559 1.00 94.38 340 SER A N 1
ATOM 2407 C CA . SER A 1 340 ? -0.750 -3.831 20.356 1.00 94.38 340 SER A CA 1
ATOM 2408 C C . SER A 1 340 ? 0.635 -4.180 20.885 1.00 94.38 340 SER A C 1
ATOM 2410 O O . SER A 1 340 ? 0.768 -4.723 21.984 1.00 94.38 340 SER A O 1
ATOM 2412 N N . THR A 1 341 ? 1.665 -3.827 20.117 1.00 91.19 341 THR A N 1
ATOM 2413 C CA . THR A 1 341 ? 3.073 -3.888 20.543 1.00 91.19 341 THR A CA 1
ATOM 2414 C C . THR A 1 341 ? 3.629 -2.511 20.905 1.00 91.19 341 THR A C 1
ATOM 2416 O O . THR A 1 341 ? 4.805 -2.392 21.247 1.00 91.19 341 THR A O 1
ATOM 2419 N N . THR A 1 342 ? 2.820 -1.454 20.803 1.00 86.00 342 THR A N 1
ATOM 2420 C CA . THR A 1 342 ? 3.254 -0.078 21.071 1.00 86.00 342 THR A CA 1
ATOM 2421 C C . THR A 1 342 ? 3.147 0.250 22.554 1.00 86.00 342 THR A C 1
ATOM 2423 O O . THR A 1 342 ? 2.219 -0.183 23.231 1.00 86.00 342 THR A O 1
ATOM 2426 N N . SER A 1 343 ? 4.064 1.074 23.063 1.00 84.50 343 SER A N 1
ATOM 2427 C CA . SER A 1 343 ? 4.011 1.552 24.450 1.00 84.50 343 SER A CA 1
ATOM 2428 C C . SER A 1 343 ? 3.091 2.764 24.660 1.00 84.50 343 SER A C 1
ATOM 2430 O O . SER A 1 343 ? 3.020 3.301 25.765 1.00 84.50 343 SER A O 1
ATOM 2432 N N . THR A 1 344 ? 2.418 3.237 23.603 1.00 83.38 344 THR A N 1
ATOM 2433 C CA . THR A 1 344 ? 1.596 4.453 23.630 1.00 83.38 344 THR A CA 1
ATOM 2434 C C . THR A 1 344 ? 0.120 4.121 23.831 1.00 83.38 344 THR A C 1
ATOM 2436 O O . THR A 1 344 ? -0.426 4.336 24.915 1.00 83.38 344 THR A O 1
ATOM 2439 N N . ALA A 1 345 ? -0.539 3.593 22.802 1.00 91.69 345 ALA A N 1
ATOM 2440 C CA . ALA A 1 345 ? -1.981 3.383 22.778 1.00 91.69 345 ALA A CA 1
ATOM 2441 C C . ALA A 1 345 ? -2.384 2.359 21.710 1.00 91.69 345 ALA A C 1
ATOM 2443 O O . ALA A 1 345 ? -1.807 2.304 20.627 1.00 91.69 345 ALA A O 1
ATOM 2444 N N . LEU A 1 346 ? -3.433 1.596 22.007 1.00 96.69 346 LEU A N 1
ATOM 2445 C CA . LEU A 1 346 ? -4.200 0.819 21.041 1.00 96.69 346 LEU A CA 1
ATOM 2446 C C . LEU A 1 346 ? -5.460 1.619 20.699 1.00 96.69 346 LEU A C 1
ATOM 2448 O O . LEU A 1 346 ? -6.307 1.825 21.568 1.00 96.69 346 LEU A O 1
ATOM 2452 N N . PHE A 1 347 ? -5.584 2.071 19.452 1.00 97.56 347 PHE A N 1
ATOM 2453 C CA . PHE A 1 347 ? -6.745 2.828 18.982 1.00 97.56 347 PHE A CA 1
ATOM 2454 C C . PHE A 1 347 ? -7.674 1.951 18.139 1.00 97.56 347 PHE A C 1
ATOM 2456 O O . PHE A 1 347 ? -7.281 1.489 17.064 1.00 97.56 347 PHE A O 1
ATOM 2463 N N . LEU A 1 348 ? -8.911 1.778 18.612 1.00 98.56 348 LEU A N 1
ATOM 2464 C CA . LEU A 1 348 ? -10.023 1.226 17.842 1.00 98.56 348 LEU A CA 1
ATOM 2465 C C . LEU A 1 348 ? -11.064 2.323 17.599 1.00 98.56 348 LEU A C 1
ATOM 2467 O O . LEU A 1 348 ? -11.797 2.735 18.504 1.00 98.56 348 LEU A O 1
ATOM 2471 N N . ASN A 1 349 ? -11.113 2.791 16.359 1.00 98.62 349 ASN A N 1
ATOM 2472 C CA . ASN A 1 349 ? -12.058 3.784 15.884 1.00 98.62 349 ASN A CA 1
ATOM 2473 C C . ASN A 1 349 ? -13.282 3.103 15.268 1.00 98.62 349 ASN A C 1
ATOM 2475 O O . ASN A 1 349 ? -13.203 2.016 14.697 1.00 98.62 349 ASN A O 1
ATOM 2479 N N . SER A 1 350 ? -14.408 3.798 15.317 1.00 98.62 350 SER A N 1
ATOM 2480 C CA . SER A 1 350 ? -15.642 3.425 14.641 1.00 98.62 350 SER A CA 1
ATOM 2481 C C . SER A 1 350 ? -16.263 4.681 14.043 1.00 98.62 350 SER A C 1
ATOM 2483 O O . SER A 1 350 ? -16.406 5.690 14.737 1.00 98.62 350 SER A O 1
ATOM 2485 N N . THR A 1 351 ? -16.588 4.654 12.753 1.00 98.25 351 THR A N 1
ATOM 2486 C CA . THR A 1 351 ? -17.137 5.805 12.020 1.00 98.25 351 THR A CA 1
ATOM 2487 C C . THR A 1 351 ? -18.436 5.442 11.305 1.00 98.25 351 THR A C 1
ATOM 2489 O O . THR A 1 351 ? -18.770 4.270 11.124 1.00 98.25 351 THR A O 1
ATOM 2492 N N . GLY A 1 352 ? -19.192 6.473 10.919 1.00 97.44 352 GLY A N 1
ATOM 2493 C CA . GLY A 1 352 ? -20.473 6.364 10.224 1.00 97.44 352 GLY A CA 1
ATOM 2494 C C . GLY A 1 352 ? -21.663 6.738 11.108 1.00 97.44 352 GLY A C 1
ATOM 2495 O O . GLY A 1 352 ? -21.762 6.326 12.264 1.00 97.44 352 GLY A O 1
ATOM 2496 N N . ASN A 1 353 ? -22.569 7.553 10.568 1.00 97.19 353 ASN A N 1
ATOM 2497 C CA . ASN A 1 353 ? -23.698 8.099 11.322 1.00 97.19 353 ASN A CA 1
ATOM 2498 C C . ASN A 1 353 ? -24.840 7.084 11.450 1.00 97.19 353 ASN A C 1
ATOM 2500 O O . ASN A 1 353 ? -25.231 6.477 10.455 1.00 97.19 353 ASN A O 1
ATOM 2504 N N . ASN A 1 354 ? -25.441 6.990 12.640 1.00 96.94 354 ASN A N 1
ATOM 2505 C CA . ASN A 1 354 ? -26.610 6.141 12.922 1.00 96.94 354 ASN A CA 1
ATOM 2506 C C . ASN A 1 354 ? -26.424 4.660 12.536 1.00 96.94 354 ASN A C 1
ATOM 2508 O O . ASN A 1 354 ? -27.364 4.017 12.070 1.00 96.94 354 ASN A O 1
ATOM 2512 N N . LEU A 1 355 ? -25.216 4.125 12.700 1.00 97.38 355 LEU A N 1
ATOM 2513 C CA . LEU A 1 355 ? -24.911 2.727 12.406 1.00 97.38 355 LEU A CA 1
ATOM 2514 C C . LEU A 1 355 ? -24.143 2.071 13.549 1.00 97.38 355 LEU A C 1
ATOM 2516 O O . LEU A 1 355 ? -23.623 2.751 14.436 1.00 97.38 355 LEU A O 1
ATOM 2520 N N . THR A 1 356 ? -24.085 0.742 13.506 1.00 98.44 356 THR A N 1
ATOM 2521 C CA . THR A 1 356 ? -23.346 -0.078 14.468 1.00 98.44 356 THR A CA 1
ATOM 2522 C C . THR A 1 356 ? -22.219 -0.801 13.754 1.00 98.44 356 THR A C 1
ATOM 2524 O O . THR A 1 356 ? -22.491 -1.553 12.826 1.00 98.44 356 THR A O 1
ATOM 2527 N N . ASN A 1 357 ? -20.982 -0.595 14.201 1.00 98.75 357 ASN A N 1
ATOM 2528 C CA . ASN A 1 357 ? -19.854 -1.448 13.845 1.00 98.75 357 ASN A CA 1
ATOM 2529 C C . ASN A 1 357 ? -19.595 -2.417 15.003 1.00 98.75 357 ASN A C 1
ATOM 2531 O O . ASN A 1 357 ? -19.573 -2.004 16.165 1.00 98.75 357 ASN A O 1
ATOM 2535 N N . THR A 1 358 ? -19.380 -3.690 14.691 1.00 98.81 358 THR A N 1
ATOM 2536 C CA . THR A 1 358 ? -19.260 -4.762 15.682 1.00 98.81 358 THR A CA 1
ATOM 2537 C C . THR A 1 358 ? -17.890 -5.424 15.614 1.00 98.81 358 THR A C 1
ATOM 2539 O O . THR A 1 358 ? -17.429 -5.822 14.546 1.00 98.81 358 THR A O 1
ATOM 2542 N N . TRP A 1 359 ? -17.267 -5.599 16.776 1.00 98.81 359 TRP A N 1
ATOM 2543 C CA . TRP A 1 359 ? -16.051 -6.379 16.980 1.00 98.81 359 TRP A CA 1
ATOM 2544 C C . TRP A 1 359 ? -16.342 -7.545 17.922 1.00 98.81 359 TRP A C 1
ATOM 2546 O O . TRP A 1 359 ? -16.814 -7.340 19.043 1.00 98.81 359 TRP A O 1
ATOM 2556 N N . THR A 1 360 ? -16.077 -8.776 17.491 1.00 98.38 360 THR A N 1
ATOM 2557 C CA . THR A 1 360 ? -16.465 -9.965 18.277 1.00 98.38 360 THR A CA 1
ATOM 2558 C C . THR A 1 360 ? -15.312 -10.741 18.898 1.00 98.38 360 THR A C 1
ATOM 2560 O O . THR A 1 360 ? -15.557 -11.474 19.852 1.00 98.38 360 THR A O 1
ATOM 2563 N N . GLY A 1 361 ? -14.082 -10.585 18.402 1.00 98.31 361 GLY A N 1
ATOM 2564 C CA . GLY A 1 361 ? -12.916 -11.200 19.032 1.00 98.31 361 GLY A CA 1
ATOM 2565 C C . GLY A 1 361 ? -12.365 -10.361 20.183 1.00 98.31 361 GLY A C 1
ATOM 2566 O O . GLY A 1 361 ? -12.875 -9.286 20.511 1.00 98.31 361 GLY A O 1
ATOM 2567 N N . ASP A 1 362 ? -11.321 -10.859 20.827 1.00 98.31 362 ASP A N 1
ATOM 2568 C CA . ASP A 1 362 ? -10.740 -10.215 21.998 1.00 98.31 362 ASP A CA 1
ATOM 2569 C C . ASP A 1 362 ? -9.868 -9.017 21.611 1.00 98.31 362 ASP A C 1
ATOM 2571 O O . ASP A 1 362 ? -9.141 -9.038 20.618 1.00 98.31 362 ASP A O 1
ATOM 2575 N N . ILE A 1 363 ? -9.874 -7.993 22.460 1.00 98.38 363 ILE A N 1
ATOM 2576 C CA . ILE A 1 363 ? -8.993 -6.829 22.383 1.00 98.38 363 ILE A CA 1
ATOM 2577 C C . ILE A 1 363 ? -8.031 -6.887 23.565 1.00 98.38 363 ILE A C 1
ATOM 2579 O O . ILE A 1 363 ? -8.447 -6.776 24.722 1.00 98.38 363 ILE A O 1
ATOM 2583 N N . VAL A 1 364 ? -6.735 -7.042 23.292 1.00 96.25 364 VAL A N 1
ATOM 2584 C CA . VAL A 1 364 ? -5.709 -7.225 24.323 1.00 96.25 364 VAL A CA 1
ATOM 2585 C C . VAL A 1 364 ? -4.487 -6.347 24.073 1.00 96.25 364 VAL A C 1
ATOM 2587 O O . VAL A 1 364 ? -3.675 -6.643 23.204 1.00 96.25 364 VAL A O 1
ATOM 2590 N N . SER A 1 365 ? -4.283 -5.304 24.888 1.00 92.50 365 SER A N 1
ATOM 2591 C CA . SER A 1 365 ? -3.078 -4.459 24.767 1.00 92.50 365 SER A CA 1
ATOM 2592 C C . SER A 1 365 ? -1.814 -5.090 25.365 1.00 92.50 365 SER A C 1
ATOM 2594 O O . SER A 1 365 ? -0.730 -4.537 25.226 1.00 92.50 365 SER A O 1
ATOM 2596 N N . GLY A 1 366 ? -1.914 -6.253 26.016 1.00 79.00 366 GLY A N 1
ATOM 2597 C CA . GLY A 1 366 ? -0.754 -7.086 26.358 1.00 79.00 366 GLY A CA 1
ATOM 2598 C C . GLY A 1 366 ? 0.278 -6.415 27.271 1.00 79.00 366 GLY A C 1
ATOM 2599 O O . GLY A 1 366 ? 1.467 -6.684 27.134 1.00 79.00 366 GLY A O 1
ATOM 2600 N N . ASN A 1 367 ? -0.156 -5.551 28.194 1.00 83.31 367 ASN A N 1
ATOM 2601 C CA . ASN A 1 367 ? 0.707 -4.788 29.107 1.00 83.31 367 ASN A CA 1
ATOM 2602 C C . ASN A 1 367 ? 1.579 -3.721 28.445 1.00 83.31 367 ASN A C 1
ATOM 2604 O O . ASN A 1 367 ? 2.574 -3.309 29.038 1.00 83.31 367 ASN A O 1
ATOM 2608 N N . THR A 1 368 ? 1.242 -3.277 27.239 1.00 85.56 368 THR A N 1
ATOM 2609 C CA . THR A 1 368 ? 2.057 -2.276 26.541 1.00 85.56 368 THR A CA 1
ATOM 2610 C C . THR A 1 368 ? 1.434 -0.886 26.596 1.00 85.56 368 THR A C 1
ATOM 2612 O O . THR A 1 368 ? 2.155 0.103 26.673 1.00 85.56 368 THR A O 1
ATOM 2615 N N . SER A 1 369 ? 0.103 -0.787 26.601 1.00 92.38 369 SER A N 1
ATOM 2616 C CA . SER A 1 369 ? -0.576 0.481 26.327 1.00 92.38 369 SER A CA 1
ATOM 2617 C C . SER A 1 369 ? -2.001 0.575 26.880 1.00 92.38 369 SER A C 1
ATOM 2619 O O . SER A 1 369 ? -2.634 -0.423 27.242 1.00 92.38 369 SER A O 1
ATOM 2621 N N . HIS A 1 370 ? -2.519 1.807 26.918 1.00 95.75 370 HIS A N 1
ATOM 2622 C CA . HIS A 1 370 ? -3.948 2.086 27.085 1.00 95.75 370 HIS A CA 1
ATOM 2623 C C . HIS A 1 370 ? -4.747 1.608 25.866 1.00 95.75 370 HIS A C 1
ATOM 2625 O O . HIS A 1 370 ? -4.230 1.597 24.749 1.00 95.75 370 HIS A O 1
ATOM 2631 N N . ILE A 1 371 ? -6.022 1.274 26.068 1.00 97.94 371 ILE A N 1
ATOM 2632 C CA . ILE A 1 371 ? -6.965 0.980 24.980 1.00 97.94 371 ILE A CA 1
ATOM 2633 C C . ILE A 1 371 ? -7.907 2.170 24.832 1.00 97.94 371 ILE A C 1
ATOM 2635 O O . ILE A 1 371 ? -8.583 2.538 25.792 1.00 97.94 371 ILE A O 1
ATOM 2639 N N . TYR A 1 372 ? -7.973 2.742 23.636 1.00 97.94 372 TYR A N 1
ATOM 2640 C CA . TYR A 1 372 ? -8.892 3.814 23.276 1.00 97.94 372 TYR A CA 1
ATOM 2641 C C . TYR A 1 372 ? -9.981 3.278 22.350 1.00 97.94 372 TYR A C 1
ATOM 2643 O O . TYR A 1 372 ? -9.693 2.797 21.253 1.00 97.94 372 TYR A O 1
ATOM 2651 N N . LEU A 1 373 ? -11.230 3.402 22.789 1.00 98.62 373 LEU A N 1
ATOM 2652 C CA . LEU A 1 373 ? -12.430 3.030 22.046 1.00 98.62 373 LEU A CA 1
ATOM 2653 C C . LEU A 1 373 ? -13.131 4.315 21.604 1.00 98.62 373 LEU A C 1
ATOM 2655 O O . LEU A 1 373 ? -13.527 5.131 22.443 1.00 98.62 373 LEU A O 1
ATOM 2659 N N . ARG A 1 374 ? -13.231 4.532 20.292 1.00 98.44 374 ARG A N 1
ATOM 2660 C CA . ARG A 1 374 ? -13.568 5.850 19.734 1.00 98.44 374 ARG A CA 1
ATOM 2661 C C . ARG A 1 374 ? -14.697 5.751 18.703 1.00 98.44 374 ARG A C 1
ATOM 2663 O O . ARG A 1 374 ? -14.420 5.603 17.513 1.00 98.44 374 ARG A O 1
ATOM 2670 N N . PRO A 1 375 ? -15.973 5.830 19.118 1.00 98.06 375 PRO A N 1
ATOM 2671 C CA . PRO A 1 375 ? -17.087 6.050 18.197 1.00 98.06 375 PRO A CA 1
ATOM 2672 C C . PRO A 1 375 ? -17.097 7.520 17.739 1.00 98.06 375 PRO A C 1
ATOM 2674 O O . PRO A 1 375 ? -17.620 8.401 18.420 1.00 98.06 375 PRO A O 1
ATOM 2677 N N . LEU A 1 376 ? -16.477 7.794 16.589 1.00 97.56 376 LEU A N 1
ATOM 2678 C CA . LEU A 1 376 ? -16.122 9.130 16.082 1.00 97.56 376 LEU A CA 1
ATOM 2679 C C . LEU A 1 376 ? -17.196 9.758 15.171 1.00 97.56 376 LEU A C 1
ATOM 2681 O O . LEU A 1 376 ? -16.910 10.650 14.375 1.00 97.56 376 LEU A O 1
ATOM 2685 N N . SER A 1 377 ? -18.438 9.278 15.215 1.00 97.06 377 SER A N 1
ATOM 2686 C CA . SER A 1 377 ? -19.532 9.789 14.376 1.00 97.06 377 SER A CA 1
ATOM 2687 C C . SER A 1 377 ? -20.844 9.879 15.153 1.00 97.06 377 SER A C 1
ATOM 2689 O O . SER A 1 377 ? -20.997 9.265 16.211 1.00 97.06 377 SER A O 1
ATOM 2691 N N . SER A 1 378 ? -21.793 10.664 14.640 1.00 95.62 378 SER A N 1
ATOM 2692 C CA . SER A 1 378 ? -23.045 10.950 15.342 1.00 95.62 378 SER A CA 1
ATOM 2693 C C . SER A 1 378 ? -23.920 9.705 15.455 1.00 95.62 378 SER A C 1
ATOM 2695 O O . SER A 1 378 ? -24.207 9.052 14.448 1.00 95.62 378 SER A O 1
ATOM 2697 N N . ASN A 1 379 ? -24.370 9.388 16.671 1.00 94.12 379 ASN A N 1
ATOM 2698 C CA . ASN A 1 379 ? -25.117 8.163 16.988 1.00 94.12 379 ASN A CA 1
ATOM 2699 C C . ASN A 1 379 ? -24.431 6.882 16.467 1.00 94.12 379 ASN A C 1
ATOM 2701 O O . ASN A 1 379 ? -25.103 5.911 16.117 1.00 94.12 379 ASN A O 1
ATOM 2705 N N . ASN A 1 380 ? -23.101 6.896 16.346 1.00 97.44 380 ASN A N 1
ATOM 2706 C CA . ASN A 1 380 ? -22.328 5.719 15.983 1.00 97.44 380 ASN A CA 1
ATOM 2707 C C . ASN A 1 380 ? -22.204 4.794 17.192 1.00 97.44 380 ASN A C 1
ATOM 2709 O O . ASN A 1 380 ? -21.867 5.249 18.288 1.00 97.44 380 ASN A O 1
ATOM 2713 N N . ARG A 1 381 ? -22.454 3.504 16.984 1.00 98.06 381 ARG A N 1
ATOM 2714 C CA . ARG A 1 381 ? -22.295 2.472 18.005 1.00 98.06 381 ARG A CA 1
ATOM 2715 C C . ARG A 1 381 ? -21.099 1.587 17.665 1.00 98.06 381 ARG A C 1
ATOM 2717 O O . ARG A 1 381 ? -21.073 0.961 16.611 1.00 98.06 381 ARG A O 1
ATOM 2724 N N . LEU A 1 382 ? -20.130 1.525 18.571 1.00 98.75 382 LEU A N 1
ATOM 2725 C CA . LEU A 1 382 ? -19.062 0.530 18.576 1.00 98.75 382 LEU A CA 1
ATOM 2726 C C . LEU A 1 382 ? -19.466 -0.590 19.535 1.00 98.75 382 LEU A C 1
ATOM 2728 O O . LEU A 1 382 ? -19.447 -0.394 20.749 1.00 98.75 382 LEU A O 1
ATOM 2732 N N . GLN A 1 383 ? -19.847 -1.743 18.996 1.00 98.69 383 GLN A N 1
ATOM 2733 C CA . GLN A 1 383 ? -20.274 -2.898 19.777 1.00 98.69 383 GLN A CA 1
ATOM 2734 C C . GLN A 1 383 ? -19.132 -3.904 19.938 1.00 98.69 383 GLN A C 1
ATOM 2736 O O . GLN A 1 383 ? -18.562 -4.369 18.954 1.00 98.69 383 GLN A O 1
ATOM 2741 N N . LEU A 1 384 ? -18.814 -4.261 21.181 1.00 98.75 384 LEU A N 1
ATOM 2742 C CA . LEU A 1 384 ? -17.724 -5.163 21.545 1.00 98.75 384 LEU A CA 1
ATOM 2743 C C . LEU A 1 384 ? -18.283 -6.417 22.218 1.00 98.75 384 LEU A C 1
ATOM 2745 O O . LEU A 1 384 ? -18.775 -6.360 23.348 1.00 98.75 384 LEU A O 1
ATOM 2749 N N . ASN A 1 385 ? -18.190 -7.557 21.536 1.00 98.31 385 ASN A N 1
ATOM 2750 C CA . ASN A 1 385 ? -18.699 -8.837 22.041 1.00 98.31 385 ASN A CA 1
ATOM 2751 C C . ASN A 1 385 ? -17.598 -9.743 22.624 1.00 98.31 385 ASN A C 1
ATOM 2753 O O . ASN A 1 385 ? -17.913 -10.617 23.429 1.00 98.31 385 ASN A O 1
ATOM 2757 N N . GLY A 1 386 ? -16.331 -9.524 22.263 1.00 97.88 386 GLY A N 1
ATOM 2758 C CA . GLY A 1 386 ? -15.182 -10.225 22.848 1.00 97.88 386 GLY A CA 1
ATOM 2759 C C . GLY A 1 386 ? -14.649 -9.557 24.118 1.00 97.88 386 GLY A C 1
ATOM 2760 O O . GLY A 1 386 ? -15.115 -8.487 24.522 1.00 97.88 386 GLY A O 1
ATOM 2761 N N . ALA A 1 387 ? -13.669 -10.185 24.773 1.00 97.94 387 ALA A N 1
ATOM 2762 C CA . ALA A 1 387 ? -13.076 -9.639 25.992 1.00 97.94 387 ALA A CA 1
ATOM 2763 C C . ALA A 1 387 ? -12.197 -8.414 25.694 1.00 97.94 387 ALA A C 1
ATOM 2765 O O . ALA A 1 387 ? -11.439 -8.400 24.728 1.00 97.94 387 ALA A O 1
ATOM 2766 N N . VAL A 1 388 ? -12.223 -7.407 26.568 1.00 98.31 388 VAL A N 1
ATOM 2767 C CA . VAL A 1 388 ? -11.369 -6.212 26.491 1.00 98.31 388 VAL A CA 1
ATOM 2768 C C . VAL A 1 388 ? -10.422 -6.205 27.685 1.00 98.31 388 VAL A C 1
ATOM 2770 O O . VAL A 1 388 ? -10.852 -6.042 28.827 1.00 98.31 388 VAL A O 1
ATOM 2773 N N . THR A 1 389 ? -9.125 -6.394 27.441 1.00 96.81 389 THR A N 1
ATOM 2774 C CA . THR A 1 389 ? -8.123 -6.578 28.501 1.00 96.81 389 THR A CA 1
ATOM 2775 C C . THR A 1 389 ? -6.873 -5.734 28.276 1.00 96.81 389 THR A C 1
ATOM 2777 O O . THR A 1 389 ? -6.190 -5.878 27.267 1.00 96.81 389 THR A O 1
ATOM 2780 N N . THR A 1 390 ? -6.495 -4.904 29.251 1.00 94.62 390 THR A N 1
ATOM 2781 C CA . THR A 1 390 ? -5.198 -4.198 29.191 1.00 94.62 390 THR A CA 1
ATOM 2782 C C . THR A 1 390 ? -4.035 -5.028 29.742 1.00 94.62 390 THR A C 1
ATOM 2784 O O . THR A 1 390 ? -2.874 -4.785 29.419 1.00 94.62 390 THR A O 1
ATOM 2787 N N . GLY A 1 391 ? -4.348 -6.009 30.594 1.00 84.50 391 GLY A N 1
ATOM 2788 C CA . GLY A 1 391 ? -3.408 -6.946 31.216 1.00 84.50 391 GLY A CA 1
ATOM 2789 C C . GLY A 1 391 ? -2.555 -6.362 32.353 1.00 84.50 391 GLY A C 1
ATOM 2790 O O . GLY A 1 391 ? -1.993 -7.125 33.137 1.00 84.50 391 GLY A O 1
ATOM 2791 N N . HIS A 1 392 ? -2.470 -5.033 32.477 1.00 87.12 392 HIS A N 1
ATOM 2792 C CA . HIS A 1 392 ? -1.585 -4.362 33.429 1.00 87.12 392 HIS A CA 1
ATOM 2793 C C . HIS A 1 392 ? -2.365 -3.421 34.355 1.00 87.12 392 HIS A C 1
ATOM 2795 O O . HIS A 1 392 ? -3.214 -2.654 33.886 1.00 87.12 392 HIS A O 1
ATOM 2801 N N . PRO A 1 393 ? -2.018 -3.360 35.653 1.00 83.44 393 PRO A N 1
ATOM 2802 C CA . PRO A 1 393 ? -2.721 -2.542 36.636 1.00 83.44 393 PRO A CA 1
ATOM 2803 C C . PRO A 1 393 ? -2.514 -1.032 36.470 1.00 83.44 393 PRO A C 1
ATOM 2805 O O . PRO A 1 393 ? -3.040 -0.285 37.280 1.00 83.44 393 PRO A O 1
ATOM 2808 N N . SER A 1 394 ? -1.782 -0.553 35.461 1.00 90.69 394 SER A N 1
ATOM 2809 C CA . SER A 1 394 ? -1.620 0.889 35.172 1.00 90.69 394 SER A CA 1
ATOM 2810 C C . SER A 1 394 ? -2.396 1.353 33.940 1.00 90.69 394 SER A C 1
ATOM 2812 O O . SER A 1 394 ? -2.657 2.545 33.803 1.00 90.69 394 SER A O 1
ATOM 2814 N N . TYR A 1 395 ? -2.775 0.435 33.047 1.00 95.62 395 TYR A N 1
ATOM 2815 C CA . TYR A 1 395 ? -3.382 0.798 31.771 1.00 95.62 395 TYR A CA 1
ATOM 2816 C C . TYR A 1 395 ? -4.899 0.739 31.840 1.00 95.62 395 TYR A C 1
ATOM 2818 O O . TYR A 1 395 ? -5.497 -0.200 32.371 1.00 95.62 395 TYR A O 1
ATOM 2826 N N . GLN A 1 396 ? -5.507 1.771 31.278 1.00 96.25 396 GLN A N 1
ATOM 2827 C CA . GLN A 1 396 ? -6.941 2.019 31.303 1.00 96.25 396 GLN A CA 1
ATOM 2828 C C . GLN A 1 396 ? -7.585 1.638 29.973 1.00 96.25 396 GLN A C 1
ATOM 2830 O O . GLN A 1 396 ? -6.919 1.625 28.934 1.00 96.25 396 GLN A O 1
ATOM 2835 N N . VAL A 1 397 ? -8.891 1.400 30.027 1.00 98.00 397 VAL A N 1
ATOM 2836 C CA . VAL A 1 397 ? -9.757 1.457 28.850 1.00 98.00 397 VAL A CA 1
ATOM 2837 C C . VAL A 1 397 ? -10.433 2.818 28.862 1.00 98.00 397 VAL A C 1
ATOM 2839 O O . VAL A 1 397 ? -11.044 3.199 29.862 1.00 98.00 397 VAL A O 1
ATOM 2842 N N . ILE A 1 398 ? -10.274 3.562 27.775 1.00 97.94 398 ILE A N 1
ATOM 2843 C CA . ILE A 1 398 ? -10.701 4.950 27.644 1.00 97.94 398 ILE A CA 1
ATOM 2844 C C . ILE A 1 398 ? -11.697 5.029 26.495 1.00 97.94 398 ILE A C 1
ATOM 2846 O O . ILE A 1 398 ? -11.400 4.615 25.374 1.00 97.94 398 ILE A O 1
ATOM 2850 N N . VAL A 1 399 ? -12.876 5.573 26.771 1.00 98.12 399 VAL A N 1
ATOM 2851 C CA . VAL A 1 399 ? -13.884 5.873 25.757 1.00 98.12 399 VAL A CA 1
ATOM 2852 C C . VAL A 1 399 ? -13.824 7.355 25.440 1.00 98.12 399 VAL A C 1
ATOM 2854 O O . VAL A 1 399 ? -14.016 8.197 26.322 1.00 98.12 399 VAL A O 1
ATOM 2857 N N . GLN A 1 400 ? -13.500 7.648 24.184 1.00 96.81 400 GLN A N 1
ATOM 2858 C CA . GLN A 1 400 ? -13.297 8.997 23.665 1.00 96.81 400 GLN A CA 1
ATOM 2859 C C . GLN A 1 400 ? -13.872 9.083 22.248 1.00 96.81 400 GLN A C 1
ATOM 2861 O O . GLN A 1 400 ? -13.144 8.961 21.257 1.00 96.81 400 GLN A O 1
ATOM 2866 N N . GLY A 1 401 ? -15.196 9.184 22.170 1.00 95.81 401 GLY A N 1
ATOM 2867 C CA . GLY A 1 401 ? -15.947 9.254 20.922 1.00 95.81 401 GLY A CA 1
ATOM 2868 C C . GLY A 1 401 ? -16.443 10.661 20.621 1.00 95.81 401 GLY A C 1
ATOM 2869 O O . GLY A 1 401 ? -15.664 11.597 20.518 1.00 95.81 401 GLY A O 1
ATOM 2870 N N . THR A 1 402 ? -17.757 10.778 20.460 1.00 96.00 402 THR A N 1
ATOM 2871 C CA . THR A 1 402 ? -18.492 12.046 20.385 1.00 96.00 402 THR A CA 1
ATOM 2872 C C . THR A 1 402 ? -19.571 12.051 21.465 1.00 96.00 402 THR A C 1
ATOM 2874 O O . THR A 1 402 ? -19.934 10.989 21.974 1.00 96.00 402 THR A O 1
ATOM 2877 N N . SER A 1 403 ? -20.182 13.202 21.754 1.00 94.62 403 SER A N 1
ATOM 2878 C CA . SER A 1 403 ? -21.286 13.314 22.730 1.00 94.62 403 SER A CA 1
ATOM 2879 C C . SER A 1 403 ? -22.493 12.391 22.465 1.00 94.62 403 SER A C 1
ATOM 2881 O O . SER A 1 403 ? -23.282 12.119 23.370 1.00 94.62 403 SER A O 1
ATOM 2883 N N . THR A 1 404 ? -22.641 11.876 21.238 1.00 94.69 404 THR A N 1
ATOM 2884 C CA . THR A 1 404 ? -23.699 10.918 20.857 1.00 94.69 404 THR A CA 1
ATOM 2885 C C . THR A 1 404 ? -23.170 9.527 20.504 1.00 94.69 404 THR A C 1
ATOM 2887 O O . THR A 1 404 ? -23.958 8.624 20.228 1.00 94.69 404 THR A O 1
ATOM 2890 N N . GLY A 1 405 ? -21.848 9.341 20.512 1.00 96.56 405 GLY A N 1
ATOM 2891 C CA . GLY A 1 405 ? -21.210 8.055 20.268 1.00 96.56 405 GLY A CA 1
ATOM 2892 C C . GLY A 1 405 ? -21.464 7.089 21.423 1.00 96.56 405 GLY A C 1
ATOM 2893 O O . GLY A 1 405 ? -21.499 7.486 22.592 1.00 96.56 405 GLY A O 1
ATOM 2894 N N . ILE A 1 406 ? -21.651 5.815 21.091 1.00 97.38 406 ILE A N 1
ATOM 2895 C CA . ILE A 1 406 ? -21.932 4.753 22.055 1.00 97.38 406 ILE A CA 1
ATOM 2896 C C . ILE A 1 406 ? -20.879 3.662 21.903 1.00 97.38 406 ILE A C 1
ATOM 2898 O O . ILE A 1 406 ? -20.686 3.128 20.815 1.00 97.38 406 ILE A O 1
ATOM 2902 N N . THR A 1 407 ? -20.236 3.298 23.002 1.00 98.19 407 THR A N 1
ATOM 2903 C CA . THR A 1 407 ? -19.426 2.086 23.106 1.00 98.19 407 THR A CA 1
ATOM 2904 C C . THR A 1 407 ? -20.208 1.069 23.924 1.00 98.19 407 THR A C 1
ATOM 2906 O O . THR A 1 407 ? -20.425 1.264 25.120 1.00 98.19 407 THR A O 1
ATOM 2909 N N . GLU A 1 408 ? -20.644 -0.007 23.286 1.00 97.88 408 GLU A N 1
ATOM 2910 C CA . GLU A 1 408 ? -21.342 -1.113 23.935 1.00 97.88 408 GLU A CA 1
ATOM 2911 C C . GLU A 1 408 ? -20.352 -2.232 24.249 1.00 97.88 408 GLU A C 1
ATOM 2913 O O . GLU A 1 408 ? -19.674 -2.736 23.356 1.00 97.88 408 GLU A O 1
ATOM 2918 N N . ILE A 1 409 ? -20.260 -2.618 25.519 1.00 97.88 409 ILE A N 1
ATOM 2919 C CA . ILE A 1 409 ? -19.341 -3.651 26.001 1.00 97.88 409 ILE A CA 1
ATOM 2920 C C . ILE A 1 409 ? -20.171 -4.821 26.524 1.00 97.88 409 ILE A C 1
ATOM 2922 O O . ILE A 1 409 ? -20.669 -4.796 27.653 1.00 97.88 409 ILE A O 1
ATOM 2926 N N . ASN A 1 410 ? -20.307 -5.848 25.689 1.00 97.44 410 ASN A N 1
ATOM 2927 C CA . ASN A 1 410 ? -21.002 -7.093 26.012 1.00 97.44 410 ASN A CA 1
ATOM 2928 C C . ASN A 1 410 ? -20.049 -8.149 26.589 1.00 97.44 410 ASN A C 1
ATOM 2930 O O . ASN A 1 410 ? -20.458 -8.962 27.418 1.00 97.44 410 ASN A O 1
ATOM 2934 N N . GLY A 1 411 ? -18.780 -8.130 26.173 1.00 95.81 411 GLY A N 1
ATOM 2935 C CA . GLY A 1 411 ? -17.742 -9.005 26.713 1.00 95.81 411 GLY A CA 1
ATOM 2936 C C . GLY A 1 411 ? -17.248 -8.598 28.106 1.00 95.81 411 GLY A C 1
ATOM 2937 O O . GLY A 1 411 ? -17.715 -7.634 28.718 1.00 95.81 411 GLY A O 1
ATOM 2938 N N . THR A 1 412 ? -16.275 -9.344 28.629 1.00 96.94 412 THR A N 1
ATOM 2939 C CA . THR A 1 412 ? -15.630 -9.012 29.907 1.00 96.94 412 THR A CA 1
ATOM 2940 C C . THR A 1 412 ? -14.664 -7.839 29.750 1.00 96.94 412 THR A C 1
ATOM 2942 O O . THR A 1 412 ? -13.976 -7.718 28.738 1.00 96.94 412 THR A O 1
ATOM 2945 N N . LEU A 1 413 ? -14.577 -6.983 30.769 1.00 97.50 413 LEU A N 1
ATOM 2946 C CA . LEU A 1 413 ? -13.675 -5.828 30.792 1.00 97.50 413 LEU A CA 1
ATOM 2947 C C . LEU A 1 413 ? -12.664 -5.958 31.934 1.00 97.50 413 LEU A C 1
ATOM 2949 O O . LEU A 1 413 ? -13.048 -5.899 33.099 1.00 97.50 413 LEU A O 1
ATOM 2953 N N . THR A 1 414 ? -11.372 -6.058 31.620 1.00 96.69 414 THR A N 1
ATOM 2954 C CA . THR A 1 414 ? -10.287 -6.131 32.616 1.00 96.69 414 THR A CA 1
ATOM 2955 C C . THR A 1 414 ? -9.263 -5.020 32.390 1.00 96.69 414 THR A C 1
ATOM 2957 O O . THR A 1 414 ? -8.570 -4.995 31.373 1.00 96.69 414 THR A O 1
ATOM 2960 N N . ALA A 1 415 ? -9.142 -4.087 33.336 1.00 96.75 415 ALA A N 1
ATOM 2961 C CA . ALA A 1 415 ? -8.251 -2.932 33.198 1.00 96.75 415 ALA A CA 1
ATOM 2962 C C . ALA A 1 415 ? -7.846 -2.320 34.548 1.00 96.75 415 ALA A C 1
ATOM 2964 O O . ALA A 1 415 ? -8.381 -2.679 35.596 1.00 96.75 415 ALA A O 1
ATOM 2965 N N . ASN A 1 416 ? -6.960 -1.320 34.546 1.00 95.81 416 ASN A N 1
ATOM 2966 C CA . ASN A 1 416 ? -6.791 -0.466 35.721 1.00 95.81 416 ASN A CA 1
ATOM 2967 C C . ASN A 1 416 ? -8.108 0.234 36.079 1.00 95.81 416 ASN A C 1
ATOM 2969 O O . ASN A 1 416 ? -8.524 0.208 37.229 1.00 95.81 416 ASN A O 1
ATOM 2973 N N . ARG A 1 417 ? -8.747 0.861 35.095 1.00 95.88 417 ARG A N 1
ATOM 2974 C CA . ARG A 1 417 ? -9.939 1.696 35.248 1.00 95.88 417 ARG A CA 1
ATOM 2975 C C . ARG A 1 417 ? -10.639 1.789 33.894 1.00 95.88 417 ARG A C 1
ATOM 2977 O O . ARG A 1 417 ? -9.969 1.770 32.860 1.00 95.88 417 ARG A O 1
ATOM 2984 N N . LEU A 1 418 ? -11.964 1.908 33.922 1.00 97.25 418 LEU A N 1
ATOM 2985 C CA . LEU A 1 418 ? -12.757 2.385 32.791 1.00 97.25 418 LEU A CA 1
ATOM 2986 C C . LEU A 1 418 ? -12.907 3.903 32.912 1.00 97.25 418 LEU A C 1
ATOM 2988 O O . LEU A 1 418 ? -13.371 4.385 33.947 1.00 97.25 418 LEU A O 1
ATOM 2992 N N . ASN A 1 419 ? -12.503 4.633 31.879 1.00 97.25 419 ASN A N 1
ATOM 2993 C CA . ASN A 1 419 ? -12.603 6.085 31.800 1.00 97.25 419 ASN A CA 1
ATOM 2994 C C . ASN A 1 419 ? -13.540 6.472 30.649 1.00 97.25 419 ASN A C 1
ATOM 2996 O O . ASN A 1 419 ? -13.249 6.178 29.490 1.00 97.25 419 ASN A O 1
ATOM 3000 N N . VAL A 1 420 ? -14.658 7.116 30.971 1.00 97.06 420 VAL A N 1
ATOM 3001 C CA . VAL A 1 420 ? -15.603 7.670 29.998 1.00 97.06 420 VAL A CA 1
ATOM 3002 C C . VAL A 1 420 ? -15.344 9.168 29.893 1.00 97.06 420 VAL A C 1
ATOM 3004 O O . VAL A 1 420 ? -15.767 9.929 30.760 1.00 97.06 420 VAL A O 1
ATOM 3007 N N . SER A 1 421 ? -14.612 9.557 28.849 1.00 96.00 421 SER A N 1
ATOM 3008 C CA . SER A 1 421 ? -14.168 10.941 28.624 1.00 96.00 421 SER A CA 1
ATOM 3009 C C . SER A 1 421 ? -14.976 11.695 27.571 1.00 96.00 421 SER A C 1
ATOM 3011 O O . SER A 1 421 ? -15.033 12.916 27.623 1.00 96.00 421 SER A O 1
ATOM 3013 N N . GLU A 1 422 ? -15.562 10.980 26.606 1.00 96.56 422 GLU A N 1
ATOM 3014 C CA . GLU A 1 422 ? -16.461 11.568 25.614 1.00 96.56 422 GLU A CA 1
ATOM 3015 C C . GLU A 1 422 ? -17.445 10.509 25.089 1.00 96.56 422 GLU A C 1
ATOM 3017 O O . GLU A 1 422 ? -17.034 9.548 24.424 1.00 96.56 422 GLU A O 1
ATOM 3022 N N . GLY A 1 423 ? -18.735 10.678 25.387 1.00 94.75 423 GLY A N 1
ATOM 3023 C CA . GLY A 1 423 ? -19.839 9.863 24.873 1.00 94.75 423 GLY A CA 1
ATOM 3024 C C . GLY A 1 423 ? -20.494 8.931 25.898 1.00 94.75 423 GLY A C 1
ATOM 3025 O O . GLY A 1 423 ? -20.548 9.199 27.098 1.00 94.75 423 GLY A O 1
ATOM 3026 N N . THR A 1 424 ? -21.074 7.833 25.410 1.00 95.69 424 THR A N 1
ATOM 3027 C CA . THR A 1 424 ? -21.785 6.841 26.231 1.00 95.69 424 THR A CA 1
ATOM 3028 C C . THR A 1 424 ? -21.032 5.520 26.281 1.00 95.69 424 THR A C 1
ATOM 3030 O O . THR A 1 424 ? -20.661 4.986 25.239 1.00 95.69 424 THR A O 1
ATOM 3033 N N . VAL A 1 425 ? -20.918 4.930 27.469 1.00 96.94 425 VAL A N 1
ATOM 3034 C CA . VAL A 1 425 ? -20.644 3.498 27.625 1.00 96.94 425 VAL A CA 1
ATOM 3035 C C . VAL A 1 425 ? -21.913 2.766 28.031 1.00 96.94 425 VAL A C 1
ATOM 3037 O O . VAL A 1 425 ? -22.584 3.149 28.988 1.00 96.94 425 VAL A O 1
ATOM 3040 N N . GLU A 1 426 ? -22.229 1.700 27.309 1.00 96.25 426 GLU A N 1
ATOM 3041 C CA . GLU A 1 426 ? -23.266 0.732 27.652 1.00 96.25 426 GLU A CA 1
ATOM 3042 C C . GLU A 1 426 ? -22.583 -0.578 28.057 1.00 96.25 426 GLU A C 1
ATOM 3044 O O . GLU A 1 426 ? -22.141 -1.353 27.212 1.00 96.25 426 GLU A O 1
ATOM 3049 N N . LEU A 1 427 ? -22.416 -0.791 29.363 1.00 95.69 427 LEU A N 1
ATOM 3050 C CA . LEU A 1 427 ? -21.786 -1.985 29.915 1.00 95.69 427 LEU A CA 1
ATOM 3051 C C . LEU A 1 427 ? -22.852 -3.046 30.191 1.00 95.69 427 LEU A C 1
ATOM 3053 O O . LEU A 1 427 ? -23.610 -2.935 31.153 1.00 95.69 427 LEU A O 1
ATOM 3057 N N . ASN A 1 428 ? -22.871 -4.091 29.373 1.00 95.25 428 ASN A N 1
ATOM 3058 C CA . ASN A 1 428 ? -23.767 -5.240 29.522 1.00 95.25 428 ASN A CA 1
ATOM 3059 C C . ASN A 1 428 ? -23.035 -6.487 30.036 1.00 95.25 428 ASN A C 1
ATOM 3061 O O . ASN A 1 428 ? -23.665 -7.379 30.600 1.00 95.25 428 ASN A O 1
ATOM 3065 N N . GLY A 1 429 ? -21.712 -6.542 29.864 1.00 93.62 429 GLY A N 1
ATOM 3066 C CA . GLY A 1 429 ? -20.857 -7.585 30.420 1.00 93.62 429 GLY A CA 1
ATOM 3067 C C . GLY A 1 429 ? -20.433 -7.335 31.872 1.00 93.62 429 GLY A C 1
ATOM 3068 O O . GLY A 1 429 ? -20.953 -6.469 32.579 1.00 93.62 429 GLY A O 1
ATOM 3069 N N . THR A 1 430 ? -19.433 -8.094 32.317 1.00 95.00 430 THR A N 1
ATOM 3070 C CA . THR A 1 430 ? -18.834 -7.950 33.652 1.00 95.00 430 THR A CA 1
ATOM 3071 C C . THR A 1 430 ? -17.512 -7.198 33.558 1.00 95.00 430 THR A C 1
ATOM 3073 O O . THR A 1 430 ? -16.629 -7.595 32.792 1.00 95.00 430 THR A O 1
ATOM 3076 N N . SER A 1 431 ? -17.331 -6.162 34.379 1.00 93.50 431 SER A N 1
ATOM 3077 C CA . SER A 1 431 ? -16.024 -5.540 34.587 1.00 93.50 431 SER A CA 1
ATOM 3078 C C . SER A 1 431 ? -15.309 -6.109 35.816 1.00 93.50 431 SER A C 1
ATOM 3080 O O . SER A 1 431 ? -15.928 -6.484 36.816 1.00 93.50 431 SER A O 1
ATOM 3082 N N . ALA A 1 432 ? -13.985 -6.168 35.715 1.00 93.88 432 ALA A N 1
ATOM 3083 C CA . ALA A 1 432 ? -13.042 -6.472 36.778 1.00 93.88 432 ALA A CA 1
ATOM 3084 C C . ALA A 1 432 ? -11.875 -5.478 36.680 1.00 93.88 432 ALA A C 1
ATOM 3086 O O . ALA A 1 432 ? -10.846 -5.751 36.053 1.00 93.88 432 ALA A O 1
ATOM 3087 N N . THR A 1 433 ? -12.048 -4.287 37.252 1.00 95.44 433 THR A N 1
ATOM 3088 C CA . THR A 1 433 ? -11.012 -3.249 37.247 1.00 95.44 433 THR A CA 1
ATOM 3089 C C . THR A 1 433 ? -10.174 -3.250 38.526 1.00 95.44 433 THR A C 1
ATOM 3091 O O . THR A 1 433 ? -10.550 -3.801 39.558 1.00 95.44 433 THR A O 1
ATOM 3094 N N . THR A 1 434 ? -8.991 -2.635 38.483 1.00 94.88 434 THR A N 1
ATOM 3095 C CA . THR A 1 434 ? -8.198 -2.419 39.707 1.00 94.88 434 THR A CA 1
ATOM 3096 C C . THR A 1 434 ? -8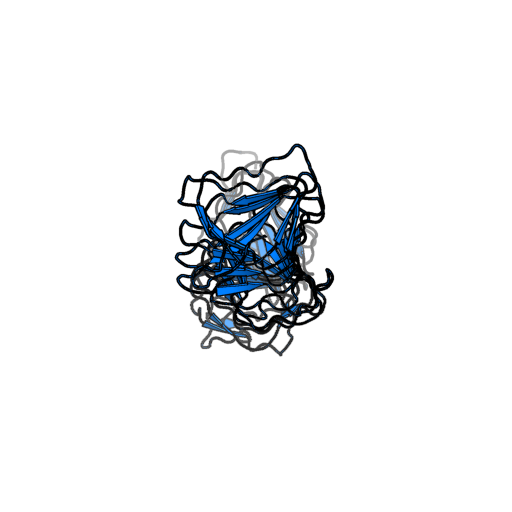.795 -1.283 40.537 1.00 94.88 434 THR A C 1
ATOM 3098 O O . THR A 1 434 ? -9.056 -1.444 41.721 1.00 94.88 434 THR A O 1
ATOM 3101 N N . ASN A 1 435 ? -9.053 -0.143 39.906 1.00 95.81 435 ASN A N 1
ATOM 3102 C CA . ASN A 1 435 ? -9.621 1.063 40.491 1.00 95.81 435 ASN A CA 1
ATOM 3103 C C . ASN A 1 435 ? -11.071 1.256 40.025 1.00 95.81 435 ASN A C 1
ATOM 3105 O O . ASN A 1 435 ? -11.471 0.752 38.973 1.00 95.81 435 ASN A O 1
ATOM 3109 N N . GLY A 1 436 ? -11.840 2.032 40.787 1.00 91.06 436 GLY A N 1
ATOM 3110 C CA . GLY A 1 436 ? -13.194 2.444 40.420 1.00 91.06 436 GLY A CA 1
ATOM 3111 C C . GLY A 1 436 ? -13.219 3.262 39.125 1.00 91.06 436 GLY A C 1
ATOM 3112 O O . GLY A 1 436 ? -12.197 3.819 38.710 1.00 91.06 436 GLY A O 1
ATOM 3113 N N . LEU A 1 437 ? -14.379 3.286 38.469 1.00 94.69 437 LEU A N 1
ATOM 3114 C CA . LEU A 1 437 ? -14.601 3.961 37.187 1.00 94.69 437 LEU A CA 1
ATOM 3115 C C . LEU A 1 437 ? -14.499 5.488 37.278 1.00 94.69 437 LEU A C 1
ATOM 3117 O O . LEU A 1 437 ? -14.637 6.066 38.354 1.00 94.69 437 LEU A O 1
ATOM 3121 N N . TYR A 1 438 ? -14.297 6.124 36.126 1.00 96.50 438 TYR A N 1
ATOM 3122 C CA . TYR A 1 438 ? -14.346 7.574 35.959 1.00 96.50 438 TYR A CA 1
ATOM 3123 C C . TYR A 1 438 ? -15.314 7.930 34.828 1.00 96.50 438 TYR A C 1
ATOM 3125 O O . TYR A 1 438 ? -15.188 7.381 33.732 1.00 96.50 438 TYR A O 1
ATOM 3133 N N . VAL A 1 439 ? -16.266 8.827 35.086 1.00 96.56 439 VAL A N 1
ATOM 3134 C CA . VAL A 1 439 ? -17.190 9.383 34.083 1.00 96.56 439 VAL A CA 1
ATOM 3135 C C . VAL A 1 439 ? -17.105 10.899 34.164 1.00 96.56 439 VAL A C 1
ATOM 3137 O O . VAL A 1 439 ? -17.498 11.485 35.177 1.00 96.56 439 VAL A O 1
ATOM 3140 N N . ASP A 1 440 ? -16.579 11.516 33.110 1.00 94.94 440 ASP A N 1
ATOM 3141 C CA . ASP A 1 440 ? -16.474 12.971 32.976 1.00 94.94 440 ASP A CA 1
ATOM 3142 C C . ASP A 1 440 ? -17.872 13.612 32.840 1.00 94.94 440 ASP A C 1
ATOM 3144 O O . ASP A 1 440 ? -18.880 12.923 32.709 1.00 94.94 440 ASP A O 1
ATOM 3148 N N . SER A 1 441 ? -17.970 14.933 32.936 1.00 92.12 441 SER A N 1
ATOM 3149 C CA . SER A 1 441 ? -19.192 15.701 32.666 1.00 92.12 441 SER A CA 1
ATOM 3150 C C . SER A 1 441 ? -19.062 16.632 31.463 1.00 92.12 441 SER A C 1
ATOM 3152 O O . SER A 1 441 ? -20.066 17.208 31.032 1.00 92.12 441 SER A O 1
ATOM 3154 N N . SER A 1 442 ? -17.851 16.770 30.917 1.00 90.38 442 SER A N 1
ATOM 3155 C CA . SER A 1 442 ? -17.493 17.760 29.900 1.00 90.38 442 SER A CA 1
ATOM 3156 C C . SER A 1 442 ? -18.359 17.686 28.639 1.00 90.38 442 SER A C 1
ATOM 3158 O O . SER A 1 442 ? -18.667 18.731 28.062 1.00 90.38 442 SER A O 1
ATOM 3160 N N . PHE A 1 443 ? -18.818 16.491 28.245 1.00 88.44 443 PHE A N 1
ATOM 3161 C CA . PHE A 1 443 ? -19.618 16.297 27.026 1.00 88.44 443 PHE A CA 1
ATOM 3162 C C . PHE A 1 443 ? -20.977 15.632 27.275 1.00 88.44 443 PHE A C 1
ATOM 3164 O O . PHE A 1 443 ? -21.609 15.120 26.348 1.00 88.44 443 PHE A O 1
ATOM 3171 N N . GLY A 1 444 ? -21.468 15.676 28.519 1.00 86.75 444 GLY A N 1
ATOM 3172 C CA . GLY A 1 444 ? -22.689 14.966 28.912 1.00 86.75 444 GLY A CA 1
ATOM 3173 C C . GLY A 1 444 ? -22.487 13.452 28.994 1.00 86.75 444 GLY A C 1
ATOM 3174 O O . GLY A 1 444 ? -23.430 12.687 28.761 1.00 86.75 444 GLY A O 1
ATOM 3175 N N . ASP A 1 445 ? -21.263 13.040 29.321 1.00 93.75 445 ASP A N 1
ATOM 3176 C CA . ASP A 1 445 ? -20.808 11.656 29.287 1.00 93.75 445 ASP A CA 1
ATOM 3177 C C . ASP A 1 445 ? -21.647 10.762 30.187 1.00 93.75 445 ASP A C 1
ATOM 3179 O O . ASP A 1 445 ? -22.224 11.200 31.191 1.00 93.75 445 ASP A O 1
ATOM 3183 N N . ARG A 1 446 ? -21.789 9.503 29.780 1.00 94.50 446 ARG A N 1
ATOM 3184 C CA . ARG A 1 446 ? -22.786 8.618 30.375 1.00 94.50 446 ARG A CA 1
ATOM 3185 C C . ARG A 1 446 ? -22.288 7.198 30.527 1.00 94.50 446 ARG A C 1
ATOM 3187 O O . ARG A 1 446 ? -21.806 6.595 29.574 1.00 94.50 446 ARG A O 1
ATOM 3194 N N . LEU A 1 447 ? -22.521 6.640 31.708 1.00 94.31 447 LEU A N 1
ATOM 3195 C CA . LEU A 1 447 ? -22.489 5.204 31.941 1.00 94.31 447 LEU A CA 1
ATOM 3196 C C . LEU A 1 447 ? -23.919 4.653 31.961 1.00 94.31 447 LEU A C 1
ATOM 3198 O O . LEU A 1 447 ? -24.813 5.219 32.591 1.00 94.31 447 LEU A O 1
ATOM 3202 N N . SER A 1 448 ? -24.122 3.547 31.259 1.00 94.31 448 SER A N 1
ATOM 3203 C CA . SER A 1 448 ? -25.387 2.826 31.136 1.00 94.31 448 SER A CA 1
ATOM 3204 C C . SER A 1 448 ? -25.150 1.321 30.996 1.00 94.31 448 SER A C 1
ATOM 3206 O O . SER A 1 448 ? -24.001 0.878 31.011 1.00 94.31 448 SER A O 1
ATOM 3208 N N . GLY A 1 449 ? -26.222 0.546 30.849 1.00 93.31 449 GLY A N 1
ATOM 3209 C CA . GLY A 1 449 ? -26.199 -0.893 30.592 1.00 93.31 449 GLY A CA 1
ATOM 3210 C C . GLY A 1 449 ? -26.783 -1.728 31.729 1.00 93.31 449 GLY A C 1
ATOM 3211 O O . GLY A 1 449 ? -27.341 -1.201 32.698 1.00 93.31 449 GLY A O 1
ATOM 3212 N N . THR A 1 450 ? -26.693 -3.048 31.579 1.00 93.50 450 THR A N 1
ATOM 3213 C CA . THR A 1 450 ? -27.262 -4.039 32.515 1.00 93.50 450 THR A CA 1
ATOM 3214 C C . THR A 1 450 ? -26.223 -4.987 33.114 1.00 93.50 450 THR A C 1
ATOM 3216 O O . THR A 1 450 ? -26.562 -6.070 33.590 1.00 93.50 450 THR A O 1
ATOM 3219 N N . GLY A 1 451 ? -24.948 -4.629 32.993 1.00 92.69 451 GLY A N 1
ATOM 3220 C CA . GLY A 1 451 ? -23.825 -5.440 33.427 1.00 92.69 451 GLY A CA 1
ATOM 3221 C C . GLY A 1 451 ? -23.544 -5.348 34.924 1.00 92.69 451 GLY A C 1
ATOM 3222 O O . GLY A 1 451 ? -24.361 -4.906 35.736 1.00 92.69 451 GLY A O 1
ATOM 3223 N N . THR A 1 452 ? -22.339 -5.761 35.296 1.00 93.69 452 THR A N 1
ATOM 3224 C CA . THR A 1 452 ? -21.826 -5.634 36.667 1.00 93.69 452 THR A CA 1
ATOM 3225 C C . THR A 1 452 ? -20.480 -4.937 36.637 1.00 93.69 452 THR A C 1
ATOM 3227 O O . THR A 1 452 ? -19.594 -5.355 35.885 1.00 93.69 452 THR A O 1
ATOM 3230 N N . PHE A 1 453 ? -20.307 -3.908 37.464 1.00 93.56 453 PHE A N 1
ATOM 3231 C CA . PHE A 1 453 ? -19.054 -3.180 37.578 1.00 93.56 453 PHE A CA 1
ATOM 3232 C C . PHE A 1 453 ? -18.318 -3.520 38.882 1.00 93.56 453 PHE A C 1
ATOM 3234 O O . PHE A 1 453 ? -18.672 -3.026 39.948 1.00 93.56 453 PHE A O 1
ATOM 3241 N N . ASN A 1 454 ? -17.241 -4.313 38.807 1.00 93.69 454 ASN A N 1
ATOM 3242 C CA . ASN A 1 454 ? -16.433 -4.666 39.982 1.00 93.69 454 ASN A CA 1
ATOM 3243 C C . ASN A 1 454 ? -15.057 -3.996 39.946 1.00 93.69 454 ASN A C 1
ATOM 3245 O O . ASN A 1 454 ? -14.402 -3.969 38.902 1.00 93.69 454 ASN A O 1
ATOM 3249 N N . TRP A 1 455 ? -14.568 -3.559 41.110 1.00 94.06 455 TRP A N 1
ATOM 3250 C CA . TRP A 1 455 ? -13.168 -3.172 41.301 1.00 94.06 455 TRP A CA 1
ATOM 3251 C C . TRP A 1 455 ? -12.575 -3.768 42.580 1.00 94.06 455 TRP A C 1
ATOM 3253 O O . TRP A 1 455 ? -13.297 -4.087 43.524 1.00 94.06 455 TRP A O 1
ATOM 3263 N N . THR A 1 456 ? -11.252 -3.938 42.615 1.00 93.88 456 THR A N 1
ATOM 3264 C CA . THR A 1 456 ? -10.560 -4.616 43.727 1.00 93.88 456 THR A CA 1
ATOM 3265 C C . THR A 1 456 ? -9.915 -3.668 44.739 1.00 93.88 456 THR A C 1
ATOM 3267 O O . THR A 1 456 ? -9.792 -4.022 45.911 1.00 93.88 456 THR A O 1
ATOM 3270 N N . ASN A 1 457 ? -9.506 -2.463 44.333 1.00 93.00 457 ASN A N 1
ATOM 3271 C CA . ASN A 1 457 ? -8.885 -1.490 45.228 1.00 93.00 457 ASN A CA 1
ATOM 3272 C C . ASN A 1 457 ? -9.929 -0.849 46.154 1.00 93.00 457 ASN A C 1
ATOM 3274 O O . ASN A 1 457 ? -10.656 0.061 45.757 1.00 93.00 457 ASN A O 1
ATOM 3278 N N . THR A 1 458 ? -9.946 -1.278 47.415 1.00 91.06 458 THR A N 1
ATOM 3279 C CA . THR A 1 458 ? -10.880 -0.802 48.447 1.00 91.06 458 THR A CA 1
ATOM 3280 C C . THR A 1 458 ? -10.678 0.661 48.850 1.00 91.06 458 THR A C 1
ATOM 3282 O O . THR A 1 458 ? -11.556 1.233 49.491 1.00 91.06 458 THR A O 1
ATOM 3285 N N . PHE A 1 459 ? -9.553 1.277 48.476 1.00 93.00 459 PHE A N 1
ATOM 3286 C CA . PHE A 1 459 ? -9.293 2.705 48.683 1.00 93.00 459 PHE A CA 1
ATOM 3287 C C . PHE A 1 459 ? -9.680 3.565 47.475 1.00 93.00 459 PHE A C 1
ATOM 3289 O O . PHE A 1 459 ? -9.638 4.790 47.567 1.00 93.00 459 PHE A O 1
ATOM 3296 N N . SER A 1 460 ? -10.026 2.953 46.338 1.00 93.50 460 SER A N 1
ATOM 3297 C CA . SER A 1 460 ? -10.487 3.690 45.163 1.00 93.50 460 SER A CA 1
ATOM 3298 C C . SER A 1 460 ? -11.966 4.036 45.284 1.00 93.50 460 SER A C 1
ATOM 3300 O O . SER A 1 460 ? -12.781 3.215 45.700 1.00 93.50 460 SER A O 1
ATOM 3302 N N . THR A 1 461 ? -12.316 5.225 44.805 1.00 92.25 461 THR A N 1
ATOM 3303 C CA . THR A 1 461 ? -13.694 5.656 44.557 1.00 92.25 461 THR A CA 1
ATOM 3304 C C . THR A 1 461 ? -14.075 5.449 43.094 1.00 92.25 461 THR A C 1
ATOM 3306 O O . THR A 1 461 ? -13.204 5.305 42.228 1.00 92.25 461 THR A O 1
ATOM 3309 N N . ALA A 1 462 ? -15.384 5.407 42.838 1.00 92.25 462 ALA A N 1
ATOM 3310 C CA . ALA A 1 462 ? -15.950 5.678 41.525 1.00 92.25 462 ALA A CA 1
ATOM 3311 C C . ALA A 1 462 ? -16.206 7.188 41.420 1.00 92.25 462 ALA A C 1
ATOM 3313 O O . ALA A 1 462 ? -16.914 7.753 42.256 1.00 92.25 462 ALA A O 1
ATOM 3314 N N . ASP A 1 463 ? -15.633 7.822 40.404 1.00 94.12 463 ASP A N 1
ATOM 3315 C CA . ASP A 1 463 ? -15.690 9.267 40.206 1.00 94.12 463 ASP A CA 1
ATOM 3316 C C . ASP A 1 463 ? -16.688 9.562 39.076 1.00 94.12 463 ASP A C 1
ATOM 3318 O O . ASP A 1 463 ? -16.355 9.481 37.893 1.00 94.12 463 ASP A O 1
ATOM 3322 N N . ILE A 1 464 ? -17.944 9.838 39.438 1.00 93.12 464 ILE A N 1
ATOM 3323 C CA . ILE A 1 464 ? -19.035 10.077 38.481 1.00 93.12 464 ILE A CA 1
ATOM 3324 C C . ILE A 1 464 ? -19.403 11.557 38.508 1.00 93.12 464 ILE A C 1
ATOM 3326 O O . ILE A 1 464 ? -20.152 12.003 39.376 1.00 93.12 464 ILE A O 1
ATOM 3330 N N . TYR A 1 465 ? -18.865 12.313 37.555 1.00 94.75 465 TYR A N 1
ATOM 3331 C CA . TYR A 1 465 ? -19.232 13.711 37.330 1.00 94.75 465 TYR A CA 1
ATOM 3332 C C . TYR A 1 465 ? -20.364 13.842 36.307 1.00 94.75 465 TYR A C 1
ATOM 3334 O O . TYR A 1 465 ? -21.167 14.769 36.407 1.00 94.75 465 TYR A O 1
ATOM 3342 N N . GLY A 1 466 ? -20.412 12.934 35.328 1.00 93.19 466 GLY A N 1
ATOM 3343 C CA . GLY A 1 466 ? -21.451 12.878 34.303 1.00 93.19 466 GLY A CA 1
ATOM 3344 C C . GLY A 1 466 ? -22.711 12.135 34.734 1.00 93.19 466 GLY A C 1
ATOM 3345 O O . GLY A 1 466 ? -23.147 12.178 35.883 1.00 93.19 466 GLY A O 1
ATOM 3346 N N . ASN A 1 467 ? -23.322 11.447 33.774 1.00 91.94 467 ASN A N 1
ATOM 3347 C CA . ASN A 1 467 ? -24.620 10.807 33.929 1.00 91.94 467 ASN A CA 1
ATOM 3348 C C . ASN A 1 467 ? -24.492 9.304 34.201 1.00 91.94 467 ASN A C 1
ATOM 3350 O O . ASN A 1 467 ? -23.701 8.599 33.572 1.00 91.94 467 ASN A O 1
ATOM 3354 N N . LEU A 1 468 ? -25.359 8.794 35.072 1.00 90.94 468 LEU A N 1
ATOM 3355 C CA . LEU A 1 468 ? -25.551 7.365 35.295 1.00 90.94 468 LEU A CA 1
ATOM 3356 C C . LEU A 1 468 ? -26.989 6.994 34.931 1.00 90.94 468 LEU A C 1
ATOM 3358 O O . LEU A 1 468 ? -27.930 7.581 35.463 1.00 90.94 468 LEU A O 1
ATOM 3362 N N . ASN A 1 469 ? -27.158 6.024 34.036 1.00 88.75 469 ASN A N 1
ATOM 3363 C CA . ASN A 1 469 ? -28.465 5.529 33.615 1.00 88.75 469 ASN A CA 1
ATOM 3364 C C . ASN A 1 469 ? -28.487 3.993 33.634 1.00 88.75 469 ASN A C 1
ATOM 3366 O O . ASN A 1 469 ? -28.164 3.381 32.618 1.00 88.75 469 ASN A O 1
ATOM 3370 N N . PRO A 1 470 ? -28.821 3.357 34.771 1.00 85.38 470 PRO A N 1
ATOM 3371 C CA . PRO A 1 470 ? -28.974 1.906 34.838 1.00 85.38 470 PRO A CA 1
ATOM 3372 C C . PRO A 1 470 ? -30.062 1.422 33.863 1.00 85.38 470 PRO A C 1
ATOM 3374 O O . PRO A 1 470 ? -31.189 1.919 33.892 1.00 85.38 470 PRO A O 1
ATOM 3377 N N . GLY A 1 471 ? -29.722 0.463 33.000 1.00 77.38 471 GLY A N 1
ATOM 3378 C CA . GLY A 1 471 ? -30.516 0.089 31.825 1.00 77.38 471 GLY A CA 1
ATOM 3379 C C . GLY A 1 471 ? -29.838 0.471 30.509 1.00 77.38 471 GLY A C 1
ATOM 3380 O O . GLY A 1 471 ? -28.899 1.265 30.484 1.00 77.38 471 GLY A O 1
ATOM 3381 N N . GLY A 1 472 ? -30.279 -0.121 29.401 1.00 70.00 472 GLY A N 1
ATOM 3382 C CA . GLY A 1 472 ? -29.779 0.260 28.084 1.00 70.00 472 GLY A CA 1
ATOM 3383 C C . GLY A 1 472 ? -30.282 1.640 27.660 1.00 70.00 472 GLY A C 1
ATOM 3384 O O . GLY A 1 472 ? -31.194 2.210 28.263 1.00 70.00 472 GLY A O 1
ATOM 3385 N N . VAL A 1 473 ? -29.749 2.175 26.560 1.00 65.94 473 VAL A N 1
ATOM 3386 C CA . VAL A 1 473 ? -30.158 3.503 26.031 1.00 65.94 473 VAL A CA 1
ATOM 3387 C C . VAL A 1 473 ? -31.664 3.574 25.725 1.00 65.94 473 VAL A C 1
ATOM 3389 O O . VAL A 1 473 ? -32.240 4.657 25.652 1.00 65.94 473 VAL A O 1
ATOM 3392 N N . SER A 1 474 ? -32.307 2.414 25.560 1.00 67.00 474 SER A N 1
ATOM 3393 C CA . SER A 1 474 ? -33.742 2.265 25.300 1.00 67.00 474 SER A CA 1
ATOM 3394 C C . SER A 1 474 ? -34.423 1.167 26.133 1.00 67.00 474 SER A C 1
ATOM 3396 O O . SER A 1 474 ? -35.560 0.799 25.836 1.00 67.00 474 SER A O 1
ATOM 3398 N N . SER A 1 475 ? -33.774 0.632 27.175 1.00 73.25 475 SER A N 1
ATOM 3399 C CA . SER A 1 475 ? -34.305 -0.492 27.960 1.00 73.25 475 SER A CA 1
ATOM 3400 C C . SER A 1 475 ? -34.095 -0.310 29.463 1.00 73.25 475 SER A C 1
ATOM 3402 O O . SER A 1 475 ? -33.102 0.251 29.912 1.00 73.25 475 SER A O 1
ATOM 3404 N N . THR A 1 476 ? -35.037 -0.794 30.272 1.00 77.75 476 THR A N 1
ATOM 3405 C CA . THR A 1 476 ? -34.874 -0.847 31.732 1.00 77.75 476 THR A CA 1
ATOM 3406 C C . THR A 1 476 ? -33.925 -1.975 32.118 1.00 77.75 476 THR A C 1
ATOM 3408 O O . THR A 1 476 ? -34.048 -3.076 31.579 1.00 77.75 476 THR A O 1
ATOM 3411 N N . GLY A 1 477 ? -33.055 -1.759 33.102 1.00 79.31 477 GLY A N 1
ATOM 3412 C CA . GLY A 1 477 ? -32.206 -2.824 33.624 1.00 79.31 477 GLY A CA 1
ATOM 3413 C C . GLY A 1 477 ? -31.485 -2.454 34.912 1.00 79.31 477 GLY A C 1
ATOM 3414 O O . GLY A 1 477 ? -31.610 -1.339 35.416 1.00 79.31 477 GLY A O 1
ATOM 3415 N N . ILE A 1 478 ? -30.759 -3.427 35.458 1.00 81.12 478 ILE A N 1
ATOM 3416 C CA . ILE A 1 478 ? -29.960 -3.271 36.673 1.00 81.12 478 ILE A CA 1
ATOM 3417 C C . ILE A 1 478 ? -28.497 -3.229 36.249 1.00 81.12 478 ILE A C 1
ATOM 3419 O O . ILE A 1 478 ? -28.006 -4.197 35.681 1.00 81.12 478 ILE A O 1
ATOM 3423 N N . LEU A 1 479 ? -27.820 -2.124 36.547 1.00 83.88 479 LEU A N 1
ATOM 3424 C CA . LEU A 1 479 ? -26.364 -2.047 36.548 1.00 83.88 479 LEU A CA 1
ATOM 3425 C C . LEU A 1 479 ? -25.914 -2.282 37.990 1.00 83.88 479 LEU A C 1
ATOM 3427 O O . LEU A 1 479 ? -26.297 -1.504 38.869 1.00 83.88 479 LEU A O 1
ATOM 3431 N N . THR A 1 480 ? -25.202 -3.385 38.224 1.00 83.56 480 THR A N 1
ATOM 3432 C CA . THR A 1 480 ? -24.774 -3.804 39.573 1.00 83.56 480 THR A CA 1
ATOM 3433 C C . THR A 1 480 ? -23.407 -3.252 39.924 1.00 83.56 480 THR A C 1
ATOM 3435 O O . THR A 1 480 ? -22.512 -3.347 39.052 1.00 83.56 480 THR A O 1
#

pLDDT: mean 93.41, std 7.25, range [50.34, 98.94]

Foldseek 3Di:
DPDQPDEAEQQAEDAAQPDPFAAEDEDQYHYEYDANDQARYEKEAQDLDHGHRMHAYEYNYAAEDEEAYHYAYPDDDDAFRKHQRYHDVYLHAYHYDYPPQDAQDWADHPQWIWTWHCLDDPSGGTIMIGTHQAWEAQCQDPAQELQQQRRTHHSYRGAAQYEYEDAQNHPDQEHEHPPDAAGHYNEYEYHHEQHHYEYHAYAYAEEYEYADYNAEAAHAYEYPEAYEYEYQAAEYHYQYEYEPQQHEYEYEYAHYEDHYAHEYAYAHEYEYYHQEEYEQNYQYAYQAEYEWENYEYEYNELCSQHDAQLDRRSAYEYEYLNTAYEYEDQYANPNHEYEYPAQEEYHYEYEDALHEYEYAHEYEPPLRAAYEYEDAYALYEYEYNYEYEPPDLVHEHEYHYAQNYEYEYNYEYEYNEYEFDHYEYAYAEEYEHQAAYHFDAPSLYEYEYAYEYDHDPPPHDHHHPHYYDYADPPGHHHHD

Sequence (480 aa):
WTNTFSTADIYGNLNPGGVSSTGILTLNGNTIFRNASSTDFEVQLNGTAPGTGHDQLVIDGSLELTGDLEVTLGYTPAVGESFTIINNASTNATTGAFNGLSEGSLFSVGSQVFSITYQGGTDSNDVVLTRVLAGEWDGGGTDDNWTTAENWVGDIVPAPYANLIFPNSAARKSNINDFSAGMSIGSILISGSSYSLSGNPINLTGSVSSNAFGNAFSIPVQLGSAGGFNSTSSTFTVSSAIDTNGQDLNLGASGGTLLMTGVISGSGNVNTSGSSTVALAGNNSYTGETRVGGSVLAAQHDQALGSGDNTTATGTIITGTNSSLQLENGVTISNERLTSTTSTALFLNSTGNNLTNTWTGDIVSGNTSHIYLRPLSSNNRLQLNGAVTTGHPSYQVIVQGTSTGITEINGTLTANRLNVSEGTVELNGTSATTNGLYVDSSFGDRLSGTGTFNWTNTFSTADIYGNLNPGGVSSTGILT

Secondary structure (DSSP, 8-state):
---TT--EEE-S-B-SS-SSS--EEEE-S-EEE-S-SS-SEEEEESSSSBTTTB-EEEESS-EEE-S-EEEEESS-PPTT-EEEEEEE-SSSPPEE-BTTB-TT-EEEETTEEEEEEEEETTTT-EEEEEEE-EEEB---SSS-BTT-GGGBTTS-PPPTTPEEEE-TT-S--EEEE-SPTTEEE--EEE-SSS-EEEES-EEESSEEEE-SSSEEEE--EEESSSEEEEESSS-EEE---EE-TTS-EEEEESSSEEEE-SPEESS--EEEESSSEEEE-S-----S-EEE-SSEEEE-STTTT----SSSTT-EEE-STT-EEEE-TT-EE-SPPEEE--SSEEEEEE--TT-EEEE-S-EE-TTS-EEEEEE-STT-EEEE-S-EE--STTPPEEEE--TT-EEEE-S-EEES-EEEEESEEEE-SEEEESS--EE-STT--EEEESSEEEE--TTPPPEE-SEEEEB-TTS-----

Radius of gyration: 30.76 Å; chains: 1; bounding box: 82×48×85 Å